Protein AF-A0AAD3CHM7-F1 (afdb_monomer)

Solvent-accessible surface area (backbone atoms only — not comparable to full-atom values): 27182 Å² total; per-residue (Å²): 130,84,75,79,78,80,50,62,90,72,47,57,73,47,77,50,79,47,74,38,75,57,73,49,29,39,35,42,39,38,35,41,59,37,65,74,65,48,64,64,54,73,73,46,98,56,63,85,82,46,51,68,61,51,50,54,52,38,50,50,47,52,50,52,47,43,67,77,42,41,70,67,33,54,60,84,64,72,47,67,62,94,87,25,43,46,44,37,34,41,34,37,50,50,59,36,65,38,61,97,77,49,51,87,39,58,29,36,27,27,52,46,62,75,44,74,57,54,52,40,34,42,33,17,35,38,48,15,34,60,39,49,31,26,33,14,36,47,35,49,48,72,68,44,52,51,51,43,52,61,57,47,64,79,37,50,84,46,43,59,38,37,24,34,23,45,33,39,37,36,67,92,55,69,53,50,59,18,46,30,46,41,55,14,55,69,71,51,78,34,46,26,34,28,52,45,57,52,52,44,37,56,24,30,69,39,33,41,56,56,50,50,51,48,42,72,76,32,60,65,56,53,51,36,23,74,68,39,28,34,36,30,36,54,53,26,27,47,70,63,78,65,58,69,85,70,56,53,64,77,50,89,87,59,59,56,51,70,62,52,54,72,77,32,87,58,41,43,58,41,51,54,93,46,41,33,43,30,47,54,48,69,40,61,72,69,52,74,46,90,70,93,60,69,55,46,80,48,65,83,80,44,73,66,48,54,77,34,39,37,32,32,58,72,90,51,75,73,47,55,58,79,27,31,47,50,66,65,32,69,42,49,33,51,50,48,38,49,78,70,64,43,43,44,27,36,41,58,84,42,36,30,35,35,56,63,74,83,75,90,57,72,56,72,68,53,42,52,51,32,37,53,59,31,56,55,33,47,65,54,50,52,52,48,48,34,72,74,68,41,81,67,73,73,71,56,74,87,81,56,82,73,65,58,59,61,55,46,38,62,71,67,63,70,58,51,63,61,69,79,32,68,45,73,59,54,60,50,57,82,85,46,49,55,91,70,42,54,68,69,41,42,56,23,36,44,74,50,63,41,50,61,70,32,52,64,67,71,50,64,38,77,66,31,60,41,54,72,88,77,48,53,70,68,51,49,54,22,35,45,63,37,44,46,48,75,96,76,64,69,62,43,80,75,130

Organism: NCBI:txid426638

Foldseek 3Di:
DPDDDCALVNWDKDWDWDALPLQLAIEIEIETEPPVVVVVQLPDPCLPPCLVVLLVSLLVSVLNNCVVCVCVFAVPDQDDDPNHGYHYKYKYFQSDDAHDDDQAFAEEEEEEEQDLLLLQLQLLQLQQQVAAYFYEYEDAHSVSSVSSSVSCVVRVVSCNNYGYMYMYHHPVDFAQGQVRRQSRVVPDNYQKYWYDYSQKHKADGNVRVVVSVCCVVPVVVVVLQLVQEWEFAFEKEFQDADPSVRRHNCDPLDDRFLCSQVVDPRMGGPCCPFFVLQGCQLVVVVLSDDDDDQKAFTANPGPNPQTITMHGPVQQDGQDRSQGHDDPRSVLSVVLSVLSVHTYMYGNTMHIYGRDDDDPQDDPVSNVVSVVSNLSCVVVSVVVSCVVNNPCSPVPCPPRPPPCVNVVCSVVVVPPVCVSRVRVPLPFCLVDQLVRDDPLLNVLCVLQVDDRVCSPVVQGDPLLQDQPVRDDPSNQVSCVSRVDDNVRRDRDPHD

Structure (mmCIF, N/CA/C/O backbone):
data_AF-A0AAD3CHM7-F1
#
_entry.id   AF-A0AAD3CHM7-F1
#
loop_
_atom_site.group_PDB
_atom_site.id
_atom_site.type_symbol
_atom_site.label_atom_id
_atom_site.label_alt_id
_atom_site.label_comp_id
_atom_site.label_asym_id
_atom_site.label_entity_id
_atom_site.label_seq_id
_atom_site.pdbx_PDB_ins_code
_atom_site.Cartn_x
_atom_site.Cartn_y
_atom_site.Cartn_z
_atom_site.occupancy
_atom_site.B_iso_or_equiv
_atom_site.auth_seq_id
_atom_site.auth_comp_id
_atom_site.auth_asym_id
_atom_site.auth_atom_id
_atom_site.pdbx_PDB_model_num
ATOM 1 N N . MET A 1 1 ? -29.535 24.538 -4.654 1.00 30.28 1 MET A N 1
ATOM 2 C CA . MET A 1 1 ? -29.722 24.039 -3.280 1.00 30.28 1 MET A CA 1
ATOM 3 C C . MET A 1 1 ? -28.974 22.725 -3.196 1.00 30.28 1 MET A C 1
ATOM 5 O O . MET A 1 1 ? -29.447 21.751 -3.762 1.00 30.28 1 MET A O 1
ATOM 9 N N . ILE A 1 2 ? -27.763 22.730 -2.638 1.00 36.38 2 ILE A N 1
ATOM 10 C CA . ILE A 1 2 ? -27.048 21.485 -2.335 1.00 36.38 2 ILE A CA 1
ATOM 11 C C . ILE A 1 2 ? -27.842 20.832 -1.203 1.00 36.38 2 ILE A C 1
ATOM 13 O O . ILE A 1 2 ? -28.179 21.497 -0.223 1.00 36.38 2 ILE A O 1
ATOM 17 N N . SER A 1 3 ? -28.281 19.598 -1.435 1.00 38.81 3 SER A N 1
ATOM 18 C CA . SER A 1 3 ? -29.172 18.857 -0.549 1.00 38.81 3 SER A CA 1
ATOM 19 C C . SER A 1 3 ? -28.553 18.710 0.836 1.00 38.81 3 SER A C 1
ATOM 21 O O . SER A 1 3 ? -27.364 18.422 0.938 1.00 38.81 3 SER A O 1
ATOM 23 N N . GLN A 1 4 ? -29.393 18.911 1.852 1.00 41.34 4 GLN A N 1
ATOM 24 C CA . GLN A 1 4 ? -29.170 18.719 3.287 1.00 41.34 4 GLN A CA 1
ATOM 25 C C . GLN A 1 4 ? -27.931 17.875 3.618 1.00 41.34 4 GLN A C 1
ATOM 27 O O . GLN A 1 4 ? -27.872 16.688 3.295 1.00 41.34 4 GLN A O 1
ATOM 32 N N . SER A 1 5 ? -26.956 18.495 4.287 1.00 48.53 5 SER A N 1
ATOM 33 C CA . SER A 1 5 ? -25.887 17.766 4.957 1.00 48.53 5 SER A CA 1
ATOM 34 C C . SER A 1 5 ? -26.517 16.754 5.913 1.00 48.53 5 SER A C 1
ATOM 36 O O . SER A 1 5 ? -27.363 17.099 6.740 1.00 48.53 5 SER A O 1
ATOM 38 N N . VAL A 1 6 ? -26.132 15.485 5.781 1.00 52.19 6 VAL A N 1
ATOM 39 C CA . VAL A 1 6 ? -26.474 14.467 6.775 1.00 52.19 6 VAL A CA 1
ATOM 40 C C . VAL A 1 6 ? -25.825 14.914 8.083 1.00 52.19 6 VAL A C 1
ATOM 42 O O . VAL A 1 6 ? -24.602 15.019 8.161 1.00 52.19 6 VAL A O 1
ATOM 45 N N . SER A 1 7 ? -26.628 15.244 9.096 1.00 58.56 7 SER A N 1
ATOM 46 C CA . SER A 1 7 ? -26.087 15.605 10.407 1.00 58.56 7 SER A CA 1
ATOM 47 C C . SER A 1 7 ? -25.358 14.399 11.002 1.00 58.56 7 SER A C 1
ATOM 49 O O . SER A 1 7 ? -25.833 13.269 10.875 1.00 58.56 7 SER A O 1
ATOM 51 N N . ALA A 1 8 ? -24.250 14.611 11.716 1.00 60.97 8 ALA A N 1
ATOM 52 C CA . ALA A 1 8 ? -23.529 13.529 12.401 1.00 60.97 8 ALA A CA 1
ATOM 53 C C . ALA A 1 8 ? -24.444 12.681 13.315 1.00 60.97 8 ALA A C 1
ATOM 55 O O . ALA A 1 8 ? -24.236 11.481 13.474 1.00 60.97 8 ALA A O 1
ATOM 56 N N . SER A 1 9 ? -25.508 13.287 13.856 1.00 58.22 9 SER A N 1
ATOM 57 C CA . SER A 1 9 ? -26.529 12.627 14.680 1.00 58.22 9 SER A CA 1
ATOM 58 C C . SER A 1 9 ? -27.483 11.694 13.921 1.00 58.22 9 SER A C 1
ATOM 60 O O . SER A 1 9 ? -28.117 10.851 14.551 1.00 58.22 9 SER A O 1
ATOM 62 N N . SER A 1 10 ? -27.609 11.836 12.599 1.00 60.12 10 SER A N 1
ATOM 63 C CA . SER A 1 10 ? -28.493 11.019 11.749 1.00 60.12 10 SER A CA 1
ATOM 64 C C . SER A 1 10 ? -27.745 9.955 10.937 1.00 60.12 10 SER A C 1
ATOM 66 O O . SER A 1 10 ? -28.372 9.072 10.348 1.00 60.12 10 SER A O 1
ATOM 68 N N . ALA A 1 11 ? -26.409 9.994 10.934 1.00 69.88 11 ALA A N 1
ATOM 69 C CA . ALA A 1 11 ? -25.583 9.024 10.232 1.00 69.88 11 ALA A CA 1
ATOM 70 C C . ALA A 1 11 ? -25.722 7.614 10.836 1.00 69.88 11 ALA A C 1
ATOM 72 O O . ALA A 1 11 ? -25.695 7.417 12.053 1.00 69.88 11 ALA A O 1
ATOM 73 N N . LYS A 1 12 ? -25.840 6.598 9.970 1.00 77.88 12 LYS A N 1
ATOM 74 C CA . LYS A 1 12 ? -25.962 5.196 10.396 1.00 77.88 12 LYS A CA 1
ATOM 75 C C . LYS A 1 12 ? -24.665 4.733 11.062 1.00 77.88 12 LYS A C 1
ATOM 77 O O . LYS A 1 12 ? -23.653 4.547 10.382 1.00 77.88 12 LYS A O 1
ATOM 82 N N . LYS A 1 13 ? -24.733 4.510 12.376 1.00 86.31 13 LYS A N 1
ATOM 83 C CA . LYS A 1 13 ? -23.673 3.922 13.201 1.00 86.31 13 LYS A CA 1
ATOM 84 C C . LYS A 1 13 ? -23.817 2.400 13.247 1.00 86.31 13 LYS A C 1
ATOM 86 O O . LYS A 1 13 ? -24.896 1.881 13.529 1.00 86.31 13 LYS A O 1
ATOM 91 N N . ARG A 1 14 ? -22.715 1.685 13.029 1.00 89.94 14 ARG A N 1
ATOM 92 C CA . ARG A 1 14 ? -22.571 0.255 13.317 1.00 89.94 14 ARG A CA 1
ATOM 93 C C . ARG A 1 14 ? -21.537 0.078 14.419 1.00 89.94 14 ARG A C 1
ATOM 95 O O . ARG A 1 14 ? -20.455 0.651 14.339 1.00 89.94 14 ARG A O 1
ATOM 102 N N . GLU A 1 15 ? -21.863 -0.737 15.414 1.00 90.94 15 GLU A N 1
ATOM 103 C CA . GLU A 1 15 ? -20.930 -1.130 16.467 1.00 90.94 15 GLU A CA 1
ATOM 104 C C . GLU A 1 15 ? -20.674 -2.632 16.408 1.00 90.94 15 GLU A C 1
ATOM 106 O O . GLU A 1 15 ? -21.603 -3.430 16.269 1.00 90.94 15 GLU A O 1
ATOM 111 N N . THR A 1 16 ? -19.407 -3.016 16.503 1.00 91.94 16 THR A N 1
ATOM 112 C CA . THR A 1 16 ? -18.975 -4.410 16.601 1.00 91.94 16 THR A CA 1
ATOM 113 C C . THR A 1 16 ? -17.872 -4.544 17.640 1.00 91.94 16 THR A C 1
ATOM 115 O O . THR A 1 16 ? -17.177 -3.582 17.965 1.00 91.94 16 THR A O 1
ATOM 118 N N . VAL A 1 17 ? -17.705 -5.754 18.167 1.00 89.06 17 VAL A N 1
ATOM 119 C CA . VAL A 1 17 ? -16.622 -6.087 19.091 1.00 89.06 17 VAL A CA 1
ATOM 120 C C . VAL A 1 17 ? -15.750 -7.145 18.438 1.00 89.06 17 VAL A C 1
ATOM 122 O O . VAL A 1 17 ? -16.248 -8.179 17.993 1.00 89.06 17 VAL A O 1
ATOM 125 N N . GLU A 1 18 ? -14.453 -6.878 18.381 1.00 88.88 18 GLU A N 1
ATOM 126 C CA . GLU A 1 18 ? -13.441 -7.787 17.853 1.00 88.88 18 GLU A CA 1
ATOM 127 C C . GLU A 1 18 ? -12.490 -8.196 18.977 1.00 88.88 18 GLU A C 1
ATOM 129 O O . GLU A 1 18 ? -12.136 -7.385 19.833 1.00 88.88 18 GLU A O 1
ATOM 134 N N . VAL A 1 19 ? -12.070 -9.459 18.990 1.00 84.50 19 VAL A N 1
ATOM 135 C CA . VAL A 1 19 ? -11.174 -9.990 20.023 1.00 84.50 19 VAL A CA 1
ATOM 136 C C . VAL A 1 19 ? -9.831 -10.326 19.389 1.00 84.50 19 VAL A C 1
ATOM 138 O O . VAL A 1 19 ? -9.718 -11.305 18.656 1.00 84.50 19 VAL A O 1
ATOM 141 N N . ASP A 1 20 ? -8.804 -9.547 19.726 1.00 82.31 20 ASP A N 1
ATOM 142 C CA . ASP A 1 20 ? -7.409 -9.869 19.432 1.00 82.31 20 ASP A CA 1
ATOM 143 C C . ASP A 1 20 ? -6.929 -10.892 20.471 1.00 82.31 20 ASP A C 1
ATOM 145 O O . ASP A 1 20 ? -6.502 -10.555 21.583 1.00 82.31 20 ASP A O 1
ATOM 149 N N . GLN A 1 21 ? -7.040 -12.169 20.100 1.00 76.69 21 GLN A N 1
ATOM 150 C CA . GLN A 1 21 ? -6.629 -13.294 20.942 1.00 76.69 21 GLN A CA 1
ATOM 151 C C . GLN A 1 21 ? -5.129 -13.267 21.254 1.00 76.69 21 GLN A C 1
ATOM 153 O O . GLN A 1 21 ? -4.725 -13.646 22.350 1.00 76.69 21 GLN A O 1
ATOM 158 N N . CYS A 1 22 ? -4.308 -12.782 20.321 1.00 78.31 22 CYS A N 1
ATOM 159 C CA . CYS A 1 22 ? -2.857 -12.733 20.466 1.00 78.31 22 CYS A CA 1
ATOM 160 C C . CYS A 1 22 ? -2.422 -11.779 21.586 1.00 78.31 22 CYS A C 1
ATOM 162 O O . CYS A 1 22 ? -1.499 -12.074 22.350 1.00 78.31 22 CYS A O 1
ATOM 164 N N . ARG A 1 23 ? -3.070 -10.613 21.678 1.00 74.69 23 ARG A N 1
ATOM 165 C CA . ARG A 1 23 ? -2.707 -9.562 22.644 1.00 74.69 23 ARG A CA 1
ATOM 166 C C . ARG A 1 23 ? -3.654 -9.469 23.829 1.00 74.69 23 ARG A C 1
ATOM 168 O O . ARG A 1 23 ? -3.555 -8.507 24.587 1.00 74.69 23 ARG A O 1
ATOM 175 N N . ASN A 1 24 ? -4.569 -10.428 23.972 1.00 79.19 24 ASN A N 1
ATOM 176 C CA . ASN A 1 24 ? -5.630 -10.404 24.978 1.00 79.19 24 ASN A CA 1
ATOM 177 C C . ASN A 1 24 ? -6.333 -9.032 25.029 1.00 79.19 24 ASN A C 1
ATOM 179 O O . ASN A 1 24 ? -6.517 -8.435 26.091 1.00 79.19 24 ASN A O 1
ATOM 183 N N . THR A 1 25 ? -6.625 -8.492 23.844 1.00 82.44 25 THR A N 1
ATOM 184 C CA . THR A 1 25 ? -7.160 -7.141 23.666 1.00 82.44 25 THR A CA 1
ATOM 185 C C . THR A 1 25 ? -8.539 -7.229 23.026 1.00 82.44 25 THR A C 1
ATOM 187 O O . THR A 1 25 ? -8.723 -7.913 22.021 1.00 82.44 25 THR A O 1
ATOM 190 N N . THR A 1 26 ? -9.508 -6.519 23.586 1.00 87.44 26 THR A N 1
ATOM 191 C CA . THR A 1 26 ? -10.844 -6.369 23.008 1.00 87.44 26 THR A CA 1
ATOM 192 C C . THR A 1 26 ? -10.918 -5.025 22.297 1.00 87.44 26 THR A C 1
ATOM 194 O O . THR A 1 26 ? -10.625 -3.987 22.886 1.00 87.44 26 THR A O 1
ATOM 197 N N . ARG A 1 27 ? -11.310 -5.021 21.025 1.00 89.12 27 ARG A N 1
ATOM 198 C CA . ARG A 1 27 ? -11.501 -3.810 20.231 1.00 89.12 27 ARG A CA 1
ATOM 199 C C . ARG A 1 27 ? -12.989 -3.533 20.061 1.00 89.12 27 ARG A C 1
ATOM 201 O O . ARG A 1 27 ? -13.692 -4.318 19.428 1.00 89.12 27 ARG A O 1
ATOM 208 N N . LYS A 1 28 ? -13.462 -2.396 20.568 1.00 91.69 28 LYS A N 1
ATOM 209 C CA . LYS A 1 28 ? -14.782 -1.854 20.233 1.00 91.69 28 LYS A CA 1
ATOM 210 C C . LYS A 1 28 ? -14.656 -1.032 18.951 1.00 91.69 28 LYS A C 1
ATOM 212 O O . LYS A 1 28 ? -13.966 -0.015 18.918 1.00 91.69 28 LYS A O 1
ATOM 217 N N . VAL A 1 29 ? -15.294 -1.493 17.883 1.00 92.19 29 VAL A N 1
ATOM 218 C CA . VAL A 1 29 ? -15.245 -0.866 16.561 1.00 92.19 29 VAL A CA 1
ATOM 219 C C . VAL A 1 29 ? -16.544 -0.120 16.318 1.00 92.19 29 VAL A C 1
ATOM 221 O O . VAL A 1 29 ? -17.617 -0.718 16.270 1.00 92.19 29 VAL A O 1
ATOM 224 N N . MET A 1 30 ? -16.441 1.191 16.139 1.00 94.12 30 MET A N 1
ATOM 225 C CA . MET A 1 30 ? -17.525 2.042 15.668 1.00 94.12 30 MET A CA 1
ATOM 226 C C . MET A 1 30 ? -17.284 2.374 14.201 1.00 94.12 30 MET A C 1
ATOM 228 O O . MET A 1 30 ? -16.186 2.773 13.824 1.00 94.12 30 MET A O 1
ATOM 232 N N . SER A 1 31 ? -18.305 2.238 13.363 1.00 92.31 31 SER A N 1
ATOM 233 C CA . SER A 1 31 ? -18.226 2.618 11.955 1.00 92.31 31 SER A CA 1
ATOM 234 C C . SER A 1 31 ? -19.435 3.444 11.540 1.00 92.31 31 SER A C 1
ATOM 236 O O . SER A 1 31 ? -20.565 3.101 11.892 1.00 92.31 31 SER A O 1
ATOM 238 N N . TYR A 1 32 ? -19.197 4.527 10.802 1.00 90.56 32 TYR A N 1
ATOM 239 C CA . TYR A 1 32 ? -20.243 5.399 10.266 1.00 90.56 32 TYR A CA 1
ATOM 240 C C . TYR A 1 32 ? -20.299 5.301 8.748 1.00 90.56 32 TYR A C 1
ATOM 242 O O . TYR A 1 32 ? -19.274 5.376 8.076 1.00 90.56 32 TYR A O 1
ATOM 250 N N . SER A 1 33 ? -21.501 5.152 8.193 1.00 79.06 33 SER A N 1
ATOM 251 C CA . SER A 1 33 ? -21.682 5.152 6.739 1.00 79.06 33 SER A CA 1
ATOM 252 C C . SER A 1 33 ? -21.823 6.571 6.192 1.00 79.06 33 SER A C 1
ATOM 254 O O . SER A 1 33 ? -22.676 7.326 6.652 1.00 79.06 33 SER A O 1
ATOM 256 N N . THR A 1 34 ? -21.059 6.887 5.146 1.00 72.00 34 THR A N 1
ATOM 257 C CA . THR A 1 34 ? -21.196 8.105 4.324 1.00 72.00 34 THR A CA 1
ATOM 258 C C . THR A 1 34 ? -21.921 7.837 2.993 1.00 72.00 34 THR A C 1
ATOM 260 O O . THR A 1 34 ? -21.909 8.655 2.078 1.00 72.00 34 THR A O 1
ATOM 263 N N . SER A 1 35 ? -22.561 6.672 2.841 1.00 58.00 35 SER A N 1
ATOM 264 C CA . SER A 1 35 ? -23.113 6.217 1.549 1.00 58.00 35 SER A CA 1
ATOM 265 C C . SER A 1 35 ? -24.117 7.190 0.906 1.00 58.00 35 SER A C 1
ATOM 267 O O . SER A 1 35 ? -24.165 7.304 -0.321 1.00 58.00 35 SER A O 1
ATOM 269 N N . GLU A 1 36 ? -24.876 7.940 1.706 1.00 52.72 36 GLU A N 1
ATOM 270 C CA . GLU A 1 36 ? -25.856 8.919 1.214 1.00 52.72 36 GLU A CA 1
ATOM 271 C C . GLU A 1 36 ? -25.204 10.215 0.690 1.00 52.72 36 GLU A C 1
ATOM 273 O O . GLU A 1 36 ? -25.706 10.803 -0.270 1.00 52.72 36 GLU A O 1
ATOM 278 N N . SER A 1 37 ? -24.055 10.638 1.235 1.00 55.34 37 SER A N 1
ATOM 279 C CA . SER A 1 37 ? -23.362 11.855 0.782 1.00 55.34 37 SER A CA 1
ATOM 280 C C . SER A 1 37 ? -22.613 11.643 -0.538 1.00 55.34 37 SER A C 1
ATOM 282 O O . SER A 1 37 ? -22.624 12.523 -1.398 1.00 55.34 37 SER A O 1
ATOM 284 N N . CYS A 1 38 ? -22.044 10.456 -0.759 1.00 55.75 38 CYS A N 1
ATOM 285 C CA . CYS A 1 38 ? -21.321 10.152 -1.997 1.00 55.75 38 CYS A CA 1
ATOM 286 C C . CYS A 1 38 ? -22.223 9.868 -3.208 1.00 55.75 38 CYS A C 1
ATOM 288 O O . CYS A 1 38 ? -21.900 10.275 -4.326 1.00 55.75 38 CYS A O 1
ATOM 290 N N . SER A 1 39 ? -23.368 9.208 -2.998 1.00 49.31 39 SER A N 1
ATOM 291 C CA . SER A 1 39 ? -24.292 8.830 -4.081 1.00 49.31 39 SER A CA 1
ATOM 292 C C . SER A 1 39 ? -24.885 10.050 -4.798 1.00 49.31 39 SER A C 1
ATOM 294 O O . SER A 1 39 ? -25.027 10.053 -6.020 1.00 49.31 39 SER A O 1
ATOM 296 N N . ASN A 1 40 ? -25.179 11.117 -4.049 1.00 45.28 40 ASN A N 1
ATOM 297 C CA . ASN A 1 40 ? -25.743 12.351 -4.598 1.00 45.28 40 ASN A CA 1
ATOM 298 C C . ASN A 1 40 ? -24.690 13.205 -5.333 1.00 45.28 40 ASN A C 1
ATOM 300 O O . ASN A 1 40 ? -25.014 13.842 -6.335 1.00 45.28 40 ASN A O 1
ATOM 304 N N . TYR A 1 41 ? -23.422 13.176 -4.906 1.00 50.91 41 TYR A N 1
ATOM 305 C CA . TYR A 1 41 ? -22.357 14.020 -5.468 1.00 50.91 41 TYR A CA 1
ATOM 306 C C . TYR A 1 41 ? -21.792 13.515 -6.805 1.00 50.91 41 TYR A C 1
ATOM 308 O O . TYR A 1 41 ? -21.552 14.320 -7.708 1.00 50.91 41 TYR A O 1
ATOM 316 N N . ALA A 1 42 ? -21.652 12.194 -6.975 1.00 46.78 42 ALA A N 1
ATOM 317 C CA . ALA A 1 42 ? -21.121 11.578 -8.200 1.00 46.78 42 ALA A CA 1
ATOM 318 C C . ALA A 1 42 ? -22.015 11.775 -9.446 1.00 46.78 42 ALA A C 1
ATOM 320 O O . ALA A 1 42 ? -21.587 11.510 -10.568 1.00 46.78 42 ALA A O 1
ATOM 321 N N . SER A 1 43 ? -23.255 12.238 -9.257 1.00 44.66 43 SER A N 1
ATOM 322 C CA . SER A 1 43 ? -24.245 12.446 -10.321 1.00 44.66 43 SER A CA 1
ATOM 323 C C . SER A 1 43 ? -24.312 13.885 -10.858 1.00 44.66 43 SER A C 1
ATOM 325 O O . SER A 1 43 ? -24.997 14.132 -11.852 1.00 44.66 43 SER A O 1
ATOM 327 N N . SER A 1 44 ? -23.614 14.848 -10.238 1.00 50.59 44 SER A N 1
ATOM 328 C CA . SER A 1 44 ? -23.732 16.266 -10.603 1.00 50.59 44 SER A CA 1
ATOM 329 C C . SER A 1 44 ? -22.649 16.720 -11.594 1.00 50.59 44 SER A C 1
ATOM 331 O O . SER A 1 44 ? -21.455 16.511 -11.392 1.00 50.59 44 SER A O 1
ATOM 333 N N . SER A 1 45 ? -23.049 17.429 -12.654 1.00 47.53 45 SER A N 1
ATOM 334 C CA . SER A 1 45 ? -22.149 18.018 -13.665 1.00 47.53 45 SER A CA 1
ATOM 335 C C . SER A 1 45 ? -21.292 19.192 -13.154 1.00 47.53 45 SER A C 1
ATOM 337 O O . SER A 1 45 ? -20.575 19.818 -13.931 1.00 47.53 45 SER A O 1
ATOM 339 N N . ARG A 1 46 ? -21.351 19.509 -11.851 1.00 51.47 46 ARG A N 1
ATOM 340 C CA . ARG A 1 46 ? -20.636 20.626 -11.201 1.00 51.47 46 ARG A CA 1
ATOM 341 C C . ARG A 1 46 ? -19.365 20.208 -10.457 1.00 51.47 46 ARG A C 1
ATOM 343 O O . ARG A 1 46 ? -18.785 21.040 -9.768 1.00 51.47 46 ARG A O 1
ATOM 350 N N . TYR A 1 47 ? -18.925 18.961 -10.631 1.00 51.47 47 TYR A N 1
ATOM 351 C CA . TYR A 1 47 ? -17.794 18.328 -9.939 1.00 51.47 47 TYR A CA 1
ATOM 352 C C . TYR A 1 47 ? -16.557 19.230 -9.749 1.00 51.47 47 TYR A C 1
ATOM 354 O O . TYR A 1 47 ? -15.990 19.263 -8.663 1.00 51.47 47 TYR A O 1
ATOM 362 N N . MET A 1 48 ? -16.169 20.012 -10.765 1.00 50.91 48 MET A N 1
ATOM 363 C CA . MET A 1 48 ? -14.983 20.880 -10.686 1.00 50.91 48 MET A CA 1
ATOM 364 C C . MET A 1 48 ? -15.190 22.207 -9.939 1.00 50.91 48 MET A C 1
ATOM 366 O O . MET A 1 48 ? -14.221 22.747 -9.416 1.00 50.91 48 MET A O 1
ATOM 370 N N . TYR A 1 49 ? -16.408 22.755 -9.880 1.00 51.41 49 TYR A N 1
ATOM 371 C CA . TYR A 1 49 ? -16.633 24.122 -9.378 1.00 51.41 49 TYR A CA 1
ATOM 372 C C . TYR A 1 49 ? -16.900 24.202 -7.868 1.00 51.41 49 TYR A C 1
ATOM 374 O O . TYR A 1 49 ? -16.917 25.301 -7.323 1.00 51.41 49 TYR A O 1
ATOM 382 N N . ASP A 1 50 ? -17.093 23.067 -7.189 1.00 66.12 50 ASP A N 1
ATOM 383 C CA . ASP A 1 50 ? -17.526 23.029 -5.781 1.00 66.12 50 ASP A CA 1
ATOM 384 C C . ASP A 1 50 ? -16.725 22.048 -4.901 1.00 66.12 50 ASP A C 1
ATOM 386 O O . ASP A 1 50 ? -17.105 21.751 -3.769 1.00 66.12 50 ASP A O 1
ATOM 390 N N . PHE A 1 51 ? -15.596 21.538 -5.409 1.00 68.50 51 PHE A N 1
ATOM 391 C CA . PHE A 1 51 ? -14.765 20.560 -4.698 1.00 68.50 51 PHE A CA 1
ATOM 392 C C . PHE A 1 51 ? -14.241 21.103 -3.360 1.00 68.50 51 PHE A C 1
ATOM 394 O O . PHE A 1 51 ? -14.208 20.377 -2.374 1.00 68.50 51 PHE A O 1
ATOM 401 N N . HIS A 1 52 ? -13.899 22.394 -3.296 1.00 75.88 52 HIS A N 1
ATOM 402 C CA . HIS A 1 52 ? -13.428 23.024 -2.062 1.00 75.88 52 HIS A CA 1
ATOM 403 C C . HIS A 1 52 ? -14.506 23.063 -0.967 1.00 75.88 52 HIS A C 1
ATOM 405 O O . HIS A 1 52 ? -14.228 22.697 0.170 1.00 75.88 52 HIS A O 1
ATOM 411 N N . ASN A 1 53 ? -15.744 23.456 -1.287 1.00 75.62 53 ASN A N 1
ATOM 412 C CA . ASN A 1 53 ? -16.812 23.495 -0.281 1.00 75.62 53 ASN A CA 1
ATOM 413 C C . ASN A 1 53 ? -17.203 22.084 0.159 1.00 75.62 53 ASN A C 1
ATOM 415 O O . ASN A 1 53 ? -17.373 21.848 1.354 1.00 75.62 53 ASN A O 1
ATOM 419 N N . LEU A 1 54 ? -17.294 21.137 -0.785 1.00 75.31 54 LEU A N 1
ATOM 420 C CA . LEU A 1 54 ? -17.492 19.724 -0.461 1.00 75.31 54 LEU A CA 1
ATOM 421 C C . LEU A 1 54 ? -16.426 19.244 0.525 1.00 75.31 54 LEU A C 1
ATOM 423 O O . LEU A 1 54 ? -16.753 18.616 1.529 1.00 75.31 54 LEU A O 1
ATOM 427 N N . PHE A 1 55 ? -15.168 19.578 0.244 1.00 81.31 55 PHE A N 1
ATOM 428 C CA . PHE A 1 55 ? -14.042 19.196 1.073 1.00 81.31 55 PHE A CA 1
ATOM 429 C C . PHE A 1 55 ? -14.167 19.737 2.495 1.00 81.31 55 PHE A C 1
ATOM 431 O O . PHE A 1 55 ? -14.063 18.967 3.449 1.00 81.31 55 PHE A O 1
ATOM 438 N N . GLN A 1 56 ? -14.488 21.023 2.647 1.00 82.94 56 GLN A N 1
ATOM 439 C CA . GLN A 1 56 ? -14.729 21.622 3.962 1.00 82.94 56 GLN A CA 1
ATOM 440 C C . GLN A 1 56 ? -15.895 20.941 4.697 1.00 82.94 56 GLN A C 1
ATOM 442 O O . GLN A 1 56 ? -15.771 20.597 5.871 1.00 82.94 56 GLN A O 1
ATOM 447 N N . HIS A 1 57 ? -17.009 20.671 4.011 1.00 82.44 57 HIS A N 1
ATOM 448 C CA . HIS A 1 57 ? -18.166 20.001 4.612 1.00 82.44 57 HIS A CA 1
ATOM 449 C C . HIS A 1 57 ? -17.878 18.554 5.040 1.00 82.44 57 HIS A C 1
ATOM 451 O O . HIS A 1 57 ? -18.364 18.121 6.084 1.00 82.44 57 HIS A O 1
ATOM 457 N N . GLN A 1 58 ? -17.100 17.802 4.258 1.00 84.56 58 GLN A N 1
ATOM 458 C CA . GLN A 1 58 ? -16.732 16.418 4.571 1.00 84.56 58 GLN A CA 1
ATOM 459 C C . GLN A 1 58 ? -15.770 16.335 5.761 1.00 84.56 58 GLN A C 1
ATOM 461 O O . GLN A 1 58 ? -15.941 15.462 6.614 1.00 84.56 58 GLN A O 1
ATOM 466 N N . PHE A 1 59 ? -14.821 17.272 5.870 1.00 89.44 59 PHE A N 1
ATOM 467 C CA . PHE A 1 59 ? -13.991 17.403 7.069 1.00 89.44 59 PHE A CA 1
ATOM 468 C C . PHE A 1 59 ? -14.821 17.779 8.293 1.00 89.44 59 PHE A C 1
ATOM 470 O O . PHE A 1 59 ? -14.713 17.095 9.307 1.00 89.44 59 PHE A O 1
ATOM 477 N N . GLN A 1 60 ? -15.714 18.770 8.183 1.00 87.88 60 GLN A N 1
ATOM 478 C CA . GLN A 1 60 ? -16.592 19.146 9.295 1.00 87.88 60 GLN A CA 1
ATOM 479 C C . GLN A 1 60 ? -17.442 17.961 9.772 1.00 87.88 60 GLN A C 1
ATOM 481 O O . GLN A 1 60 ? -17.559 17.718 10.967 1.00 87.88 60 GLN A O 1
ATOM 486 N N . PHE A 1 61 ? -17.986 17.167 8.846 1.00 87.44 61 PHE A N 1
ATOM 487 C CA . PHE A 1 61 ? -18.728 15.954 9.189 1.00 87.44 61 PHE A CA 1
ATOM 488 C C . PHE A 1 61 ? -17.868 14.937 9.960 1.00 87.44 61 PHE A C 1
ATOM 490 O O . PHE A 1 61 ? -18.327 14.357 10.947 1.00 87.44 61 PHE A O 1
ATOM 497 N N . ALA A 1 62 ? -16.619 14.723 9.532 1.00 91.44 62 ALA A N 1
ATOM 498 C CA . ALA A 1 62 ? -15.689 13.847 10.238 1.00 91.44 62 ALA A CA 1
ATOM 499 C C . ALA A 1 62 ? -15.324 14.394 11.631 1.00 91.44 62 ALA A C 1
ATOM 501 O O . ALA A 1 62 ? -15.287 13.620 12.589 1.00 91.44 62 ALA A O 1
ATOM 502 N N . GLU A 1 63 ? -15.113 15.707 11.763 1.00 92.38 63 GLU A N 1
ATOM 503 C CA . GLU A 1 63 ? -14.857 16.379 13.043 1.00 92.38 63 GLU A CA 1
ATOM 504 C C . GLU A 1 63 ? -16.040 16.278 14.011 1.00 92.38 63 GLU A C 1
ATOM 506 O O . GLU A 1 63 ? -15.842 16.030 15.205 1.00 92.38 63 GLU A O 1
ATOM 511 N N . ASP A 1 64 ? -17.266 16.439 13.511 1.00 91.12 64 ASP A N 1
ATOM 512 C CA . ASP A 1 64 ? -18.488 16.341 14.308 1.00 91.12 64 ASP A CA 1
ATOM 513 C C . ASP A 1 64 ? -18.651 14.922 14.867 1.00 91.12 64 ASP A C 1
ATOM 515 O O . ASP A 1 64 ? -18.891 14.748 16.064 1.00 91.12 64 ASP A O 1
ATOM 519 N N . ILE A 1 65 ? -18.457 13.889 14.031 1.00 91.69 65 ILE A N 1
ATOM 520 C CA . ILE A 1 65 ? -18.481 12.489 14.484 1.00 91.69 65 ILE A CA 1
ATOM 521 C C . 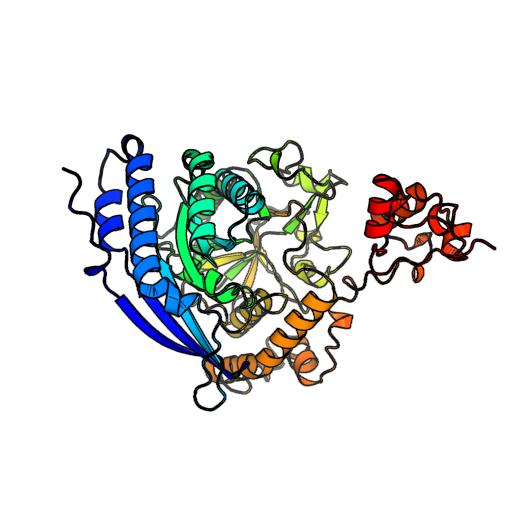ILE A 1 65 ? -17.357 12.227 15.483 1.00 91.69 65 ILE A C 1
ATOM 523 O O . ILE A 1 65 ? -17.600 11.592 16.512 1.00 91.69 65 ILE A O 1
ATOM 527 N N . LEU A 1 66 ? -16.139 12.699 15.204 1.00 92.38 66 LEU A N 1
ATOM 528 C CA . LEU A 1 66 ? -15.010 12.517 16.110 1.00 92.38 66 LEU A CA 1
ATOM 529 C C . LEU A 1 66 ? -15.304 13.139 17.478 1.00 92.38 66 LEU A C 1
ATOM 531 O O . LEU A 1 66 ? -15.095 12.483 18.493 1.00 92.38 66 LEU A O 1
ATOM 535 N N . SER A 1 67 ? -15.871 14.346 17.513 1.00 92.25 67 SER A N 1
ATOM 536 C CA . SER A 1 67 ? -16.194 15.069 18.751 1.00 92.25 67 SER A CA 1
ATOM 537 C C . SER A 1 67 ? -17.218 14.331 19.629 1.00 92.25 67 SER A C 1
ATOM 539 O O . SER A 1 67 ? -17.192 14.472 20.851 1.00 92.25 67 SER A O 1
ATOM 541 N N . LEU A 1 68 ? -18.088 13.493 19.045 1.00 91.25 68 LEU A N 1
ATOM 542 C CA . LEU A 1 68 ? -19.016 12.644 19.807 1.00 91.25 68 LEU A CA 1
ATOM 543 C C . LEU A 1 68 ? -18.311 11.504 20.561 1.00 91.25 68 LEU A C 1
ATOM 545 O O . LEU A 1 68 ? -18.811 11.067 21.596 1.00 91.25 68 LEU A O 1
ATOM 549 N N . HIS A 1 69 ? -17.176 11.014 20.045 1.00 91.50 69 HIS A N 1
ATOM 550 C CA . HIS A 1 69 ? -16.486 9.808 20.537 1.00 91.50 69 HIS A CA 1
ATOM 551 C C . HIS A 1 69 ? -15.051 10.069 21.008 1.00 91.50 69 HIS A C 1
ATOM 553 O O . HIS A 1 69 ? -14.371 9.142 21.435 1.00 91.50 69 HIS A O 1
ATOM 559 N N . GLU A 1 70 ? -14.587 11.317 20.971 1.00 90.00 70 GLU A N 1
ATOM 560 C CA . GLU A 1 70 ? -13.197 11.717 21.221 1.00 90.00 70 GLU A CA 1
ATOM 561 C C . GLU A 1 70 ? -12.661 11.161 22.545 1.00 90.00 70 GLU A C 1
ATOM 563 O O . GLU A 1 70 ? -11.623 10.502 22.582 1.00 90.00 70 GLU A O 1
ATOM 568 N N . LYS A 1 71 ? -13.423 11.341 23.631 1.00 87.94 71 LYS A N 1
ATOM 569 C CA . LYS A 1 71 ? -13.062 10.818 24.957 1.00 87.94 71 LYS A CA 1
ATOM 570 C C . LYS A 1 71 ? -13.032 9.291 24.997 1.00 87.94 71 LYS A C 1
ATOM 572 O O . LYS A 1 71 ? -12.261 8.723 25.758 1.00 87.94 71 LYS A O 1
ATOM 577 N N . GLU A 1 72 ? -13.867 8.614 24.217 1.00 88.38 72 GLU A N 1
ATOM 578 C CA . GLU A 1 72 ? -13.881 7.150 24.171 1.00 88.38 72 GLU A CA 1
ATOM 579 C C . GLU A 1 72 ? -12.665 6.606 23.406 1.00 88.38 72 GLU A C 1
ATOM 581 O O . GLU A 1 72 ? -12.095 5.596 23.806 1.00 88.38 72 GLU A O 1
ATOM 586 N N . ILE A 1 73 ? -12.244 7.294 22.339 1.00 89.06 73 ILE A N 1
ATOM 587 C CA . ILE A 1 73 ? -11.162 6.856 21.446 1.00 89.06 73 ILE A CA 1
ATOM 588 C C . ILE A 1 73 ? -9.779 7.226 22.001 1.00 89.06 73 ILE A C 1
ATOM 590 O O . ILE A 1 73 ? -8.880 6.392 21.949 1.00 89.06 73 ILE A O 1
ATOM 594 N N . PHE A 1 74 ? -9.603 8.448 22.522 1.00 86.38 74 PHE A N 1
ATOM 595 C CA . PHE A 1 74 ? -8.294 9.028 22.876 1.00 86.38 74 PHE A CA 1
ATOM 596 C C . PHE A 1 74 ? -8.072 9.221 24.383 1.00 86.38 74 PHE A C 1
ATOM 598 O O . PHE A 1 74 ? -7.184 9.965 24.792 1.00 86.38 74 PHE A O 1
ATOM 605 N N . SER A 1 75 ? -8.881 8.609 25.254 1.00 70.44 75 SER A N 1
ATOM 606 C CA . SER A 1 75 ? -8.735 8.825 26.705 1.00 70.44 75 SER A CA 1
ATOM 607 C C . SER A 1 75 ? -7.407 8.336 27.288 1.00 70.44 75 SER A C 1
ATOM 609 O O . SER A 1 75 ? -7.159 8.602 28.467 1.00 70.44 75 SER A O 1
ATOM 611 N N . GLY A 1 76 ? -6.592 7.577 26.543 1.00 57.16 76 GLY A N 1
ATOM 612 C CA . GLY A 1 76 ? -5.367 6.941 27.039 1.00 57.16 76 GLY A CA 1
ATOM 613 C C . GLY A 1 76 ? -5.586 5.966 28.206 1.00 57.16 76 GLY A C 1
ATOM 614 O O . GLY A 1 76 ? -4.636 5.353 28.691 1.00 57.16 76 GLY A O 1
ATOM 615 N N . LYS A 1 77 ? -6.827 5.808 28.685 1.00 51.38 77 LYS A N 1
ATOM 616 C CA . LYS A 1 77 ? -7.188 4.908 29.771 1.00 51.38 77 LYS A CA 1
ATOM 617 C C . LYS A 1 77 ? -7.396 3.532 29.175 1.00 51.38 77 LYS A C 1
ATOM 619 O O . LYS A 1 77 ? -8.453 3.232 28.627 1.00 51.38 77 LYS A O 1
ATOM 624 N N . GLU A 1 78 ? -6.382 2.688 29.322 1.00 52.94 78 GLU A N 1
ATOM 625 C CA . GLU A 1 78 ? -6.585 1.247 29.267 1.00 52.94 78 GLU A CA 1
ATOM 626 C C . GLU A 1 78 ? -7.626 0.903 30.338 1.00 52.94 78 GLU A C 1
ATOM 628 O O . GLU A 1 78 ? -7.339 0.916 31.534 1.00 52.94 78 GLU A O 1
ATOM 633 N N . SER A 1 79 ? -8.871 0.675 29.923 1.00 52.16 79 SER A N 1
ATOM 634 C CA . SER A 1 79 ? -9.834 0.030 30.803 1.00 52.16 79 SER A CA 1
ATOM 635 C C . SER A 1 79 ? -9.515 -1.457 30.787 1.00 52.16 79 SER A C 1
ATOM 637 O O . SER A 1 79 ? -9.385 -2.079 29.728 1.00 52.16 79 SER A O 1
ATOM 639 N N . SER A 1 80 ? -9.302 -2.000 31.979 1.00 54.09 80 SER A N 1
ATOM 640 C CA . SER A 1 80 ? -9.199 -3.427 32.212 1.00 54.09 80 SER A CA 1
ATOM 641 C C . SER A 1 80 ? -10.579 -3.930 32.617 1.00 54.09 80 SER A C 1
ATOM 643 O O . SER A 1 80 ? -11.068 -3.651 33.708 1.00 54.09 80 SER A O 1
ATOM 645 N N . GLU A 1 81 ? -11.226 -4.675 31.726 1.00 53.72 81 GLU A N 1
ATOM 646 C CA . GLU A 1 81 ? -12.343 -5.539 32.108 1.00 53.72 81 GLU A CA 1
ATOM 647 C C . GLU A 1 81 ? -11.806 -6.965 32.171 1.00 53.72 81 GLU A C 1
ATOM 649 O O . GLU A 1 81 ? -11.356 -7.506 31.160 1.00 53.72 81 GLU A O 1
ATOM 654 N N . ASN A 1 82 ? -11.825 -7.575 33.360 1.00 53.56 82 ASN A N 1
ATOM 655 C CA . ASN A 1 82 ? -11.354 -8.948 33.576 1.00 53.56 82 ASN A CA 1
ATOM 656 C C . ASN A 1 82 ? -9.932 -9.198 33.013 1.00 53.56 82 ASN A C 1
ATOM 658 O O . ASN A 1 82 ? -9.729 -10.137 32.242 1.00 53.56 82 ASN A O 1
ATOM 662 N N . ASP A 1 83 ? -8.969 -8.323 33.339 1.00 56.38 83 ASP A N 1
ATOM 663 C CA . ASP A 1 83 ? -7.567 -8.354 32.871 1.00 56.38 83 ASP A CA 1
ATOM 664 C C . ASP A 1 83 ? -7.353 -8.220 31.345 1.00 56.38 83 ASP A C 1
ATOM 666 O O . ASP A 1 83 ? -6.242 -8.425 30.844 1.00 56.38 83 ASP A O 1
ATOM 670 N N . LYS A 1 84 ? -8.387 -7.848 30.576 1.00 65.00 84 LYS A N 1
ATOM 671 C CA . LYS A 1 84 ? -8.279 -7.593 29.130 1.00 65.00 84 LYS A CA 1
ATOM 672 C C . LYS A 1 84 ? -8.186 -6.106 28.836 1.00 65.00 84 LYS A C 1
ATOM 674 O O . LYS A 1 84 ? -9.013 -5.327 29.304 1.00 65.00 84 LYS A O 1
ATOM 679 N N . LYS A 1 85 ? -7.220 -5.726 27.995 1.00 79.00 85 LYS A N 1
ATOM 680 C CA . LYS A 1 85 ? -7.101 -4.355 27.482 1.00 79.00 85 LYS A CA 1
ATOM 681 C C . LYS A 1 85 ? -8.257 -4.076 26.521 1.00 79.00 85 LYS A C 1
ATOM 683 O O . LYS A 1 85 ? -8.417 -4.809 25.546 1.00 79.00 85 LYS A O 1
ATOM 688 N N . VAL A 1 86 ? -9.023 -3.013 26.751 1.00 82.31 86 VAL A N 1
ATOM 689 C CA . VAL A 1 86 ? -10.056 -2.551 25.811 1.00 82.31 86 VAL A CA 1
ATOM 690 C C . VAL A 1 86 ? -9.541 -1.356 25.007 1.00 82.31 86 VAL A C 1
ATOM 692 O O . VAL A 1 86 ? -8.989 -0.413 25.572 1.00 82.31 86 VAL A O 1
ATOM 695 N N . ILE A 1 87 ? -9.702 -1.398 23.682 1.00 87.12 87 ILE A N 1
ATOM 696 C CA . ILE A 1 87 ? -9.386 -0.294 22.764 1.00 87.12 87 ILE A CA 1
ATOM 697 C C . ILE A 1 87 ? -10.649 0.079 21.994 1.00 87.12 87 ILE A C 1
ATOM 699 O O . ILE A 1 87 ? -11.293 -0.791 21.409 1.00 87.12 87 ILE A O 1
ATOM 703 N N . THR A 1 88 ? -10.959 1.368 21.918 1.00 91.06 88 THR A N 1
ATOM 704 C CA . THR A 1 88 ? -12.034 1.874 21.065 1.00 91.06 88 THR A CA 1
ATOM 705 C C . THR A 1 88 ? -11.462 2.464 19.785 1.00 91.06 88 THR A C 1
ATOM 707 O O . THR A 1 88 ? -10.471 3.192 19.803 1.00 91.06 88 THR A O 1
ATOM 710 N N . THR A 1 89 ? -12.090 2.143 18.658 1.00 93.88 89 THR A N 1
ATOM 711 C CA . THR A 1 89 ? -11.694 2.639 17.338 1.00 93.88 89 THR A CA 1
ATOM 712 C C . THR A 1 89 ? -12.904 3.113 16.563 1.00 93.88 89 THR A C 1
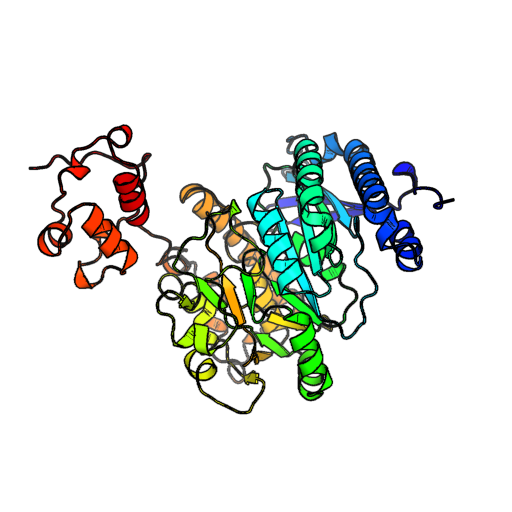ATOM 714 O O . THR A 1 89 ? -13.980 2.522 16.675 1.00 93.88 89 THR A O 1
ATOM 717 N N . LEU A 1 90 ? -12.714 4.143 15.749 1.00 95.44 90 LEU A N 1
ATOM 718 C CA . LEU A 1 90 ? -13.747 4.713 14.897 1.00 95.44 90 LEU A CA 1
ATOM 719 C C . LEU A 1 90 ? -13.284 4.666 13.442 1.00 95.44 90 LEU A C 1
ATOM 721 O O . LEU A 1 90 ? -12.173 5.076 13.131 1.00 95.44 90 LEU A O 1
ATOM 725 N N . SER A 1 91 ? -14.140 4.201 12.540 1.00 95.19 91 SER A N 1
ATOM 726 C CA . SER A 1 91 ? -13.896 4.242 11.101 1.00 95.19 91 SER A CA 1
ATOM 727 C C . SER A 1 91 ? -15.001 5.009 10.386 1.00 95.19 91 SER A C 1
ATOM 729 O O . SER A 1 91 ? -16.188 4.717 10.545 1.00 95.19 91 SER A O 1
ATOM 731 N N . ILE A 1 92 ? -14.598 5.973 9.568 1.00 93.94 92 ILE A N 1
ATOM 732 C CA . ILE A 1 92 ? -15.471 6.709 8.660 1.00 93.94 92 ILE A CA 1
ATOM 733 C C . ILE A 1 92 ? -14.960 6.418 7.242 1.00 93.94 92 ILE A C 1
ATOM 735 O O . ILE A 1 92 ? -14.076 7.116 6.743 1.00 93.94 92 ILE A O 1
ATOM 739 N N . PRO A 1 93 ? -15.402 5.325 6.598 1.00 90.81 93 PRO A N 1
ATOM 740 C CA . PRO A 1 93 ? -15.061 5.063 5.207 1.00 90.81 93 PRO A CA 1
ATOM 741 C C . PRO A 1 93 ? -15.704 6.093 4.277 1.00 90.81 93 PRO A C 1
ATOM 743 O O . PRO A 1 93 ? -16.805 6.556 4.549 1.00 90.81 93 PRO A O 1
ATOM 746 N N . ASN A 1 94 ? -15.055 6.375 3.141 1.00 87.25 94 ASN A N 1
ATOM 747 C CA . ASN A 1 94 ? -15.613 7.177 2.046 1.00 87.25 94 ASN A CA 1
ATOM 748 C C . ASN A 1 94 ? -15.963 8.594 2.517 1.00 87.25 94 ASN A C 1
ATOM 750 O O . ASN A 1 94 ? -17.025 9.117 2.183 1.00 87.25 94 ASN A O 1
ATOM 754 N N . VAL A 1 95 ? -15.089 9.199 3.332 1.00 83.94 95 VAL A N 1
ATOM 755 C CA . VAL A 1 95 ? -15.214 10.619 3.705 1.00 83.94 95 VAL A CA 1
ATOM 756 C C . VAL A 1 95 ? -15.185 11.456 2.439 1.00 83.94 95 VAL A C 1
ATOM 758 O O . VAL A 1 95 ? -16.034 12.316 2.259 1.00 83.94 95 VAL A O 1
ATOM 761 N N . PHE A 1 96 ? -14.268 11.105 1.541 1.00 82.00 96 PHE A N 1
ATOM 762 C CA . PHE A 1 96 ? -14.150 11.627 0.192 1.00 82.00 96 PHE A CA 1
ATOM 763 C C . PHE A 1 96 ? -14.362 10.485 -0.785 1.00 82.00 96 PHE A C 1
ATOM 765 O O . PHE A 1 96 ? -13.784 9.408 -0.613 1.00 82.00 96 PHE A O 1
ATOM 772 N N . CYS A 1 97 ? -15.166 10.724 -1.812 1.00 72.56 97 CYS A N 1
ATOM 773 C CA . CYS A 1 97 ? -15.411 9.747 -2.856 1.00 72.56 97 CYS A CA 1
ATOM 774 C C . CYS A 1 97 ? -14.716 10.159 -4.141 1.00 72.56 97 CYS A C 1
ATOM 776 O O . CYS A 1 97 ? -14.828 11.297 -4.589 1.00 72.56 97 CYS A O 1
ATOM 778 N N . GLN A 1 98 ? -14.037 9.190 -4.742 1.00 76.38 98 GLN A N 1
ATOM 779 C CA . GLN A 1 98 ? -13.555 9.302 -6.107 1.00 76.38 98 GLN A CA 1
ATOM 780 C C . GLN A 1 98 ? -14.738 9.311 -7.088 1.00 76.38 98 GLN A C 1
ATOM 782 O O . GLN A 1 98 ? -15.838 8.848 -6.764 1.00 76.38 98 GLN A O 1
ATOM 787 N N . GLY A 1 99 ? -14.510 9.843 -8.290 1.00 71.88 99 GLY A N 1
ATOM 788 C CA . GLY A 1 99 ? -15.484 9.807 -9.382 1.00 71.88 99 GLY A CA 1
ATOM 789 C C . GLY A 1 99 ? -15.893 8.382 -9.788 1.00 71.88 99 GLY A C 1
ATOM 790 O O . GLY A 1 99 ? -15.535 7.390 -9.156 1.00 71.88 99 GLY A O 1
ATOM 791 N N . LYS A 1 100 ? -16.664 8.259 -10.872 1.00 82.25 100 LYS A N 1
ATOM 792 C CA . LYS A 1 100 ? -17.146 6.956 -11.357 1.00 82.25 100 LYS A CA 1
ATOM 793 C C . LYS A 1 100 ? -15.983 5.976 -11.585 1.00 82.25 100 LYS A C 1
ATOM 795 O O . LYS A 1 100 ? -15.115 6.244 -12.408 1.00 82.25 100 LYS A O 1
ATOM 800 N N . VAL A 1 101 ? -16.042 4.825 -10.915 1.00 89.12 101 VAL A N 1
ATOM 801 C CA . VAL A 1 101 ? -15.131 3.683 -11.093 1.00 89.12 101 VAL A CA 1
ATOM 802 C C . VAL A 1 101 ? -15.876 2.557 -11.795 1.00 89.12 101 VAL A C 1
ATOM 804 O O . VAL A 1 101 ? -17.000 2.216 -11.416 1.00 89.12 101 VAL A O 1
ATOM 807 N N . LEU A 1 102 ? -15.274 2.000 -12.838 1.00 90.69 102 LEU A N 1
ATOM 808 C CA . LEU A 1 102 ? -15.798 0.857 -13.579 1.00 90.69 102 LEU A CA 1
ATOM 809 C C . LEU A 1 102 ? -15.382 -0.446 -12.891 1.00 90.69 102 LEU A C 1
ATOM 811 O O . LEU A 1 102 ? -14.317 -0.517 -12.285 1.00 90.69 102 LEU A O 1
ATOM 815 N N . SER A 1 103 ? -16.173 -1.518 -13.020 1.00 91.25 103 SER A N 1
ATOM 816 C CA . SER A 1 103 ? -15.802 -2.783 -12.359 1.00 91.25 103 SER A CA 1
ATOM 817 C C . SER A 1 103 ? -14.487 -3.358 -12.902 1.00 91.25 103 SER A C 1
ATOM 819 O O . SER A 1 103 ? -13.726 -3.951 -12.154 1.00 91.25 103 SER A O 1
ATOM 821 N N . LYS A 1 104 ? -14.145 -3.097 -14.170 1.00 90.25 104 LYS A N 1
ATOM 822 C CA . LYS A 1 104 ? -12.860 -3.509 -14.759 1.00 90.25 104 LYS A CA 1
ATOM 823 C C . LYS A 1 104 ? -11.686 -2.557 -14.501 1.00 90.25 104 LYS A C 1
ATOM 825 O O . LYS A 1 104 ? -10.581 -2.845 -14.966 1.00 90.25 104 LYS A O 1
ATOM 830 N N . ASP A 1 105 ? -11.893 -1.461 -13.769 1.00 94.31 105 ASP A N 1
ATOM 831 C CA . ASP A 1 105 ? -10.771 -0.631 -13.327 1.00 94.31 105 ASP A CA 1
ATOM 832 C C . ASP A 1 105 ? -9.845 -1.419 -12.389 1.00 94.31 105 ASP A C 1
ATOM 834 O O . ASP A 1 105 ? -10.219 -2.456 -11.838 1.00 94.31 105 ASP A O 1
ATOM 838 N N . ILE A 1 106 ? -8.625 -0.917 -12.199 1.00 97.31 106 ILE A N 1
ATOM 839 C CA . ILE A 1 106 ? -7.750 -1.379 -11.122 1.00 97.31 106 ILE A CA 1
ATOM 840 C C . ILE A 1 106 ? -7.729 -0.253 -10.096 1.00 97.31 106 ILE A C 1
ATOM 842 O O . ILE A 1 106 ? -7.253 0.840 -10.391 1.00 97.31 106 ILE A O 1
ATOM 846 N N . THR A 1 107 ? -8.246 -0.482 -8.892 1.00 98.12 107 THR A N 1
ATOM 847 C CA . THR A 1 107 ? -8.118 0.519 -7.823 1.00 98.12 107 THR A CA 1
ATOM 848 C C . THR A 1 107 ? -6.830 0.284 -7.051 1.00 98.12 107 THR A C 1
ATOM 850 O O . THR A 1 107 ? -6.636 -0.784 -6.472 1.00 98.12 107 THR A O 1
ATOM 853 N N . LEU A 1 108 ? -5.937 1.272 -7.022 1.00 98.62 108 LEU A N 1
ATOM 854 C CA . LEU A 1 108 ? -4.770 1.196 -6.150 1.00 98.62 108 LEU A CA 1
ATOM 855 C C . LEU A 1 108 ? -5.236 1.346 -4.703 1.00 98.62 108 LEU A C 1
ATOM 857 O O . LEU A 1 108 ? -6.077 2.182 -4.392 1.00 98.62 108 LEU A O 1
ATOM 861 N N . THR A 1 109 ? -4.697 0.522 -3.818 1.00 98.62 109 THR A N 1
ATOM 862 C CA . THR A 1 109 ? -4.956 0.554 -2.381 1.00 98.62 109 THR A CA 1
ATOM 863 C C . THR A 1 109 ? -3.667 0.890 -1.656 1.00 98.62 109 THR A C 1
ATOM 865 O O . THR A 1 109 ? -2.616 0.303 -1.930 1.00 98.62 109 THR A O 1
ATOM 868 N N . THR A 1 110 ? -3.744 1.843 -0.734 1.00 98.44 110 THR A N 1
ATOM 869 C CA . THR A 1 110 ? -2.625 2.198 0.137 1.00 98.44 110 THR A CA 1
ATOM 870 C C . THR A 1 110 ? -3.126 2.715 1.485 1.00 98.44 110 THR A C 1
ATOM 872 O O . THR A 1 110 ? -4.329 2.829 1.734 1.00 98.44 110 THR A O 1
ATOM 875 N N . GLN A 1 111 ? -2.196 2.983 2.392 1.00 97.88 111 GLN A N 1
ATOM 876 C CA . GLN A 1 111 ? -2.485 3.458 3.736 1.00 97.88 111 GLN A CA 1
ATOM 877 C C . GLN A 1 111 ? -1.379 4.390 4.226 1.00 97.88 111 GLN A C 1
ATOM 879 O O . GLN A 1 111 ? -0.212 4.184 3.888 1.00 97.88 111 GLN A O 1
ATOM 884 N N . ILE A 1 112 ? -1.745 5.392 5.027 1.00 96.69 112 ILE A N 1
ATOM 885 C CA . ILE A 1 112 ? -0.807 6.365 5.601 1.00 96.69 112 ILE A CA 1
ATOM 886 C C . ILE A 1 112 ? -1.211 6.786 7.020 1.00 96.69 112 ILE A C 1
ATOM 888 O O . ILE A 1 112 ? -2.378 6.710 7.403 1.00 96.69 112 ILE A O 1
ATOM 892 N N . GLY A 1 113 ? -0.236 7.254 7.800 1.00 95.00 113 GLY A N 1
ATOM 893 C CA . GLY A 1 113 ? -0.494 8.128 8.945 1.00 95.00 113 GLY A CA 1
ATOM 894 C C . GLY A 1 113 ? -0.498 9.595 8.509 1.00 95.00 113 GLY A C 1
ATOM 895 O O . GLY A 1 113 ? -0.100 9.904 7.383 1.00 95.00 113 GLY A O 1
ATOM 896 N N . VAL A 1 114 ? -0.916 10.494 9.400 1.00 94.19 114 VAL A N 1
ATOM 897 C CA . VAL A 1 114 ? -0.840 11.939 9.150 1.00 94.19 114 VAL A CA 1
ATOM 898 C C . VAL A 1 114 ? 0.613 12.404 9.260 1.00 94.19 114 VAL A C 1
ATOM 900 O O . VAL A 1 114 ? 1.169 12.512 10.348 1.00 94.19 114 VAL A O 1
ATOM 903 N N . ASP A 1 115 ? 1.235 12.664 8.114 1.00 90.62 115 ASP A N 1
ATOM 904 C CA . ASP A 1 115 ? 2.580 13.225 8.004 1.00 90.62 115 ASP A CA 1
ATOM 905 C C . ASP A 1 115 ? 2.711 14.016 6.696 1.00 90.62 115 ASP A C 1
ATOM 907 O O . ASP A 1 115 ? 2.216 13.597 5.645 1.00 90.62 115 ASP A O 1
ATOM 911 N N . LYS A 1 116 ? 3.412 15.152 6.747 1.00 90.94 116 LYS A N 1
ATOM 912 C CA . LYS A 1 116 ? 3.582 16.053 5.601 1.00 90.94 116 LYS A CA 1
ATOM 913 C C . LYS A 1 116 ? 4.320 15.391 4.432 1.00 90.94 116 LYS A C 1
ATOM 915 O O . LYS A 1 116 ? 3.920 15.552 3.277 1.00 90.94 116 LYS A O 1
ATOM 920 N N . SER A 1 117 ? 5.377 14.619 4.704 1.00 91.25 117 SER A N 1
ATOM 921 C CA . SER A 1 117 ? 6.106 13.896 3.650 1.00 91.25 117 SER A CA 1
ATOM 922 C C . SER A 1 117 ? 5.238 12.794 3.043 1.00 91.25 117 SER A C 1
ATOM 924 O O . SER A 1 117 ? 5.220 12.624 1.822 1.00 91.25 117 SER A O 1
ATOM 926 N N . LYS A 1 118 ? 4.468 12.073 3.867 1.00 93.81 118 LYS A N 1
ATOM 927 C CA . LYS A 1 118 ? 3.535 11.039 3.396 1.00 93.81 118 LYS A CA 1
ATOM 928 C C . LYS A 1 118 ? 2.405 11.622 2.542 1.00 93.81 118 LYS A C 1
ATOM 930 O O . LYS A 1 118 ? 2.078 11.016 1.525 1.00 93.81 118 LYS A O 1
ATOM 935 N N . MET A 1 119 ? 1.879 12.806 2.866 1.00 94.94 119 MET A N 1
ATOM 936 C CA . MET A 1 119 ? 0.881 13.489 2.027 1.00 94.94 119 MET A CA 1
ATOM 937 C C . MET A 1 119 ? 1.425 13.884 0.652 1.00 94.94 119 MET A C 1
ATOM 939 O O . MET A 1 119 ? 0.773 13.638 -0.361 1.00 94.94 119 MET A O 1
ATOM 943 N N . ARG A 1 120 ? 2.648 14.418 0.591 1.00 95.75 120 ARG A N 1
ATOM 944 C CA . ARG A 1 120 ? 3.305 14.748 -0.683 1.00 95.75 120 ARG A CA 1
ATOM 945 C C . ARG A 1 120 ? 3.580 13.509 -1.538 1.00 95.75 120 ARG A C 1
ATOM 947 O O . ARG A 1 120 ? 3.329 13.517 -2.740 1.00 95.75 120 ARG A O 1
ATOM 954 N N . ARG A 1 121 ? 4.030 12.415 -0.915 1.00 97.19 121 ARG A N 1
ATOM 955 C CA . ARG A 1 121 ? 4.199 11.114 -1.589 1.00 97.19 121 ARG A CA 1
ATOM 956 C C . ARG A 1 121 ? 2.874 10.567 -2.101 1.00 97.19 121 ARG A C 1
ATOM 958 O O . ARG A 1 121 ? 2.832 10.041 -3.205 1.00 97.19 121 ARG A O 1
ATOM 965 N N . LEU A 1 122 ? 1.792 10.732 -1.341 1.00 97.94 122 LEU A N 1
ATOM 966 C CA . LEU A 1 122 ? 0.463 10.336 -1.789 1.00 97.94 122 LEU A CA 1
ATOM 967 C C . LEU A 1 122 ? 0.027 11.122 -3.031 1.00 97.94 122 LEU A C 1
ATOM 969 O O . LEU A 1 122 ? -0.489 10.515 -3.964 1.00 97.94 122 LEU A O 1
ATOM 973 N N . ALA A 1 123 ? 0.254 12.438 -3.065 1.00 97.38 123 ALA A N 1
ATOM 974 C CA . ALA A 1 123 ? -0.040 13.258 -4.240 1.00 97.38 123 ALA A CA 1
ATOM 975 C C . ALA A 1 123 ? 0.772 12.797 -5.465 1.00 97.38 123 ALA A C 1
ATOM 977 O O . ALA A 1 123 ? 0.200 12.544 -6.525 1.00 97.38 123 ALA A O 1
ATOM 978 N N . ALA A 1 124 ? 2.081 12.571 -5.299 1.00 97.88 124 ALA A N 1
ATOM 979 C CA . ALA A 1 124 ? 2.941 12.020 -6.348 1.00 97.88 124 ALA A CA 1
ATOM 980 C C . ALA A 1 124 ? 2.450 10.649 -6.851 1.00 97.88 124 ALA A C 1
ATOM 982 O O . ALA A 1 124 ? 2.319 10.441 -8.060 1.00 97.88 124 ALA A O 1
ATOM 983 N N . LEU A 1 125 ? 2.111 9.734 -5.935 1.00 98.62 125 LEU A N 1
ATOM 984 C CA . LEU A 1 125 ? 1.558 8.419 -6.259 1.00 98.62 125 LEU A CA 1
ATOM 985 C C . LEU A 1 125 ? 0.228 8.534 -7.012 1.00 98.62 125 LEU A C 1
ATOM 987 O O . LEU A 1 125 ? 0.038 7.842 -8.010 1.00 98.62 125 LEU A O 1
ATOM 991 N N . ALA A 1 126 ? -0.679 9.409 -6.571 1.00 97.81 126 ALA A N 1
ATOM 992 C CA . ALA A 1 126 ? -1.978 9.618 -7.205 1.00 97.81 126 ALA A CA 1
ATOM 993 C C . ALA A 1 126 ? -1.832 10.114 -8.650 1.00 97.81 126 ALA A C 1
ATOM 995 O O . ALA A 1 126 ? -2.487 9.580 -9.548 1.00 97.81 126 ALA A O 1
ATOM 996 N N . MET A 1 127 ? -0.924 11.064 -8.891 1.00 97.88 127 MET A N 1
ATOM 997 C CA . MET A 1 127 ? -0.628 11.564 -10.235 1.00 97.88 127 MET A CA 1
ATOM 998 C C . MET A 1 127 ? 0.036 10.507 -11.120 1.00 97.88 127 MET A C 1
ATOM 1000 O O . MET A 1 127 ? -0.342 10.366 -12.279 1.00 97.88 127 MET A O 1
ATOM 1004 N N . ARG A 1 128 ? 1.003 9.739 -10.595 1.00 98.19 128 ARG A N 1
ATOM 1005 C CA . ARG A 1 128 ? 1.679 8.693 -11.381 1.00 98.19 128 ARG A CA 1
ATOM 1006 C C . ARG A 1 128 ? 0.771 7.515 -11.693 1.00 98.19 128 ARG A C 1
ATOM 1008 O O . ARG A 1 128 ? 0.808 6.990 -12.803 1.00 98.19 128 ARG A O 1
ATOM 1015 N N . TRP A 1 129 ? -0.080 7.137 -10.745 1.00 98.06 129 TRP A N 1
ATOM 1016 C CA . TRP A 1 129 ? -1.111 6.135 -10.965 1.00 98.06 129 TRP A CA 1
ATOM 1017 C C . TRP A 1 129 ? -2.151 6.625 -11.977 1.00 98.06 129 TRP A C 1
ATOM 1019 O O . TRP A 1 129 ? -2.473 5.901 -12.914 1.00 98.06 129 TRP A O 1
ATOM 1029 N N . ASN A 1 130 ? -2.645 7.856 -11.810 1.00 96.19 130 ASN A N 1
ATOM 1030 C CA . ASN A 1 130 ? -3.681 8.500 -12.624 1.00 96.19 130 ASN A CA 1
ATOM 1031 C C . ASN A 1 130 ? -4.978 7.673 -12.791 1.00 96.19 130 ASN A C 1
ATOM 1033 O O . ASN A 1 130 ? -5.701 7.778 -13.788 1.00 96.19 130 ASN A O 1
ATOM 1037 N N . GLY A 1 131 ? -5.311 6.859 -11.794 1.00 95.56 131 GLY A N 1
ATOM 1038 C CA . GLY A 1 131 ? -6.506 6.019 -11.750 1.00 95.56 131 GLY A CA 1
ATOM 1039 C C . GLY A 1 131 ? -7.211 6.089 -10.398 1.00 95.56 131 GLY A C 1
ATOM 1040 O O . GLY A 1 131 ? -6.794 6.863 -9.535 1.00 95.56 131 GLY A O 1
ATOM 1041 N N . PRO A 1 132 ? -8.265 5.282 -10.196 1.00 96.94 132 PRO A N 1
ATOM 1042 C CA . PRO A 1 132 ? -8.929 5.160 -8.904 1.00 96.94 132 PRO A CA 1
ATOM 1043 C C . PRO A 1 132 ? -7.934 4.752 -7.811 1.00 96.94 132 PRO A C 1
ATOM 1045 O O . PRO A 1 132 ? -7.178 3.788 -7.984 1.00 96.94 132 PRO A O 1
ATOM 1048 N N . LEU A 1 133 ? -7.952 5.464 -6.688 1.00 97.56 133 LEU A N 1
ATOM 1049 C CA . LEU A 1 133 ? -7.064 5.261 -5.547 1.00 97.56 133 LEU A CA 1
ATOM 1050 C C . LEU A 1 133 ? -7.890 5.230 -4.257 1.00 97.56 133 LEU A C 1
ATOM 1052 O O . LEU A 1 133 ? -8.677 6.130 -4.000 1.00 97.56 133 LEU A O 1
ATOM 1056 N N . SER A 1 134 ? -7.705 4.212 -3.425 1.00 97.81 134 SER A N 1
ATOM 1057 C CA . SER A 1 134 ? -8.362 4.066 -2.126 1.00 97.81 134 SER A CA 1
ATOM 1058 C C . SER A 1 134 ? -7.323 4.120 -1.008 1.00 97.81 134 SER A C 1
ATOM 1060 O O . SER A 1 134 ? -6.370 3.335 -0.986 1.00 97.81 134 SER A O 1
ATOM 1062 N N . VAL A 1 135 ? -7.498 5.074 -0.090 1.00 98.31 135 VAL A N 1
ATOM 1063 C CA . VAL A 1 135 ? -6.509 5.415 0.940 1.00 98.31 135 VAL A CA 1
ATOM 1064 C C . VAL A 1 135 ? -7.145 5.362 2.316 1.00 98.31 135 VAL A C 1
ATOM 1066 O O . VAL A 1 135 ? -8.055 6.132 2.628 1.00 98.31 135 VAL A O 1
ATOM 1069 N N . ALA A 1 136 ? -6.630 4.484 3.171 1.00 98.38 136 ALA A N 1
ATOM 1070 C CA . ALA A 1 136 ? -6.959 4.497 4.591 1.00 98.38 136 ALA A CA 1
ATOM 1071 C C . ALA A 1 136 ? -5.955 5.368 5.363 1.00 98.38 136 ALA A C 1
ATOM 1073 O O . ALA A 1 136 ? -4.747 5.136 5.289 1.00 98.38 136 ALA A O 1
ATOM 1074 N N . ILE A 1 137 ? -6.451 6.349 6.121 1.00 98.00 137 ILE A N 1
ATOM 1075 C CA . ILE A 1 137 ? -5.622 7.258 6.922 1.00 98.00 137 ILE A CA 1
ATOM 1076 C C . ILE A 1 137 ? -5.827 6.971 8.405 1.00 98.00 137 ILE A C 1
ATOM 1078 O O . ILE A 1 137 ? -6.952 7.040 8.905 1.00 98.00 137 ILE A O 1
ATOM 1082 N N . ARG A 1 138 ? -4.732 6.674 9.114 1.00 97.44 138 ARG A N 1
ATOM 1083 C CA . ARG A 1 138 ? -4.728 6.613 10.579 1.00 97.44 138 ARG A CA 1
ATOM 1084 C C . ARG A 1 138 ? -4.618 8.021 11.152 1.00 97.44 138 ARG A C 1
ATOM 1086 O O . ARG A 1 138 ? -3.653 8.719 10.859 1.00 97.44 138 ARG A O 1
ATOM 1093 N N . ILE A 1 139 ? -5.553 8.369 12.026 1.00 96.94 139 ILE A N 1
ATOM 1094 C CA . ILE A 1 139 ? -5.594 9.634 12.758 1.00 96.94 139 ILE A CA 1
ATOM 1095 C C . ILE A 1 139 ? -5.619 9.321 14.255 1.00 96.94 139 ILE A C 1
ATOM 1097 O O . ILE A 1 139 ? -6.384 8.466 14.705 1.00 96.94 139 ILE A O 1
ATOM 1101 N N . THR A 1 140 ? -4.765 9.983 15.027 1.00 95.06 140 THR A N 1
ATOM 1102 C CA . THR A 1 140 ? -4.556 9.678 16.450 1.00 95.06 140 THR A CA 1
ATOM 1103 C C . THR A 1 140 ? -4.955 10.798 17.398 1.00 95.06 140 THR A C 1
ATOM 1105 O O . THR A 1 140 ? -4.969 10.584 18.609 1.00 95.06 140 THR A O 1
ATOM 1108 N N . SER A 1 141 ? -5.335 11.961 16.866 1.00 93.69 141 SER A N 1
ATOM 1109 C CA . SER A 1 141 ? -5.924 13.047 17.642 1.00 93.69 141 SER A CA 1
ATOM 1110 C C . SER A 1 141 ? -6.781 13.968 16.769 1.00 93.69 141 SER A C 1
ATOM 1112 O O . SER A 1 141 ? -6.769 13.875 15.537 1.00 93.69 141 SER A O 1
ATOM 1114 N N . LYS A 1 142 ? -7.526 14.880 17.401 1.00 92.69 142 LYS A N 1
ATOM 1115 C CA . LYS A 1 142 ? -8.272 15.924 16.688 1.00 92.69 142 LYS A CA 1
ATOM 1116 C C . LYS A 1 142 ? -7.334 16.909 15.980 1.00 92.69 142 LYS A C 1
ATOM 1118 O O . LYS A 1 142 ? -7.609 17.316 14.857 1.00 92.69 142 LYS A O 1
ATOM 1123 N N . GLU A 1 143 ? -6.194 17.224 16.586 1.00 93.88 143 GLU A N 1
ATOM 1124 C CA . GLU A 1 143 ? -5.163 18.084 15.995 1.00 93.88 143 GLU A CA 1
ATOM 1125 C C . GLU A 1 143 ? -4.540 17.442 14.747 1.00 93.88 143 GLU A C 1
ATOM 1127 O O . GLU A 1 143 ? -4.224 18.140 13.788 1.00 93.88 143 GLU A O 1
ATOM 1132 N N . GLU A 1 144 ? -4.373 16.114 14.720 1.00 95.31 144 GLU A N 1
ATOM 1133 C CA . GLU A 1 144 ? -3.935 15.418 13.505 1.00 95.31 144 GLU A CA 1
ATOM 1134 C C . GLU A 1 144 ? -4.973 15.488 12.379 1.00 95.31 144 GLU A C 1
ATOM 1136 O O . GLU A 1 144 ? -4.584 15.639 11.223 1.00 95.31 144 GLU A O 1
ATOM 1141 N N . LEU A 1 145 ? -6.276 15.430 12.682 1.00 95.25 145 LEU A N 1
ATOM 1142 C CA . LEU A 1 145 ? -7.324 15.620 11.670 1.00 95.25 145 LEU A CA 1
ATOM 1143 C C . LEU A 1 145 ? -7.259 17.026 11.047 1.00 95.25 145 LEU A C 1
ATOM 1145 O O . LEU A 1 145 ? -7.379 17.158 9.830 1.00 95.25 145 LEU A O 1
ATOM 1149 N N . GLN A 1 146 ? -7.004 18.054 11.860 1.00 93.88 146 GLN A N 1
ATOM 1150 C CA . GLN A 1 146 ? -6.842 19.437 11.391 1.00 93.88 146 GLN A CA 1
ATOM 1151 C C . GLN A 1 146 ? -5.586 19.604 10.527 1.00 93.88 146 GLN A C 1
ATOM 1153 O O . GLN A 1 146 ? -5.664 20.128 9.419 1.00 93.88 146 GLN A O 1
ATOM 1158 N N . LYS A 1 147 ? -4.441 19.066 10.967 1.00 95.19 147 LYS A N 1
ATOM 1159 C CA . LYS A 1 147 ? -3.203 19.059 10.163 1.00 95.19 147 LYS A CA 1
ATOM 1160 C C . LYS A 1 147 ? -3.384 18.332 8.833 1.00 95.19 147 LYS A C 1
ATOM 1162 O O . LYS A 1 147 ? -2.875 18.774 7.808 1.00 95.19 147 LYS A O 1
ATOM 1167 N N . LEU A 1 148 ? -4.112 17.214 8.838 1.00 95.56 148 LEU A N 1
ATOM 1168 C CA . LEU A 1 148 ? -4.443 16.488 7.617 1.00 95.56 148 LEU A CA 1
ATOM 1169 C C . LEU A 1 148 ? -5.249 17.367 6.656 1.00 95.56 148 LEU A C 1
ATOM 1171 O O . LEU A 1 148 ? -4.945 17.389 5.466 1.00 95.56 148 LEU A O 1
ATOM 1175 N N . GLN A 1 149 ? -6.247 18.094 7.163 1.00 93.81 149 GLN A N 1
ATOM 1176 C CA . GLN A 1 149 ? -7.044 19.024 6.366 1.00 93.81 149 GLN A CA 1
ATOM 1177 C C . GLN A 1 149 ? -6.172 20.118 5.735 1.00 93.81 149 GLN A C 1
ATOM 1179 O O . GLN A 1 149 ? -6.272 20.347 4.530 1.00 93.81 149 GLN A O 1
ATOM 1184 N N . GLU A 1 150 ? -5.299 20.750 6.524 1.00 92.75 150 GLU A N 1
ATOM 1185 C CA . GLU A 1 150 ? -4.364 21.787 6.065 1.00 92.75 150 GLU A CA 1
ATOM 1186 C C . GLU A 1 150 ? -3.451 21.274 4.941 1.00 92.75 150 GLU A C 1
ATOM 1188 O O . GLU A 1 150 ? -3.353 21.899 3.884 1.00 92.75 150 GLU A O 1
ATOM 1193 N N . GLU A 1 151 ? -2.844 20.097 5.119 1.00 92.12 151 GLU A N 1
ATOM 1194 C CA . GLU A 1 151 ? -1.947 19.509 4.119 1.00 92.12 151 GLU A CA 1
ATOM 1195 C C . GLU A 1 151 ? -2.699 19.041 2.860 1.00 92.12 151 GLU A C 1
ATOM 1197 O O . GLU A 1 151 ? -2.234 19.253 1.740 1.00 92.12 151 GLU A O 1
ATOM 1202 N N . MET A 1 152 ? -3.886 18.441 3.005 1.00 92.31 152 MET A N 1
ATOM 1203 C CA . MET A 1 152 ? -4.687 17.973 1.865 1.00 92.31 152 MET A CA 1
ATOM 1204 C C . MET A 1 152 ? -5.161 19.120 0.960 1.00 92.31 152 MET A C 1
ATOM 1206 O O . MET A 1 152 ? -5.276 18.916 -0.252 1.00 92.31 152 MET A O 1
ATOM 1210 N N . ILE A 1 153 ? -5.390 20.325 1.504 1.00 90.31 153 ILE A N 1
ATOM 1211 C CA . ILE A 1 153 ? -5.789 21.506 0.716 1.00 90.31 153 ILE A CA 1
ATOM 1212 C C . ILE A 1 153 ? -4.744 21.843 -0.359 1.00 90.31 153 ILE A C 1
ATOM 1214 O O . ILE A 1 153 ? -5.109 22.227 -1.472 1.00 90.31 153 ILE A O 1
ATOM 1218 N N . HIS A 1 154 ? -3.455 21.653 -0.068 1.00 91.25 154 HIS A N 1
ATOM 1219 C CA . HIS A 1 154 ? -2.371 21.955 -1.006 1.00 91.25 154 HIS A CA 1
ATOM 1220 C C . HIS A 1 154 ? -2.335 21.031 -2.230 1.00 91.25 154 HIS A C 1
ATOM 1222 O O . HIS A 1 154 ? -1.824 21.435 -3.272 1.00 91.25 154 HIS A O 1
ATOM 1228 N N . PHE A 1 155 ? -2.906 19.828 -2.126 1.00 92.00 155 PHE A N 1
ATOM 1229 C CA . PHE A 1 155 ? -2.846 18.789 -3.160 1.00 92.00 155 PHE A CA 1
ATOM 1230 C C . PHE A 1 155 ? -4.225 18.413 -3.720 1.00 92.00 155 PHE A C 1
ATOM 1232 O O . PHE A 1 155 ? -4.365 17.396 -4.394 1.00 92.00 155 PHE A O 1
ATOM 1239 N N . MET A 1 156 ? -5.273 19.209 -3.469 1.00 86.56 156 MET A N 1
ATOM 1240 C CA . MET A 1 156 ? -6.640 18.857 -3.892 1.00 86.56 156 MET A CA 1
ATOM 1241 C C . MET A 1 156 ? -6.767 18.572 -5.394 1.00 86.56 156 MET A C 1
ATOM 1243 O O . MET A 1 156 ? -7.573 17.729 -5.782 1.00 86.56 156 MET A O 1
ATOM 1247 N N . GLY A 1 157 ? -5.994 19.270 -6.234 1.00 86.44 157 GLY A N 1
ATOM 1248 C CA . GLY A 1 157 ? -5.969 19.038 -7.682 1.00 86.44 157 GLY A CA 1
ATOM 1249 C C . GLY A 1 157 ? -5.464 17.640 -8.046 1.00 86.44 157 GLY A C 1
ATOM 1250 O O . GLY A 1 157 ? -6.058 16.972 -8.889 1.00 86.44 157 GLY A O 1
ATOM 1251 N N . ASP A 1 158 ? -4.436 17.172 -7.346 1.00 91.62 158 ASP A N 1
ATOM 1252 C CA . ASP A 1 158 ? -3.782 15.882 -7.587 1.00 91.62 158 ASP A CA 1
ATOM 1253 C C . ASP A 1 158 ? -4.572 14.711 -6.981 1.00 91.62 158 ASP A C 1
ATOM 1255 O O . ASP A 1 158 ? -4.490 13.572 -7.441 1.00 91.62 158 ASP A O 1
ATOM 1259 N N . LEU A 1 159 ? -5.384 14.991 -5.956 1.00 91.38 159 LEU A N 1
ATOM 1260 C CA . LEU A 1 159 ? -6.118 13.993 -5.174 1.00 91.38 159 LEU A CA 1
ATOM 1261 C C . LEU A 1 159 ? -7.562 13.751 -5.664 1.00 91.38 159 LEU A C 1
ATOM 1263 O O . LEU A 1 159 ? -8.335 13.055 -5.009 1.00 91.38 159 LEU A O 1
ATOM 1267 N N . GLN A 1 160 ? -7.946 14.269 -6.835 1.00 86.19 160 GLN A N 1
ATOM 1268 C CA . GLN A 1 160 ? -9.323 14.179 -7.357 1.00 86.19 160 GLN A CA 1
ATOM 1269 C C . GLN A 1 160 ? -9.827 12.752 -7.615 1.00 86.19 160 GLN A C 1
ATOM 1271 O O . GLN A 1 160 ? -11.037 12.525 -7.668 1.00 86.19 160 GLN A O 1
ATOM 1276 N N . LYS A 1 161 ? -8.919 11.795 -7.827 1.00 91.25 161 LYS A N 1
ATOM 1277 C CA . LYS A 1 161 ? -9.242 10.378 -8.071 1.00 91.25 161 LYS A CA 1
ATOM 1278 C C . LYS A 1 161 ? -9.100 9.517 -6.813 1.00 91.25 161 LYS A C 1
ATOM 1280 O O . LYS A 1 161 ? -9.070 8.295 -6.915 1.00 91.25 161 LYS A O 1
ATOM 1285 N N . VAL A 1 162 ? -8.995 10.147 -5.643 1.00 93.88 162 VAL A N 1
ATOM 1286 C CA . VAL A 1 162 ? -8.682 9.476 -4.384 1.00 93.88 162 VAL A CA 1
ATOM 1287 C C . VAL A 1 162 ? -9.917 9.404 -3.494 1.00 93.88 162 VAL A C 1
ATOM 1289 O O . VAL A 1 162 ? -10.527 10.417 -3.157 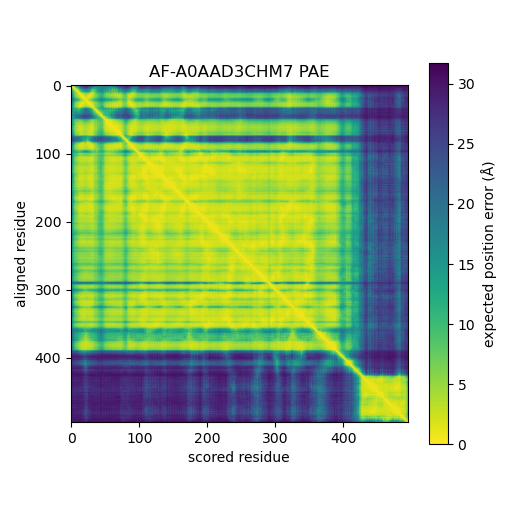1.00 93.88 162 VAL A O 1
ATOM 1292 N N . ALA A 1 163 ? -10.279 8.191 -3.091 1.00 93.88 163 ALA A N 1
ATOM 1293 C CA . ALA A 1 163 ? -11.219 7.939 -2.016 1.00 93.88 163 ALA A CA 1
ATOM 1294 C C . ALA A 1 163 ? -10.466 7.855 -0.683 1.00 93.88 163 ALA A C 1
ATOM 1296 O O . ALA A 1 163 ? -9.511 7.086 -0.545 1.00 93.88 163 ALA A O 1
ATOM 1297 N N . PHE A 1 164 ? -10.911 8.631 0.304 1.00 94.88 164 PHE A N 1
ATOM 1298 C CA . PHE A 1 164 ? -10.290 8.683 1.627 1.00 94.88 164 PHE A CA 1
ATOM 1299 C C . PHE A 1 164 ? -11.183 8.033 2.682 1.00 94.88 164 PHE A C 1
ATOM 1301 O O . PHE A 1 164 ? -12.386 8.303 2.774 1.00 94.88 164 PHE A O 1
ATOM 1308 N N . HIS A 1 165 ? -10.574 7.190 3.512 1.00 95.94 165 HIS A N 1
ATOM 1309 C CA . HIS A 1 165 ? -11.227 6.467 4.597 1.00 95.94 165 HIS A CA 1
ATOM 1310 C C . HIS A 1 165 ? -10.493 6.788 5.897 1.00 95.94 165 HIS A C 1
ATOM 1312 O O . HIS A 1 165 ? -9.314 6.464 6.046 1.00 95.94 165 HIS A O 1
ATOM 1318 N N . PHE A 1 166 ? -11.170 7.437 6.838 1.00 97.06 166 PHE A N 1
ATOM 1319 C CA . PHE A 1 166 ? -10.549 7.843 8.094 1.00 97.06 166 PHE A CA 1
ATOM 1320 C C . PHE A 1 166 ? -10.705 6.747 9.140 1.00 97.06 166 PHE A C 1
ATOM 1322 O O . PHE A 1 166 ? -11.779 6.163 9.309 1.00 97.06 166 PHE A O 1
ATOM 1329 N N . TYR A 1 167 ? -9.613 6.461 9.836 1.00 97.50 167 TYR A N 1
ATOM 1330 C CA . TYR A 1 167 ? -9.553 5.494 10.915 1.00 97.50 167 TYR A CA 1
ATOM 1331 C C . TYR A 1 167 ? -8.904 6.147 12.133 1.00 97.50 167 TYR A C 1
ATOM 1333 O O . TYR A 1 167 ? -7.739 6.540 12.099 1.00 97.50 167 TYR A O 1
ATOM 1341 N N . PHE A 1 168 ? -9.666 6.239 13.214 1.00 96.44 168 PHE A N 1
ATOM 1342 C CA . PHE A 1 168 ? -9.262 6.872 14.456 1.00 96.44 168 PHE A CA 1
ATOM 1343 C C . PHE A 1 168 ? -8.964 5.811 15.514 1.00 96.44 168 PHE A C 1
ATOM 1345 O O . PHE A 1 168 ? -9.804 4.952 15.806 1.00 96.44 168 PHE A O 1
ATOM 1352 N N . GLU A 1 169 ? -7.777 5.887 16.111 1.00 93.38 169 GLU A N 1
ATOM 1353 C CA . GLU A 1 169 ? -7.428 5.150 17.328 1.00 93.38 169 GLU A CA 1
ATOM 1354 C C . GLU A 1 169 ? -6.390 5.919 18.143 1.00 93.38 169 GLU A C 1
ATOM 1356 O O . GLU A 1 169 ? -5.605 6.677 17.579 1.00 93.38 169 GLU A O 1
ATOM 1361 N N . ASP A 1 170 ? -6.324 5.652 19.446 1.00 88.81 170 ASP A N 1
ATOM 1362 C CA . ASP A 1 170 ? -5.304 6.224 20.328 1.00 88.81 170 ASP A CA 1
ATOM 1363 C C . ASP A 1 170 ? -3.867 6.018 19.802 1.00 88.81 170 ASP A C 1
ATOM 1365 O O . ASP A 1 170 ? -3.480 4.916 19.384 1.00 88.81 170 ASP A O 1
ATOM 1369 N N . GLY A 1 171 ? -3.066 7.087 19.834 1.00 81.56 171 GLY A N 1
ATOM 1370 C CA . GLY A 1 171 ? -1.691 7.110 19.331 1.00 81.56 171 GLY A CA 1
ATOM 1371 C C . GLY A 1 171 ? -0.723 6.181 20.070 1.00 81.56 171 GLY A C 1
ATOM 1372 O O . GLY A 1 171 ? 0.251 5.728 19.471 1.00 81.56 171 GLY A O 1
ATOM 1373 N N . SER A 1 172 ? -1.015 5.811 21.324 1.00 77.00 172 SER A N 1
ATOM 1374 C CA . SER A 1 172 ? -0.220 4.837 22.096 1.00 77.00 172 SER A CA 1
ATOM 1375 C C . SER A 1 172 ? -0.259 3.423 21.508 1.00 77.00 172 SER A C 1
ATOM 1377 O O . SER A 1 172 ? 0.594 2.579 21.804 1.00 77.00 172 SER A O 1
ATOM 1379 N N . ASN A 1 173 ? -1.248 3.139 20.660 1.00 80.12 173 ASN A N 1
ATOM 1380 C CA . ASN A 1 173 ? -1.372 1.850 20.011 1.00 80.12 173 ASN A CA 1
ATOM 1381 C C . ASN A 1 173 ? -0.416 1.719 18.818 1.00 80.12 173 ASN A C 1
ATOM 1383 O O . ASN A 1 173 ? -0.060 2.673 18.125 1.00 80.12 173 ASN A O 1
ATOM 1387 N N . ILE A 1 174 ? -0.015 0.479 18.550 1.00 84.56 174 ILE A N 1
ATOM 1388 C CA . ILE A 1 174 ? 0.884 0.160 17.440 1.00 84.56 174 ILE A CA 1
ATOM 1389 C C . ILE A 1 174 ? 0.145 0.319 16.117 1.00 84.56 174 ILE A C 1
ATOM 1391 O O . ILE A 1 174 ? -0.980 -0.166 15.985 1.00 84.56 174 ILE A O 1
ATOM 1395 N N . TYR A 1 175 ? 0.827 0.912 15.136 1.00 89.69 175 TYR A N 1
ATOM 1396 C CA . TYR A 1 175 ? 0.292 1.188 13.809 1.00 89.69 175 TYR A CA 1
ATOM 1397 C C . TYR A 1 175 ? -0.448 -0.021 13.188 1.00 89.69 175 TYR A C 1
ATOM 1399 O O . TYR A 1 175 ? 0.126 -1.111 13.093 1.00 89.69 175 TYR A O 1
ATOM 1407 N N . PRO A 1 176 ? -1.716 0.132 12.765 1.00 93.62 176 PRO A N 1
ATOM 1408 C CA . PRO A 1 176 ? -2.581 -0.987 12.413 1.00 93.62 176 PRO A CA 1
ATOM 1409 C C . PRO A 1 176 ? -2.548 -1.335 10.919 1.00 93.62 176 PRO A C 1
ATOM 1411 O O . PRO A 1 176 ? -3.574 -1.270 10.243 1.00 93.62 176 PRO A O 1
ATOM 1414 N N . ASN A 1 177 ? -1.375 -1.724 10.402 1.00 94.56 177 ASN A N 1
ATOM 1415 C CA . ASN A 1 177 ? -1.122 -1.933 8.967 1.00 94.56 177 ASN A CA 1
ATOM 1416 C C . ASN A 1 177 ? -2.235 -2.721 8.249 1.00 94.56 177 ASN A C 1
ATOM 1418 O O . ASN A 1 177 ? -2.781 -2.255 7.253 1.00 94.56 177 ASN A O 1
ATOM 1422 N N . ASN A 1 178 ? -2.588 -3.905 8.757 1.00 95.88 178 ASN A N 1
ATOM 1423 C CA . ASN A 1 178 ? -3.529 -4.803 8.085 1.00 95.88 178 ASN A CA 1
ATOM 1424 C C . ASN A 1 178 ? -4.992 -4.357 8.198 1.00 95.88 178 ASN A C 1
ATOM 1426 O O . ASN A 1 178 ? -5.749 -4.544 7.249 1.00 95.88 178 ASN A O 1
ATOM 1430 N N . ILE A 1 179 ? -5.375 -3.696 9.296 1.00 96.12 179 ILE A N 1
ATOM 1431 C CA . ILE A 1 179 ? -6.710 -3.093 9.432 1.00 96.12 179 ILE A CA 1
ATOM 1432 C C . ILE A 1 179 ? -6.883 -1.987 8.387 1.00 96.12 179 ILE A C 1
ATOM 1434 O O . ILE A 1 179 ? -7.896 -1.955 7.698 1.00 96.12 179 ILE A O 1
ATOM 1438 N N . LEU A 1 180 ? -5.882 -1.118 8.214 1.00 98.00 180 LEU A N 1
ATOM 1439 C CA . LEU A 1 180 ? -5.942 -0.039 7.221 1.00 98.00 180 LEU A CA 1
ATOM 1440 C C . LEU A 1 180 ? -5.967 -0.579 5.786 1.00 98.00 180 LEU A C 1
ATOM 1442 O O . LEU A 1 180 ? -6.760 -0.104 4.977 1.00 98.00 180 LEU A O 1
ATOM 1446 N N . ARG A 1 181 ? -5.166 -1.611 5.479 1.00 97.88 181 ARG A N 1
ATOM 1447 C CA . ARG A 1 181 ? -5.214 -2.295 4.172 1.00 97.88 181 ARG A CA 1
ATOM 1448 C C . ARG A 1 181 ? -6.592 -2.885 3.894 1.00 97.88 181 ARG A C 1
ATOM 1450 O O . ARG A 1 181 ? -7.114 -2.704 2.801 1.00 97.88 181 ARG A O 1
ATOM 1457 N N . ASN A 1 182 ? -7.193 -3.533 4.890 1.00 97.88 182 ASN A N 1
ATOM 1458 C CA . ASN A 1 182 ? -8.550 -4.059 4.797 1.00 97.88 182 ASN A CA 1
ATOM 1459 C C . ASN A 1 182 ? -9.591 -2.949 4.586 1.00 97.88 182 ASN A C 1
ATOM 1461 O O . ASN A 1 182 ? -10.452 -3.103 3.729 1.00 97.88 182 ASN A O 1
ATOM 1465 N N . ILE A 1 183 ? -9.498 -1.825 5.308 1.00 97.25 183 ILE A N 1
ATOM 1466 C CA . ILE A 1 183 ? -10.402 -0.680 5.120 1.00 97.25 183 ILE A CA 1
ATOM 1467 C C . ILE A 1 183 ? -10.309 -0.152 3.687 1.00 97.25 183 ILE A C 1
ATOM 1469 O O . ILE A 1 183 ? -11.342 -0.015 3.042 1.00 97.25 183 ILE A O 1
ATOM 1473 N N . ALA A 1 184 ? -9.103 0.105 3.172 1.00 97.56 184 ALA A N 1
ATOM 1474 C CA . ALA A 1 184 ? -8.930 0.567 1.794 1.00 97.56 184 ALA A CA 1
ATOM 1475 C C . ALA A 1 184 ?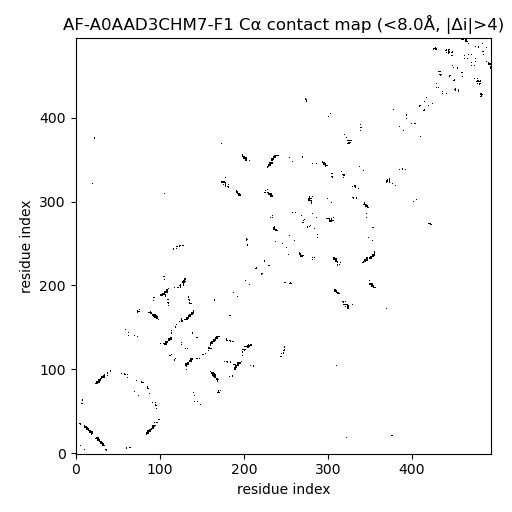 -9.492 -0.459 0.791 1.00 97.56 184 ALA A C 1
ATOM 1477 O O . ALA A 1 184 ? -10.344 -0.147 -0.038 1.00 97.56 184 ALA A O 1
ATOM 1478 N N . LEU A 1 185 ? -9.099 -1.727 0.925 1.00 97.19 185 LEU A N 1
ATOM 1479 C CA . LEU A 1 185 ? -9.551 -2.806 0.050 1.00 97.19 185 LEU A CA 1
ATOM 1480 C C . LEU A 1 185 ? -11.081 -2.969 0.035 1.00 97.19 185 LEU A C 1
ATOM 1482 O O . LEU A 1 185 ? -11.665 -3.146 -1.036 1.00 97.19 185 LEU A O 1
ATOM 1486 N N . ASP A 1 186 ? -11.743 -2.881 1.187 1.00 94.62 186 ASP A N 1
ATOM 1487 C CA . ASP A 1 186 ? -13.195 -3.056 1.305 1.00 94.62 186 ASP A CA 1
ATOM 1488 C C . ASP A 1 186 ? -13.992 -1.975 0.584 1.00 94.62 186 ASP A C 1
ATOM 1490 O O . ASP A 1 186 ? -15.086 -2.249 0.092 1.00 94.62 186 ASP A O 1
ATOM 1494 N N . GLN A 1 187 ? -13.449 -0.760 0.506 1.00 92.31 187 GLN A N 1
ATOM 1495 C CA . GLN A 1 187 ? -14.126 0.375 -0.119 1.00 92.31 187 GLN A CA 1
ATOM 1496 C C . GLN A 1 187 ? -13.853 0.496 -1.623 1.00 92.31 187 GLN A C 1
ATOM 1498 O O . GLN A 1 187 ? -14.431 1.353 -2.291 1.00 92.31 187 GLN A O 1
ATOM 1503 N N . THR A 1 188 ? -13.014 -0.373 -2.188 1.00 92.38 188 THR A N 1
ATOM 1504 C CA . THR A 1 188 ? -12.843 -0.451 -3.643 1.00 92.38 188 THR A CA 1
ATOM 1505 C C . THR A 1 188 ? -14.086 -1.056 -4.307 1.00 92.38 188 THR A C 1
ATOM 1507 O O . THR A 1 188 ? -14.593 -2.093 -3.876 1.00 92.38 188 THR A O 1
ATOM 1510 N N . THR A 1 189 ? -14.584 -0.428 -5.372 1.00 91.44 189 THR A N 1
ATOM 1511 C CA . THR A 1 189 ? -15.757 -0.898 -6.140 1.00 91.44 189 THR A CA 1
ATOM 1512 C C . THR A 1 189 ? -15.390 -1.649 -7.420 1.00 91.44 189 THR A C 1
ATOM 1514 O O . THR A 1 189 ? -16.253 -2.277 -8.028 1.00 91.44 189 THR A O 1
ATOM 1517 N N . SER A 1 190 ? -14.126 -1.581 -7.829 1.00 95.00 190 SER A N 1
ATOM 1518 C CA . SER A 1 190 ? -13.557 -2.357 -8.926 1.00 95.00 190 SER A CA 1
ATOM 1519 C C . SER A 1 190 ? -13.361 -3.827 -8.539 1.00 95.00 190 SER A C 1
ATOM 1521 O O . SER A 1 190 ? -13.244 -4.174 -7.362 1.00 95.00 190 SER A O 1
ATOM 1523 N N . ASP A 1 191 ? -13.305 -4.696 -9.545 1.00 95.88 191 ASP A N 1
ATOM 1524 C CA . ASP A 1 191 ? -13.045 -6.130 -9.403 1.00 95.88 191 ASP A CA 1
ATOM 1525 C C . ASP A 1 191 ? -11.555 -6.405 -9.148 1.00 95.88 191 ASP A C 1
ATOM 1527 O O . ASP A 1 191 ? -11.205 -7.422 -8.540 1.00 95.88 191 ASP A O 1
ATOM 1531 N N . TYR A 1 192 ? -10.676 -5.496 -9.584 1.00 97.69 192 TYR A N 1
ATOM 1532 C CA . TYR A 1 192 ? -9.226 -5.613 -9.469 1.00 97.69 192 TYR A CA 1
ATOM 1533 C C . TYR A 1 192 ? -8.641 -4.508 -8.591 1.00 97.69 192 TYR A C 1
ATOM 1535 O O . TYR A 1 192 ? -9.069 -3.356 -8.637 1.00 97.69 192 TYR A O 1
ATOM 1543 N N . PHE A 1 193 ? -7.599 -4.840 -7.836 1.00 98.31 193 PHE A N 1
ATOM 1544 C CA . PHE A 1 193 ? -6.880 -3.873 -7.013 1.00 98.31 193 PHE A CA 1
ATOM 1545 C C . PHE A 1 193 ? -5.368 -4.006 -7.183 1.00 98.31 193 PHE A C 1
ATOM 1547 O O . PHE A 1 193 ? -4.872 -5.079 -7.532 1.00 98.31 193 PHE A O 1
ATOM 1554 N N . ALA A 1 194 ? -4.649 -2.918 -6.913 1.00 98.50 194 ALA A N 1
ATOM 1555 C CA . ALA A 1 194 ? -3.197 -2.903 -6.770 1.00 98.50 194 ALA A CA 1
ATOM 1556 C C . ALA A 1 194 ? -2.827 -2.615 -5.305 1.00 98.50 194 ALA A C 1
ATOM 1558 O O . ALA A 1 194 ? -3.428 -1.739 -4.685 1.00 98.50 194 ALA A O 1
ATOM 1559 N N . LEU A 1 195 ? -1.867 -3.339 -4.728 1.00 98.19 195 LEU A N 1
ATOM 1560 C CA . LEU A 1 195 ? -1.430 -3.162 -3.334 1.00 98.19 195 LEU A CA 1
ATOM 1561 C C . LEU A 1 195 ? -0.074 -2.464 -3.278 1.00 98.19 195 LEU A C 1
ATOM 1563 O O . LEU A 1 195 ? 0.925 -3.097 -3.617 1.00 98.19 195 LEU A O 1
ATOM 1567 N N . PHE A 1 196 ? -0.035 -1.189 -2.878 1.00 97.75 196 PHE A N 1
ATOM 1568 C CA . PHE A 1 196 ? 1.197 -0.393 -2.819 1.00 97.75 196 PHE A CA 1
ATOM 1569 C C . PHE A 1 196 ? 1.380 0.243 -1.439 1.00 97.75 196 PHE A C 1
ATOM 1571 O O . PHE A 1 196 ? 0.419 0.673 -0.794 1.00 97.75 196 PHE A O 1
ATOM 1578 N N . ASP A 1 197 ? 2.634 0.368 -1.016 1.00 96.06 197 ASP A N 1
ATOM 1579 C CA . ASP A 1 197 ? 3.002 1.290 0.056 1.00 96.06 197 ASP A CA 1
ATOM 1580 C C . ASP A 1 197 ? 3.194 2.695 -0.564 1.00 96.06 197 ASP A C 1
ATOM 1582 O O . ASP A 1 197 ? 3.563 2.811 -1.732 1.00 96.06 197 ASP A O 1
ATOM 1586 N N . VAL A 1 198 ? 2.887 3.774 0.167 1.00 96.88 198 VAL A N 1
ATOM 1587 C CA . VAL A 1 198 ? 2.777 5.135 -0.417 1.00 96.88 198 VAL A CA 1
ATOM 1588 C C . VAL A 1 198 ? 4.091 5.680 -0.997 1.00 96.88 198 VAL A C 1
ATOM 1590 O O . VAL A 1 198 ? 4.100 6.610 -1.795 1.00 96.88 198 VAL A O 1
ATOM 1593 N N . ASP A 1 199 ? 5.213 5.116 -0.568 1.00 95.00 199 ASP A N 1
ATOM 1594 C CA . ASP A 1 199 ? 6.577 5.450 -0.980 1.00 95.00 199 ASP A CA 1
ATOM 1595 C C . ASP A 1 199 ? 7.080 4.628 -2.180 1.00 95.00 199 ASP A C 1
ATOM 1597 O O . ASP A 1 199 ? 8.228 4.792 -2.594 1.00 95.00 199 ASP A O 1
ATOM 1601 N N . PHE A 1 200 ? 6.211 3.797 -2.764 1.00 97.94 200 PHE A N 1
ATOM 1602 C CA . PHE A 1 200 ? 6.454 3.103 -4.023 1.00 97.94 200 PHE A CA 1
ATOM 1603 C C . PHE A 1 200 ? 5.679 3.753 -5.151 1.00 97.94 200 PHE A C 1
ATOM 1605 O O . PHE A 1 200 ? 4.447 3.759 -5.159 1.00 97.94 200 PHE A O 1
ATOM 1612 N N . PHE A 1 201 ? 6.405 4.248 -6.142 1.00 98.50 201 PHE A N 1
ATOM 1613 C CA . PHE A 1 201 ? 5.822 4.883 -7.308 1.00 98.50 201 PHE A CA 1
ATOM 1614 C C . PHE A 1 201 ? 5.841 3.933 -8.501 1.00 98.50 201 PHE A C 1
ATOM 1616 O O . PHE A 1 201 ? 6.840 3.244 -8.721 1.00 98.50 201 PHE A O 1
ATOM 1623 N N . PRO A 1 202 ? 4.739 3.845 -9.263 1.00 98.31 202 PRO A N 1
ATOM 1624 C CA . PRO A 1 202 ? 4.709 3.022 -10.454 1.00 98.31 202 PRO A CA 1
ATOM 1625 C C . PRO A 1 202 ? 5.362 3.730 -11.640 1.00 98.31 202 PRO A C 1
ATOM 1627 O O . PRO A 1 202 ? 5.388 4.965 -11.712 1.00 98.31 202 PRO A O 1
ATOM 1630 N N . SER A 1 203 ? 5.826 2.917 -12.585 1.00 97.38 203 SER A N 1
ATOM 1631 C CA . SER A 1 203 ? 6.315 3.364 -13.884 1.00 97.38 203 SER A CA 1
ATOM 1632 C C . SER A 1 203 ? 5.757 2.517 -15.029 1.00 97.38 203 SER A C 1
ATOM 1634 O O . SER A 1 203 ? 5.579 1.298 -14.865 1.00 97.38 203 SER A O 1
ATOM 1636 N N . PRO A 1 204 ? 5.485 3.140 -16.190 1.00 96.44 204 PRO A N 1
ATOM 1637 C CA . PRO A 1 204 ? 5.630 4.580 -16.476 1.00 96.44 204 PRO A CA 1
ATOM 1638 C C . PRO A 1 204 ? 4.545 5.435 -15.798 1.00 96.44 204 PRO A C 1
ATOM 1640 O O . PRO A 1 204 ? 3.538 4.892 -15.331 1.00 96.44 204 PRO A O 1
ATOM 1643 N N . ILE A 1 205 ? 4.721 6.759 -15.763 1.00 96.62 205 ILE A N 1
ATOM 1644 C CA . ILE A 1 205 ? 3.665 7.718 -15.389 1.00 96.62 205 ILE A CA 1
ATOM 1645 C C . ILE A 1 205 ? 2.358 7.433 -16.155 1.00 96.62 205 ILE A C 1
ATOM 1647 O O . ILE A 1 205 ? 2.380 6.971 -17.293 1.00 96.62 205 ILE A O 1
ATOM 1651 N N . ASN A 1 206 ? 1.205 7.699 -15.536 1.00 97.12 206 ASN A N 1
ATOM 1652 C CA . ASN A 1 206 ? -0.119 7.268 -16.011 1.00 97.12 206 ASN A CA 1
ATOM 1653 C C . ASN A 1 206 ? -0.279 5.740 -16.063 1.00 97.12 206 ASN A C 1
ATOM 1655 O O . ASN A 1 206 ? -0.954 5.189 -16.937 1.00 97.12 206 ASN A O 1
ATOM 1659 N N . THR A 1 207 ? 0.320 5.030 -15.106 1.00 97.75 207 THR A N 1
ATOM 1660 C CA . THR A 1 207 ? 0.397 3.562 -15.111 1.00 97.75 207 THR A CA 1
ATOM 1661 C C . THR A 1 207 ? -0.972 2.892 -15.209 1.00 97.75 207 THR A C 1
ATOM 1663 O O . THR A 1 207 ? -1.104 1.878 -15.895 1.00 97.75 207 THR A O 1
ATOM 1666 N N . HIS A 1 208 ? -2.007 3.447 -14.562 1.00 97.25 208 HIS A N 1
ATOM 1667 C CA . HIS A 1 208 ? -3.359 2.888 -14.623 1.00 97.25 208 HIS A CA 1
ATOM 1668 C C . HIS A 1 208 ? -3.882 2.819 -16.062 1.00 97.25 208 HIS A C 1
ATOM 1670 O O . HIS A 1 208 ? -4.427 1.795 -16.465 1.00 97.25 208 HIS A O 1
ATOM 1676 N N . GLU A 1 209 ? -3.695 3.873 -16.857 1.00 95.31 209 GLU A N 1
ATOM 1677 C CA . GLU A 1 209 ? -4.158 3.925 -18.249 1.00 95.31 209 GLU A CA 1
ATOM 1678 C C . GLU A 1 209 ? -3.439 2.888 -19.123 1.00 95.31 209 GLU A C 1
ATOM 1680 O O . GLU A 1 209 ? -4.063 2.158 -19.904 1.00 95.31 209 GLU A O 1
ATOM 1685 N N . HIS A 1 210 ? -2.126 2.754 -18.934 1.00 95.50 210 HIS A N 1
ATOM 1686 C CA . HIS A 1 210 ? -1.334 1.735 -19.613 1.00 95.50 210 HIS A CA 1
ATOM 1687 C C . HIS A 1 210 ? -1.768 0.313 -19.216 1.00 95.50 210 HIS A C 1
ATOM 1689 O O . HIS A 1 210 ? -1.915 -0.551 -20.084 1.00 95.50 210 HIS A O 1
ATOM 1695 N N . LEU A 1 211 ? -2.046 0.064 -17.932 1.00 95.12 211 LEU A N 1
ATOM 1696 C CA . LEU A 1 211 ? -2.574 -1.220 -17.459 1.00 95.12 211 LEU A CA 1
ATOM 1697 C C . LEU A 1 211 ? -3.966 -1.513 -18.029 1.00 95.12 211 LEU A C 1
ATOM 1699 O O . LEU A 1 211 ? -4.209 -2.632 -18.479 1.00 95.12 211 LEU A O 1
ATOM 1703 N N . GLN A 1 212 ? -4.857 -0.519 -18.075 1.00 93.75 212 GLN A N 1
ATOM 1704 C CA . GLN A 1 212 ? -6.178 -0.650 -18.699 1.00 93.75 212 GLN A CA 1
ATOM 1705 C C . GLN A 1 212 ? -6.064 -1.015 -20.180 1.00 93.75 212 GLN A C 1
ATOM 1707 O O . GLN A 1 212 ? -6.755 -1.914 -20.661 1.00 93.75 212 GLN A O 1
ATOM 1712 N N . THR A 1 213 ? -5.136 -0.383 -20.900 1.00 92.81 213 THR A N 1
ATOM 1713 C CA . THR A 1 213 ? -4.841 -0.721 -22.298 1.00 92.81 213 THR A CA 1
ATOM 1714 C C . THR A 1 213 ? -4.406 -2.182 -22.431 1.00 92.81 213 THR A C 1
ATOM 1716 O O . THR A 1 213 ? -4.942 -2.908 -23.271 1.00 92.81 213 THR A O 1
ATOM 1719 N N . VAL A 1 214 ? -3.509 -2.653 -21.558 1.00 90.56 214 VAL A N 1
ATOM 1720 C CA . VAL A 1 214 ? -3.055 -4.053 -21.553 1.00 90.56 214 VAL A CA 1
ATOM 1721 C C . VAL A 1 214 ? -4.192 -5.023 -21.234 1.00 90.56 214 VAL A C 1
ATOM 1723 O O . VAL A 1 214 ? -4.309 -6.033 -21.929 1.00 90.56 214 VAL A O 1
ATOM 1726 N N . LEU A 1 215 ? -5.043 -4.729 -20.244 1.00 89.81 215 LEU A N 1
ATOM 1727 C CA . LEU A 1 215 ? -6.208 -5.557 -19.904 1.00 89.81 215 LEU A CA 1
ATOM 1728 C C . LEU A 1 215 ? -7.199 -5.658 -21.071 1.00 89.81 215 LEU A C 1
ATOM 1730 O O . LEU A 1 215 ? -7.673 -6.751 -21.382 1.00 89.81 215 LEU A O 1
ATOM 1734 N N . ASN A 1 216 ? -7.470 -4.541 -21.750 1.00 89.25 216 ASN A N 1
ATOM 1735 C CA . ASN A 1 216 ? -8.396 -4.491 -22.881 1.00 89.25 216 ASN A CA 1
ATOM 1736 C C . ASN A 1 216 ? -7.855 -5.230 -24.113 1.00 89.25 216 ASN A C 1
ATOM 1738 O O . ASN A 1 216 ? -8.606 -5.923 -24.798 1.00 89.25 216 ASN A O 1
ATOM 1742 N N . GLN A 1 217 ? -6.554 -5.115 -24.386 1.00 89.88 217 GLN A N 1
ATOM 1743 C CA . GLN A 1 217 ? -5.908 -5.768 -25.529 1.00 89.88 217 GLN A CA 1
ATOM 1744 C C . GLN A 1 217 ? -5.594 -7.249 -25.280 1.00 89.88 217 GLN A C 1
ATOM 1746 O O . GLN A 1 217 ? -5.468 -8.018 -26.231 1.00 89.88 217 GLN A O 1
ATOM 1751 N N . ASN A 1 218 ? -5.483 -7.671 -24.015 1.00 89.06 218 ASN A N 1
ATOM 1752 C CA . ASN A 1 218 ? -5.103 -9.031 -23.641 1.00 89.06 218 ASN A CA 1
ATOM 1753 C C . ASN A 1 218 ? -6.128 -9.650 -22.675 1.00 89.06 218 ASN A C 1
ATOM 1755 O O . ASN A 1 218 ? -5.849 -9.765 -21.478 1.00 89.06 218 ASN A O 1
ATOM 1759 N N . PRO A 1 219 ? -7.270 -10.166 -23.173 1.00 90.12 219 PRO A N 1
ATOM 1760 C CA . PRO A 1 219 ? -8.305 -10.785 -22.335 1.00 90.12 219 PRO A CA 1
ATOM 1761 C C . PRO A 1 219 ? -7.801 -11.927 -21.438 1.00 90.12 219 PRO A C 1
ATOM 1763 O O . PRO A 1 219 ? -8.394 -12.222 -20.402 1.00 90.12 219 PRO A O 1
ATOM 1766 N N . GLN A 1 220 ? -6.684 -12.562 -21.812 1.00 91.94 220 GLN A N 1
ATOM 1767 C CA . GLN A 1 220 ? -6.027 -13.592 -21.005 1.00 91.94 220 GLN A CA 1
ATOM 1768 C C . GLN A 1 220 ? -5.500 -13.061 -19.665 1.00 91.94 220 GLN A C 1
ATOM 1770 O O . GLN A 1 220 ? -5.454 -13.818 -18.702 1.00 91.94 220 GLN A O 1
ATOM 1775 N N . ILE A 1 221 ? -5.122 -11.781 -19.574 1.00 92.44 221 ILE A N 1
ATOM 1776 C CA . ILE A 1 221 ? -4.673 -11.164 -18.318 1.00 92.44 221 ILE A CA 1
ATOM 1777 C C . ILE A 1 221 ? -5.851 -11.045 -17.346 1.00 92.44 221 ILE A C 1
ATOM 1779 O O . ILE A 1 221 ? -5.747 -11.518 -16.217 1.00 92.44 221 ILE A O 1
ATOM 1783 N N . SER A 1 222 ? -6.998 -10.515 -17.790 1.00 92.19 222 SER A N 1
ATOM 1784 C CA . SER A 1 222 ? -8.218 -10.477 -16.967 1.00 92.19 222 SER A CA 1
ATOM 1785 C C . SER A 1 222 ? -8.674 -11.877 -16.556 1.00 92.19 222 SER A C 1
ATOM 1787 O O . SER A 1 222 ? -8.975 -12.110 -15.391 1.00 92.19 222 SER A O 1
ATOM 1789 N N . LYS A 1 223 ? -8.640 -12.845 -17.483 1.00 94.88 223 LYS A N 1
ATOM 1790 C CA . LYS A 1 223 ? -8.965 -14.242 -17.169 1.00 94.88 223 LYS A CA 1
ATOM 1791 C C . LYS A 1 223 ? -8.061 -14.804 -16.066 1.00 94.88 223 LYS A C 1
ATOM 1793 O O . LYS A 1 223 ? -8.555 -15.424 -15.133 1.00 94.88 223 LYS A O 1
ATOM 1798 N N . LYS A 1 224 ? -6.749 -14.562 -16.148 1.00 96.12 224 LYS A N 1
ATOM 1799 C CA . LYS A 1 224 ? -5.788 -14.979 -15.118 1.00 96.12 224 LYS A CA 1
ATOM 1800 C C . LYS A 1 224 ? -6.096 -14.345 -13.759 1.00 96.12 224 LYS A C 1
ATOM 1802 O O . LYS A 1 224 ? -6.093 -15.064 -12.763 1.00 96.12 224 LYS A O 1
ATOM 1807 N N . LEU A 1 225 ? -6.402 -13.045 -13.712 1.00 95.69 225 LEU A N 1
ATOM 1808 C CA . LEU A 1 225 ? -6.817 -12.366 -12.475 1.00 95.69 225 LEU A CA 1
ATOM 1809 C C . LEU A 1 225 ? -8.022 -13.069 -11.833 1.00 95.69 225 LEU A C 1
ATOM 1811 O O . LEU A 1 225 ? -7.992 -13.376 -10.641 1.00 95.69 225 LEU A O 1
ATOM 1815 N N . ASP A 1 226 ? -9.044 -13.387 -12.629 1.00 94.31 226 ASP A N 1
ATOM 1816 C CA . ASP A 1 226 ? -10.256 -14.076 -12.164 1.00 94.31 226 ASP A CA 1
ATOM 1817 C C . ASP A 1 226 ? -10.011 -15.537 -11.735 1.00 94.31 226 ASP A C 1
ATOM 1819 O O . ASP A 1 226 ? -10.777 -16.093 -10.942 1.00 94.31 226 ASP A O 1
ATOM 1823 N N . GLU A 1 227 ? -8.931 -16.151 -12.224 1.00 95.50 227 GLU A N 1
ATOM 1824 C CA . GLU A 1 227 ? -8.476 -17.516 -11.925 1.00 95.50 227 GLU A CA 1
ATOM 1825 C C . GLU A 1 227 ? -7.375 -17.552 -10.843 1.00 95.50 227 GLU A C 1
ATOM 1827 O O . GLU A 1 227 ? -6.512 -18.434 -10.844 1.00 95.50 227 GLU A O 1
ATOM 1832 N N . LYS A 1 228 ? -7.420 -16.607 -9.890 1.00 95.94 228 LYS A N 1
ATOM 1833 C CA . LYS A 1 228 ? -6.496 -16.511 -8.743 1.00 95.94 228 LYS A CA 1
ATOM 1834 C C . LYS A 1 228 ? -5.019 -16.362 -9.140 1.00 95.94 228 LYS A C 1
ATOM 1836 O O . LYS A 1 228 ? -4.132 -16.901 -8.476 1.00 95.94 228 LYS A O 1
ATOM 1841 N N . VAL A 1 229 ? -4.725 -15.617 -10.202 1.00 97.50 229 VAL A N 1
ATOM 1842 C CA . VAL A 1 229 ? -3.359 -15.145 -10.468 1.00 97.50 229 VAL A CA 1
ATOM 1843 C C . VAL A 1 229 ? -3.174 -13.760 -9.857 1.00 97.50 229 VAL A C 1
ATOM 1845 O O . VAL A 1 229 ? -3.899 -12.825 -10.191 1.00 97.50 229 VAL A O 1
ATOM 1848 N N . ALA A 1 230 ? -2.179 -13.627 -8.984 1.00 97.81 230 ALA A N 1
ATOM 1849 C CA . ALA A 1 230 ? -1.659 -12.345 -8.534 1.00 97.81 230 ALA A CA 1
ATOM 1850 C C . ALA A 1 230 ? -0.498 -11.928 -9.447 1.00 97.81 230 ALA A C 1
ATOM 1852 O O . ALA A 1 230 ? 0.510 -12.633 -9.567 1.00 97.81 230 ALA A O 1
ATOM 1853 N N . PHE A 1 231 ? -0.644 -10.781 -10.099 1.00 98.19 231 PHE A N 1
ATOM 1854 C CA . PHE A 1 231 ? 0.391 -10.205 -10.940 1.00 98.19 231 PHE A CA 1
ATOM 1855 C C . PHE A 1 231 ? 1.367 -9.388 -10.103 1.00 98.19 231 PHE A C 1
ATOM 1857 O O . PHE A 1 231 ? 0.991 -8.367 -9.547 1.00 98.19 231 PHE A O 1
ATOM 1864 N N . VAL A 1 232 ? 2.618 -9.822 -10.028 1.00 98.12 232 VAL A N 1
ATOM 1865 C CA . VAL A 1 232 ? 3.709 -9.132 -9.342 1.00 98.12 232 VAL A CA 1
ATOM 1866 C C . VAL A 1 232 ? 4.268 -8.015 -10.220 1.00 98.12 232 VAL A C 1
ATOM 1868 O O . VAL A 1 232 ? 4.570 -8.225 -11.399 1.00 98.12 232 VAL A O 1
ATOM 1871 N N . LEU A 1 233 ? 4.471 -6.851 -9.611 1.00 97.81 233 LEU A N 1
ATOM 1872 C CA . LEU A 1 233 ? 5.267 -5.755 -10.149 1.00 97.81 233 LEU A CA 1
ATOM 1873 C C . LEU A 1 233 ? 6.670 -5.819 -9.527 1.00 97.81 233 LEU A C 1
ATOM 1875 O O . LEU A 1 233 ? 6.781 -5.793 -8.296 1.00 97.81 233 LEU A O 1
ATOM 1879 N N . PRO A 1 234 ? 7.746 -5.927 -10.325 1.00 97.50 234 PRO A N 1
ATOM 1880 C CA . PRO A 1 234 ? 9.101 -5.869 -9.793 1.00 97.50 234 PRO A CA 1
ATOM 1881 C C . PRO A 1 234 ? 9.354 -4.547 -9.078 1.00 97.50 234 PRO A C 1
ATOM 1883 O O . PRO A 1 234 ? 9.001 -3.486 -9.589 1.00 97.50 234 PRO A O 1
ATOM 1886 N N . ALA A 1 235 ? 9.974 -4.638 -7.905 1.00 97.94 235 ALA A N 1
ATOM 1887 C CA . ALA A 1 235 ? 10.307 -3.488 -7.082 1.00 97.94 235 ALA A CA 1
ATOM 1888 C C . ALA A 1 235 ? 11.795 -3.149 -7.195 1.00 97.94 235 ALA A C 1
ATOM 1890 O O . ALA A 1 235 ? 12.652 -4.034 -7.070 1.00 97.94 235 ALA A O 1
ATOM 1891 N N . PHE A 1 236 ? 12.078 -1.870 -7.396 1.00 97.94 236 PHE A N 1
ATOM 1892 C CA . PHE A 1 236 ? 13.410 -1.272 -7.408 1.00 97.94 236 PHE A CA 1
ATOM 1893 C C . PHE A 1 236 ? 13.504 -0.179 -6.337 1.00 97.94 236 PHE A C 1
ATOM 1895 O O . PHE A 1 236 ? 12.500 0.160 -5.714 1.00 97.94 236 PHE A O 1
ATOM 1902 N N . GLU A 1 237 ? 14.689 0.368 -6.105 1.00 96.06 237 GLU A N 1
ATOM 1903 C CA . GLU A 1 237 ? 14.910 1.525 -5.233 1.00 96.06 237 GLU A CA 1
ATOM 1904 C C . GLU A 1 237 ? 15.938 2.468 -5.830 1.00 96.06 237 GLU A C 1
ATOM 1906 O O . GLU A 1 237 ? 16.930 2.021 -6.413 1.00 96.06 237 GLU A O 1
ATOM 1911 N N . LEU A 1 238 ? 15.685 3.763 -5.651 1.00 95.00 238 LEU A N 1
ATOM 1912 C CA . LEU A 1 238 ? 16.664 4.802 -5.934 1.00 95.00 238 LEU A CA 1
ATOM 1913 C C . LEU A 1 238 ? 17.706 4.804 -4.812 1.00 95.00 238 LEU A C 1
ATOM 1915 O O . LEU A 1 238 ? 17.351 4.837 -3.629 1.00 95.00 238 LEU A O 1
ATOM 1919 N N . LEU A 1 239 ? 18.984 4.758 -5.179 1.00 89.50 239 LEU A N 1
ATOM 1920 C CA . LEU A 1 239 ? 20.092 4.873 -4.230 1.00 89.50 239 LEU A CA 1
ATOM 1921 C C . LEU A 1 239 ? 20.290 6.319 -3.775 1.00 89.50 239 LEU A C 1
ATOM 1923 O O . LEU A 1 239 ? 20.656 6.567 -2.622 1.00 89.50 239 LEU A O 1
ATOM 1927 N N . GLU A 1 240 ? 20.027 7.267 -4.672 1.00 89.69 240 GLU A N 1
ATOM 1928 C CA . GLU A 1 240 ? 20.069 8.687 -4.365 1.00 89.69 240 GLU A CA 1
ATOM 1929 C C . GLU A 1 240 ? 18.856 9.113 -3.526 1.00 89.69 240 GLU A C 1
ATOM 1931 O O . GLU A 1 240 ? 17.704 8.748 -3.784 1.00 89.69 240 GLU A O 1
ATOM 1936 N N . LYS A 1 241 ? 19.124 9.897 -2.476 1.00 90.12 241 LYS A N 1
ATOM 1937 C CA . LYS A 1 241 ? 18.089 10.416 -1.582 1.00 90.12 241 LYS A CA 1
ATOM 1938 C C . LYS A 1 241 ? 17.523 11.709 -2.150 1.00 90.12 241 LYS A C 1
ATOM 1940 O O . LYS A 1 241 ? 18.228 12.706 -2.220 1.00 90.12 241 LYS A O 1
ATOM 1945 N N . ILE A 1 242 ? 16.225 11.706 -2.432 1.00 89.94 242 ILE A N 1
ATOM 1946 C CA . ILE A 1 242 ? 15.493 12.907 -2.840 1.00 89.94 242 ILE A CA 1
ATOM 1947 C C . ILE A 1 242 ? 14.969 13.624 -1.587 1.00 89.94 242 ILE A C 1
ATOM 1949 O O . ILE A 1 242 ? 14.278 12.986 -0.775 1.00 89.94 242 ILE A O 1
ATOM 1953 N N . PRO A 1 243 ? 15.272 14.924 -1.402 1.00 89.75 243 PRO A N 1
ATOM 1954 C CA . PRO A 1 243 ? 14.696 15.736 -0.338 1.00 89.75 243 PRO A CA 1
ATOM 1955 C C . PRO A 1 243 ? 13.168 15.654 -0.312 1.00 89.75 243 PRO A C 1
ATOM 1957 O O . PRO A 1 243 ? 12.491 15.603 -1.337 1.00 89.75 243 PRO A O 1
ATOM 1960 N N . GLY A 1 244 ? 12.598 15.608 0.893 1.00 86.12 244 GLY A N 1
ATOM 1961 C CA . GLY A 1 244 ? 11.176 15.317 1.063 1.00 86.12 244 GLY A CA 1
ATOM 1962 C C . GLY A 1 244 ? 10.250 16.331 0.388 1.00 86.12 244 GLY A C 1
ATOM 1963 O O . GLY A 1 244 ? 9.168 15.949 -0.040 1.00 86.12 244 GLY A O 1
ATOM 1964 N N . ASP A 1 245 ? 10.659 17.592 0.296 1.00 88.56 245 ASP A N 1
ATOM 1965 C CA . ASP A 1 245 ? 9.960 18.701 -0.356 1.00 88.56 245 ASP A CA 1
ATOM 1966 C C . ASP A 1 245 ? 10.078 18.698 -1.887 1.00 88.56 245 ASP A C 1
ATOM 1968 O O . ASP A 1 245 ? 9.179 19.211 -2.556 1.00 88.56 245 ASP A O 1
ATOM 1972 N N . GLU A 1 246 ? 11.100 18.045 -2.439 1.00 93.69 246 GLU A N 1
ATOM 1973 C CA . GLU A 1 246 ? 11.306 17.884 -3.884 1.00 93.69 246 GLU A CA 1
ATOM 1974 C C . GLU A 1 246 ? 10.503 16.719 -4.479 1.00 93.69 246 GLU A C 1
ATOM 1976 O O . GLU A 1 246 ? 10.301 16.656 -5.693 1.00 93.69 246 GLU A O 1
ATOM 1981 N N . ILE A 1 247 ? 9.969 15.822 -3.641 1.00 95.19 247 ILE A N 1
ATOM 1982 C CA . ILE A 1 247 ? 9.128 14.708 -4.095 1.00 95.19 247 ILE A CA 1
ATOM 1983 C C . ILE A 1 247 ? 7.892 15.242 -4.828 1.00 95.19 247 ILE A C 1
ATOM 1985 O O . ILE A 1 247 ? 7.074 15.977 -4.270 1.00 95.19 247 ILE A O 1
ATOM 1989 N N . ASN A 1 248 ? 7.749 14.823 -6.081 1.00 95.44 248 ASN A N 1
ATOM 1990 C CA . ASN A 1 248 ? 6.648 15.162 -6.976 1.00 95.44 248 ASN A CA 1
ATOM 1991 C C . ASN A 1 248 ? 6.374 13.974 -7.918 1.00 95.44 248 ASN A C 1
ATOM 1993 O O . ASN A 1 248 ? 6.858 12.878 -7.664 1.00 95.44 248 ASN A O 1
ATOM 1997 N N . SER A 1 249 ? 5.569 14.139 -8.967 1.00 96.19 249 SER A N 1
ATOM 1998 C CA . SER A 1 249 ? 5.193 13.039 -9.868 1.00 96.19 249 SER A CA 1
ATOM 1999 C C . SER A 1 249 ? 6.159 12.793 -11.034 1.00 96.19 249 SER A C 1
ATOM 2001 O O . SER A 1 249 ? 6.074 11.734 -11.652 1.00 96.19 249 SER A O 1
ATOM 2003 N N . THR A 1 250 ? 7.081 13.713 -11.323 1.00 96.12 250 THR A N 1
ATOM 2004 C CA . THR A 1 250 ? 7.947 13.735 -12.518 1.00 96.12 250 THR A CA 1
ATOM 2005 C C . THR A 1 250 ? 9.390 14.141 -12.187 1.00 96.12 250 THR A C 1
ATOM 2007 O O . THR A 1 250 ? 9.985 14.956 -12.889 1.00 96.12 250 THR A O 1
ATOM 2010 N N . HIS A 1 251 ? 9.952 13.633 -11.091 1.00 96.62 251 HIS A N 1
ATOM 2011 C CA . HIS A 1 251 ? 11.339 13.928 -10.724 1.00 96.62 251 HIS A CA 1
ATOM 2012 C C . HIS A 1 251 ? 12.318 13.328 -11.749 1.00 96.62 251 HIS A C 1
ATOM 2014 O O . HIS A 1 251 ? 12.085 12.229 -12.242 1.00 96.62 251 HIS A O 1
ATOM 2020 N N . GLU A 1 252 ? 13.427 14.010 -12.045 1.00 95.00 252 GLU A N 1
ATOM 2021 C CA . GLU A 1 252 ? 14.374 13.604 -13.103 1.00 95.00 252 GLU A CA 1
ATOM 2022 C C . GLU A 1 252 ? 15.046 12.245 -12.857 1.00 95.00 252 GLU A C 1
ATOM 2024 O O . GLU A 1 252 ? 15.321 11.506 -13.795 1.00 95.00 252 GLU A O 1
ATOM 2029 N N . LEU A 1 253 ? 15.242 11.885 -11.587 1.00 95.31 253 LEU A N 1
ATOM 2030 C CA . LEU A 1 253 ? 15.764 10.578 -11.170 1.00 95.31 253 LEU A CA 1
ATOM 2031 C C . LEU A 1 253 ? 14.755 9.423 -11.314 1.00 95.31 253 LEU A C 1
ATOM 2033 O O . LEU A 1 253 ? 15.098 8.278 -11.019 1.00 95.31 253 LEU A O 1
ATOM 2037 N N . TYR A 1 254 ? 13.495 9.688 -11.674 1.00 97.44 254 TYR A N 1
ATOM 2038 C CA . TYR A 1 254 ? 12.485 8.635 -11.742 1.00 97.44 254 TYR A CA 1
ATOM 2039 C C . TYR A 1 254 ? 12.614 7.831 -13.036 1.00 97.44 254 TYR A C 1
ATOM 2041 O O . TYR A 1 254 ? 12.495 8.400 -14.120 1.00 97.44 254 TYR A O 1
ATOM 2049 N N . PRO A 1 255 ? 12.801 6.504 -12.948 1.00 96.94 255 PRO A N 1
ATOM 2050 C CA . PRO A 1 255 ? 12.840 5.650 -14.128 1.00 96.94 255 PRO A CA 1
ATOM 2051 C C . PRO A 1 255 ? 11.446 5.562 -14.754 1.00 96.94 255 PRO A C 1
ATOM 2053 O O . PRO A 1 255 ? 10.475 5.239 -14.068 1.00 96.94 255 PRO A O 1
ATOM 2056 N N . GLU A 1 256 ? 11.327 5.781 -16.060 1.00 95.88 256 GLU A N 1
ATOM 2057 C CA . GLU A 1 256 ? 10.055 5.661 -16.789 1.00 95.88 256 GLU A CA 1
ATOM 2058 C C . GLU A 1 256 ? 10.002 4.390 -17.636 1.00 95.88 256 GLU A C 1
ATOM 2060 O O . GLU A 1 256 ? 8.932 3.827 -17.882 1.00 95.88 256 GLU A O 1
ATOM 2065 N N . THR A 1 257 ? 11.166 3.904 -18.052 1.00 95.00 257 THR A N 1
ATOM 2066 C CA . THR A 1 257 ? 11.324 2.746 -18.917 1.00 95.00 257 THR A CA 1
ATOM 2067 C C . THR A 1 257 ? 12.123 1.650 -18.232 1.00 95.00 257 THR A C 1
ATOM 2069 O O . THR A 1 257 ? 12.716 1.805 -17.166 1.00 95.00 257 THR A O 1
ATOM 2072 N N . LYS A 1 258 ? 12.110 0.477 -18.854 1.00 92.69 258 LYS A N 1
ATOM 2073 C CA . LYS A 1 258 ? 12.900 -0.653 -18.386 1.00 92.69 258 LYS A CA 1
ATOM 2074 C C . LYS A 1 258 ? 14.385 -0.464 -18.681 1.00 92.69 258 LYS A C 1
ATOM 2076 O O . LYS A 1 258 ? 15.214 -0.962 -17.931 1.00 92.69 258 LYS A O 1
ATOM 2081 N N . GLU A 1 259 ? 14.698 0.228 -19.765 1.00 93.50 259 GLU A N 1
ATOM 2082 C CA . GLU A 1 259 ? 16.043 0.644 -20.135 1.00 93.50 259 GLU A CA 1
ATOM 2083 C C . GLU A 1 259 ? 16.635 1.552 -19.048 1.00 93.50 259 GLU A C 1
ATOM 2085 O O . GLU A 1 259 ? 17.735 1.268 -18.585 1.00 93.50 259 GLU A O 1
ATOM 2090 N N . ASP A 1 260 ? 15.854 2.499 -18.506 1.00 95.19 260 ASP A N 1
ATOM 2091 C CA . ASP A 1 260 ? 16.285 3.341 -17.373 1.00 95.19 260 ASP A CA 1
ATOM 2092 C C . ASP A 1 260 ? 16.680 2.516 -16.139 1.00 95.19 260 ASP A C 1
ATOM 2094 O O . ASP A 1 260 ? 17.536 2.926 -15.369 1.00 95.19 260 ASP A O 1
ATOM 2098 N N . ILE A 1 261 ? 16.073 1.342 -15.938 1.00 95.25 261 ILE A N 1
ATOM 2099 C CA . ILE A 1 261 ? 16.426 0.428 -14.841 1.00 95.25 261 ILE A CA 1
ATOM 2100 C C . ILE A 1 261 ? 17.693 -0.379 -15.143 1.00 95.25 261 ILE A C 1
ATOM 2102 O O . ILE A 1 261 ? 18.425 -0.742 -14.228 1.00 95.25 261 ILE A O 1
ATOM 2106 N N . ILE A 1 262 ? 17.910 -0.757 -16.403 1.00 91.69 262 ILE A N 1
ATOM 2107 C CA . ILE A 1 262 ? 19.029 -1.626 -16.796 1.00 91.69 262 ILE A CA 1
ATOM 2108 C C . ILE A 1 262 ? 20.329 -0.826 -16.890 1.00 91.69 262 ILE A C 1
ATOM 2110 O O . ILE A 1 262 ? 21.381 -1.347 -16.519 1.00 91.69 262 ILE A O 1
ATOM 2114 N N . ASP A 1 263 ? 20.243 0.411 -17.371 1.00 91.69 263 ASP A N 1
ATOM 2115 C CA . ASP A 1 263 ? 21.404 1.228 -17.719 1.00 91.69 263 ASP A CA 1
ATOM 2116 C C . ASP A 1 263 ? 21.828 2.188 -16.589 1.00 91.69 263 ASP A C 1
ATOM 2118 O O . ASP A 1 263 ? 22.870 2.832 -16.700 1.00 91.69 263 ASP A O 1
ATOM 2122 N N . ASN A 1 264 ? 21.057 2.279 -15.497 1.00 92.19 264 ASN A N 1
ATOM 2123 C CA . ASN A 1 264 ? 21.314 3.193 -14.383 1.00 92.19 264 ASN A CA 1
ATOM 2124 C C . ASN A 1 264 ? 21.884 2.467 -13.151 1.00 92.19 264 ASN A C 1
ATOM 2126 O O . ASN A 1 264 ? 21.210 1.646 -12.528 1.00 92.19 264 ASN A O 1
ATOM 2130 N N . GLU A 1 265 ? 23.119 2.805 -12.772 1.00 91.94 265 GLU A N 1
ATOM 2131 C CA . GLU A 1 265 ? 23.801 2.246 -11.596 1.00 91.94 265 GLU A CA 1
ATOM 2132 C C . GLU A 1 265 ? 23.286 2.788 -10.251 1.00 91.94 265 GLU A C 1
ATOM 2134 O O . GLU A 1 265 ? 23.486 2.147 -9.216 1.00 91.94 265 GLU A O 1
ATOM 2139 N N . ASP A 1 266 ? 22.561 3.910 -10.265 1.00 92.62 266 ASP A N 1
ATOM 2140 C CA . ASP A 1 266 ? 21.930 4.524 -9.092 1.00 92.62 266 ASP A CA 1
ATOM 2141 C C . ASP A 1 266 ? 20.553 3.922 -8.768 1.00 92.62 266 ASP A C 1
ATOM 2143 O O . ASP A 1 266 ? 19.848 4.386 -7.865 1.00 92.62 266 ASP A O 1
ATOM 2147 N N . ILE A 1 267 ? 20.163 2.857 -9.474 1.00 95.06 267 ILE A N 1
ATOM 2148 C CA . ILE A 1 267 ? 18.942 2.099 -9.219 1.00 95.06 267 ILE A CA 1
ATOM 2149 C C . ILE A 1 267 ? 19.304 0.639 -8.976 1.00 95.06 267 ILE A C 1
ATOM 2151 O O . ILE A 1 267 ? 20.006 0.001 -9.757 1.00 95.06 267 ILE A O 1
ATOM 2155 N N . GLN A 1 268 ? 18.770 0.061 -7.902 1.00 94.75 268 GLN A N 1
ATOM 2156 C CA . GLN A 1 268 ? 18.942 -1.364 -7.628 1.00 94.75 268 GLN A CA 1
ATOM 2157 C C . GLN A 1 268 ? 17.614 -2.068 -7.379 1.00 94.75 268 GLN A C 1
ATOM 2159 O O . GLN A 1 268 ? 16.562 -1.457 -7.202 1.00 94.75 268 GLN A O 1
ATOM 2164 N N . ARG A 1 269 ? 17.659 -3.401 -7.359 1.00 95.31 269 ARG A N 1
ATOM 2165 C CA . ARG A 1 269 ? 16.521 -4.227 -6.937 1.00 95.31 269 ARG A CA 1
ATOM 2166 C C . ARG A 1 269 ? 16.230 -3.903 -5.470 1.00 95.31 269 ARG A C 1
ATOM 2168 O O . ARG A 1 269 ? 17.158 -3.799 -4.673 1.00 95.31 269 ARG A O 1
ATOM 2175 N N . PHE A 1 270 ? 14.960 -3.753 -5.117 1.00 94.06 270 PHE A N 1
ATOM 2176 C CA . PHE A 1 270 ? 14.587 -3.290 -3.782 1.00 94.06 270 PHE A CA 1
ATOM 2177 C C . PHE A 1 270 ? 15.131 -4.215 -2.678 1.00 94.06 270 PHE A C 1
ATOM 2179 O O . PHE A 1 270 ? 14.930 -5.434 -2.732 1.00 94.06 270 PHE A O 1
ATOM 2186 N N . HIS A 1 271 ? 15.841 -3.632 -1.704 1.00 85.12 271 HIS A N 1
ATOM 2187 C CA . HIS A 1 271 ? 16.486 -4.319 -0.581 1.00 85.12 271 HIS A CA 1
ATOM 2188 C C . HIS A 1 271 ? 17.455 -5.444 -0.976 1.00 85.12 271 HIS A C 1
ATOM 2190 O O . HIS A 1 271 ? 17.683 -6.380 -0.207 1.00 85.12 271 HIS A O 1
ATOM 2196 N N . TRP A 1 272 ? 18.068 -5.375 -2.160 1.00 87.50 272 TRP A N 1
ATOM 2197 C CA . TRP A 1 272 ? 18.903 -6.470 -2.666 1.00 87.50 272 TRP A CA 1
ATOM 2198 C C . TRP A 1 272 ? 20.116 -6.790 -1.790 1.00 87.50 272 TRP A C 1
ATOM 2200 O O . TRP A 1 272 ? 20.483 -7.955 -1.645 1.00 87.50 272 TRP A O 1
ATOM 2210 N N . ASN A 1 273 ? 20.720 -5.769 -1.186 1.00 79.19 273 ASN A N 1
ATOM 2211 C CA . ASN A 1 273 ? 21.925 -5.935 -0.373 1.00 79.19 273 ASN A CA 1
ATOM 2212 C C . ASN A 1 273 ? 21.624 -6.251 1.101 1.00 79.19 273 ASN A C 1
ATOM 2214 O O . ASN A 1 273 ? 22.507 -6.729 1.805 1.00 79.19 273 ASN A O 1
ATOM 2218 N N . THR A 1 274 ? 20.399 -5.997 1.573 1.00 74.88 274 THR A N 1
ATOM 2219 C CA . THR A 1 274 ? 20.027 -6.110 2.996 1.00 74.88 274 THR A CA 1
ATOM 2220 C C . THR A 1 274 ? 19.051 -7.251 3.274 1.00 74.88 274 THR A C 1
ATOM 2222 O O . THR A 1 274 ? 19.194 -7.952 4.273 1.00 74.88 274 THR A O 1
ATOM 2225 N N . ALA A 1 275 ? 18.068 -7.464 2.398 1.00 75.12 275 ALA A N 1
ATOM 2226 C CA . ALA A 1 275 ? 17.038 -8.491 2.540 1.00 75.12 275 ALA A CA 1
ATOM 2227 C C . ALA A 1 275 ? 16.567 -9.030 1.170 1.00 75.12 275 ALA A C 1
ATOM 2229 O O . ALA A 1 275 ? 15.371 -8.985 0.854 1.00 75.12 275 ALA A O 1
ATOM 2230 N N . PRO A 1 276 ? 17.473 -9.576 0.333 1.00 79.88 276 PRO A N 1
ATOM 2231 C CA . PRO A 1 276 ? 17.139 -10.011 -1.024 1.00 79.88 276 PRO A CA 1
ATOM 2232 C C . PRO A 1 276 ? 16.034 -11.074 -1.080 1.00 79.88 276 PRO A C 1
ATOM 2234 O O . PRO A 1 276 ? 15.277 -11.113 -2.050 1.00 79.88 276 PRO A O 1
ATOM 2237 N N . GLN A 1 277 ? 15.895 -11.916 -0.051 1.00 78.62 277 GLN A N 1
ATOM 2238 C CA . GLN A 1 277 ? 14.832 -12.921 0.067 1.00 78.62 277 GLN A CA 1
ATOM 2239 C C . GLN A 1 277 ? 13.423 -12.318 -0.052 1.00 78.62 277 GLN A C 1
ATOM 2241 O O . GLN A 1 277 ? 12.517 -12.967 -0.576 1.00 78.62 277 GLN A O 1
ATOM 2246 N N . GLY A 1 278 ? 13.261 -11.043 0.330 1.00 84.38 278 GLY A N 1
ATOM 2247 C CA . GLY A 1 278 ? 11.998 -10.316 0.231 1.00 84.38 278 GLY A CA 1
ATOM 2248 C C . GLY A 1 278 ? 11.474 -10.175 -1.196 1.00 84.38 278 GLY A C 1
ATOM 2249 O O . GLY A 1 278 ? 10.265 -10.108 -1.406 1.00 84.38 278 GLY A O 1
ATOM 2250 N N . HIS A 1 279 ? 12.368 -10.189 -2.194 1.00 90.31 279 HIS A N 1
ATOM 2251 C CA . HIS A 1 279 ? 12.005 -9.917 -3.587 1.00 90.31 279 HIS A CA 1
ATOM 2252 C C . HIS A 1 279 ? 12.632 -10.868 -4.621 1.00 90.31 279 HIS A C 1
ATOM 2254 O O . HIS A 1 279 ? 12.188 -10.883 -5.772 1.00 90.31 279 HIS A O 1
ATOM 2260 N N . ARG A 1 280 ? 13.609 -11.708 -4.252 1.00 89.06 280 ARG A N 1
ATOM 2261 C CA . ARG A 1 280 ? 14.374 -12.562 -5.185 1.00 89.06 280 ARG A CA 1
ATOM 2262 C C . ARG A 1 280 ? 13.512 -13.521 -6.013 1.00 89.06 280 ARG A C 1
ATOM 2264 O O . ARG A 1 280 ? 13.809 -13.706 -7.195 1.00 89.06 280 ARG A O 1
ATOM 2271 N N . SER A 1 281 ? 12.406 -14.038 -5.463 1.00 90.06 281 SER A N 1
ATOM 2272 C CA . SER A 1 281 ? 11.477 -14.926 -6.196 1.00 90.06 281 SER A CA 1
ATOM 2273 C C . SER A 1 281 ? 10.861 -14.278 -7.452 1.00 90.06 281 SER A C 1
ATOM 2275 O O . SER A 1 281 ? 10.401 -14.983 -8.347 1.00 90.06 281 SER A O 1
ATOM 2277 N N . THR A 1 282 ? 10.921 -12.946 -7.587 1.00 94.25 282 THR A N 1
ATOM 2278 C CA . THR A 1 282 ? 10.511 -12.205 -8.799 1.00 94.25 282 THR A CA 1
ATOM 2279 C C . THR A 1 282 ? 11.317 -12.607 -10.044 1.00 94.25 282 THR A C 1
ATOM 2281 O O . THR A 1 282 ? 10.844 -12.447 -11.170 1.00 94.25 282 THR A O 1
ATOM 2284 N N . ASN A 1 283 ? 12.524 -13.161 -9.876 1.00 93.19 283 ASN A N 1
ATOM 2285 C CA . ASN A 1 283 ? 13.422 -13.524 -10.976 1.00 93.19 283 ASN A CA 1
ATOM 2286 C C . ASN A 1 283 ? 13.698 -12.325 -11.908 1.00 93.19 283 ASN A C 1
ATOM 2288 O O . ASN A 1 283 ? 13.293 -12.290 -13.073 1.00 93.19 283 ASN A O 1
ATOM 2292 N N . TYR A 1 284 ? 14.385 -11.321 -11.359 1.00 93.81 284 TYR A N 1
ATOM 2293 C CA . TYR A 1 284 ? 14.725 -10.077 -12.055 1.00 93.81 284 TYR A CA 1
ATOM 2294 C C . TYR A 1 284 ? 15.517 -10.311 -13.348 1.00 93.81 284 TYR A C 1
ATOM 2296 O O . TYR A 1 284 ? 15.280 -9.616 -14.330 1.00 93.81 284 TYR A O 1
ATOM 2304 N N . ASP A 1 285 ? 16.374 -11.333 -13.409 1.00 91.44 285 ASP A N 1
ATOM 2305 C CA . ASP A 1 285 ? 17.132 -11.658 -14.626 1.00 91.44 285 ASP A CA 1
ATOM 2306 C C . ASP A 1 285 ? 16.199 -12.060 -15.780 1.00 91.44 285 ASP A C 1
ATOM 2308 O O . ASP A 1 285 ? 16.414 -11.703 -16.941 1.00 91.44 285 ASP A O 1
ATOM 2312 N N . ARG A 1 286 ? 15.116 -12.791 -15.480 1.00 92.62 286 ARG A N 1
ATOM 2313 C CA . ARG A 1 286 ? 14.075 -13.116 -16.465 1.00 92.62 286 ARG A CA 1
ATOM 2314 C C . ARG A 1 286 ? 13.226 -11.904 -16.822 1.00 92.62 286 ARG A C 1
ATOM 2316 O O . ARG A 1 286 ? 12.786 -11.812 -17.978 1.00 92.62 286 ARG A O 1
ATOM 2323 N N . TRP A 1 287 ? 12.987 -11.008 -15.865 1.00 94.06 287 TRP A N 1
ATOM 2324 C CA . TRP A 1 287 ? 12.318 -9.743 -16.134 1.00 94.06 287 TRP A CA 1
ATOM 2325 C C . TRP A 1 287 ? 13.134 -8.929 -17.132 1.00 94.06 287 TRP A C 1
ATOM 2327 O O . TRP A 1 287 ? 12.610 -8.668 -18.209 1.00 94.06 287 TRP A O 1
ATOM 2337 N N . MET A 1 288 ? 14.415 -8.656 -16.853 1.00 91.31 288 MET A N 1
ATOM 2338 C CA . MET A 1 288 ? 15.335 -7.830 -17.656 1.00 91.31 288 MET A CA 1
ATOM 2339 C C . MET A 1 288 ? 15.471 -8.300 -19.115 1.00 91.31 288 MET A C 1
ATOM 2341 O O . MET A 1 288 ? 15.523 -7.479 -20.025 1.00 91.31 288 MET A O 1
ATOM 2345 N N . LYS A 1 289 ? 15.412 -9.611 -19.382 1.00 90.19 289 LYS A N 1
ATOM 2346 C CA . LYS A 1 289 ? 15.468 -10.158 -20.752 1.00 90.19 289 LYS A CA 1
ATOM 2347 C C . LYS A 1 289 ? 14.306 -9.686 -21.644 1.00 90.19 289 LYS A C 1
ATOM 2349 O O . LYS A 1 289 ? 13.134 -9.741 -21.241 1.00 90.19 289 LYS A O 1
ATOM 2354 N N . LYS A 1 290 ? 14.623 -9.337 -22.900 1.00 82.56 290 LYS A N 1
ATOM 2355 C CA . LYS A 1 290 ? 13.639 -9.112 -23.979 1.00 82.56 290 LYS A CA 1
ATOM 2356 C C . LYS A 1 290 ? 12.816 -10.390 -24.216 1.00 82.56 290 LYS A C 1
ATOM 2358 O O . LYS A 1 290 ? 13.372 -11.486 -24.275 1.00 82.56 290 LYS A O 1
ATOM 2363 N N . ASN A 1 291 ? 11.488 -10.275 -24.244 1.00 74.38 291 ASN A N 1
ATOM 2364 C CA . ASN A 1 291 ? 10.545 -11.379 -24.468 1.00 74.38 291 ASN A CA 1
ATOM 2365 C C . ASN A 1 291 ? 9.171 -10.805 -24.838 1.00 74.38 291 ASN A C 1
ATOM 2367 O O . ASN A 1 291 ? 8.769 -9.808 -24.245 1.00 74.38 291 ASN A O 1
ATOM 2371 N N . ASP A 1 292 ? 8.439 -11.490 -25.713 1.00 70.94 292 ASP A N 1
ATOM 2372 C CA . ASP A 1 292 ? 7.152 -11.025 -26.243 1.00 70.94 292 ASP A CA 1
ATOM 2373 C C . ASP A 1 292 ? 5.943 -11.326 -25.333 1.00 70.94 292 ASP A C 1
ATOM 2375 O O . ASP A 1 292 ? 4.830 -10.877 -25.598 1.00 70.94 292 ASP A O 1
ATOM 2379 N N . LYS A 1 293 ? 6.113 -12.096 -24.248 1.00 86.44 293 LYS A N 1
ATOM 2380 C CA . LYS A 1 293 ? 5.017 -12.387 -23.306 1.00 86.44 293 LYS A CA 1
ATOM 2381 C C . LYS A 1 293 ? 4.806 -11.240 -22.314 1.00 86.44 293 LYS A C 1
ATOM 2383 O O . LYS A 1 293 ? 5.742 -10.839 -21.630 1.00 86.44 293 LYS A O 1
ATOM 2388 N N . ALA A 1 294 ? 3.550 -10.821 -22.138 1.00 89.06 294 ALA A N 1
ATOM 2389 C CA . ALA A 1 294 ? 3.152 -9.783 -21.177 1.00 89.06 294 ALA A CA 1
ATOM 2390 C C . ALA A 1 294 ? 3.470 -10.134 -19.707 1.00 89.06 294 ALA A C 1
ATOM 2392 O O . ALA A 1 294 ? 3.699 -9.242 -18.888 1.00 89.06 294 ALA A O 1
ATOM 2393 N N . SER A 1 295 ? 3.506 -11.428 -19.374 1.00 94.69 295 SER A N 1
ATOM 2394 C CA . SER A 1 295 ? 3.799 -11.927 -18.031 1.00 94.69 295 SER A CA 1
ATOM 2395 C C . SER A 1 295 ? 4.539 -13.266 -18.047 1.00 94.69 295 SER A C 1
ATOM 2397 O O . SER A 1 295 ? 4.597 -13.960 -19.071 1.00 94.69 295 SER A O 1
ATOM 2399 N N . TYR A 1 296 ? 5.100 -13.660 -16.901 1.00 95.12 296 TYR A N 1
ATOM 2400 C CA . TYR A 1 296 ? 5.653 -14.999 -16.709 1.00 95.12 296 TYR A CA 1
ATOM 2401 C C . TYR A 1 296 ? 5.407 -15.556 -15.304 1.00 95.12 296 TYR A C 1
ATOM 2403 O O . TYR A 1 296 ? 5.494 -14.806 -14.337 1.00 95.12 296 TYR A O 1
ATOM 2411 N N . PRO A 1 297 ? 5.169 -16.872 -15.164 1.00 95.75 297 PRO A N 1
ATOM 2412 C CA . PRO A 1 297 ? 4.979 -17.486 -13.859 1.00 95.75 297 PRO A CA 1
ATOM 2413 C C . PRO A 1 297 ? 6.278 -17.565 -13.070 1.00 95.75 297 PRO A C 1
ATOM 2415 O O . PRO A 1 297 ? 7.353 -17.809 -13.638 1.00 95.75 297 PRO A O 1
ATOM 2418 N N . ILE A 1 298 ? 6.131 -17.402 -11.760 1.00 93.50 298 ILE A N 1
ATOM 2419 C CA . ILE A 1 298 ? 7.164 -17.628 -10.756 1.00 93.50 298 ILE A CA 1
ATOM 2420 C C . ILE A 1 298 ? 6.663 -18.638 -9.726 1.00 93.50 298 ILE A C 1
ATOM 2422 O O . ILE A 1 298 ? 5.462 -18.779 -9.495 1.00 93.50 298 ILE A O 1
ATOM 2426 N N . GLN A 1 299 ? 7.605 -19.340 -9.113 1.00 85.75 299 GLN A N 1
ATOM 2427 C CA . GLN A 1 299 ? 7.371 -20.086 -7.886 1.00 85.75 299 GLN A CA 1
ATOM 2428 C C . GLN A 1 299 ? 8.002 -19.289 -6.752 1.00 85.75 299 GLN A C 1
ATOM 2430 O O . GLN A 1 299 ? 9.095 -18.745 -6.915 1.00 85.75 299 GLN A O 1
ATOM 2435 N N . ILE A 1 300 ? 7.300 -19.193 -5.628 1.00 80.44 300 ILE A N 1
ATOM 2436 C CA . ILE A 1 300 ? 7.847 -18.572 -4.428 1.00 80.44 300 ILE A CA 1
ATOM 2437 C C . ILE A 1 300 ? 8.815 -19.584 -3.820 1.00 80.44 300 ILE A C 1
ATOM 2439 O O . ILE A 1 300 ? 8.400 -20.673 -3.445 1.00 80.44 300 ILE A O 1
ATOM 2443 N N . GLN A 1 301 ? 10.098 -19.235 -3.793 1.00 69.31 301 GLN A N 1
ATOM 2444 C CA . GLN A 1 301 ? 11.176 -20.112 -3.315 1.00 69.31 301 GLN A CA 1
ATOM 2445 C C . GLN A 1 301 ? 11.779 -19.621 -1.996 1.00 69.31 301 GLN A C 1
ATOM 2447 O O . GLN A 1 301 ? 12.520 -20.343 -1.342 1.00 69.31 301 GLN A O 1
ATOM 2452 N N . GLU A 1 302 ? 11.488 -18.378 -1.615 1.00 68.31 302 GLU A N 1
ATOM 2453 C CA . GLU A 1 302 ? 12.161 -17.687 -0.520 1.00 68.31 302 GLU A CA 1
ATOM 2454 C C . GLU A 1 302 ? 11.182 -17.357 0.606 1.00 68.31 302 GLU A C 1
ATOM 2456 O O . GLU A 1 302 ? 10.086 -16.831 0.379 1.00 68.31 302 GLU A O 1
ATOM 2461 N N . TYR A 1 303 ? 11.615 -17.606 1.842 1.00 67.50 303 TYR A N 1
ATOM 2462 C CA . TYR A 1 303 ? 10.929 -17.097 3.023 1.00 67.50 303 TYR A CA 1
ATOM 2463 C C . TYR A 1 303 ? 10.978 -15.568 3.019 1.00 67.50 303 TYR A C 1
ATOM 2465 O O . TYR A 1 303 ? 12.028 -14.970 2.793 1.00 67.50 303 TYR A O 1
ATOM 2473 N N . GLY A 1 304 ? 9.855 -14.927 3.336 1.00 73.12 304 GLY A N 1
ATOM 2474 C CA . GLY A 1 304 ? 9.806 -13.470 3.404 1.00 73.12 304 GLY A CA 1
ATOM 2475 C C . GLY A 1 304 ? 9.467 -12.784 2.091 1.00 73.12 304 GLY A C 1
ATOM 2476 O O . GLY A 1 304 ? 9.482 -11.561 2.064 1.00 73.12 304 GLY A O 1
ATOM 2477 N N . TYR A 1 305 ? 9.159 -13.530 1.024 1.00 85.19 305 TYR A N 1
ATOM 2478 C CA . TYR A 1 305 ? 8.776 -12.924 -0.245 1.00 85.19 305 TYR A CA 1
ATOM 2479 C C . TYR A 1 305 ? 7.517 -12.062 -0.084 1.00 85.19 305 TYR A C 1
ATOM 2481 O O . TYR A 1 305 ? 6.430 -12.567 0.209 1.00 85.19 305 TYR A O 1
ATOM 2489 N N . GLU A 1 306 ? 7.677 -10.754 -0.268 1.00 87.94 306 GLU A N 1
ATOM 2490 C CA . GLU A 1 306 ? 6.665 -9.749 0.041 1.00 87.94 306 GLU A CA 1
ATOM 2491 C C . GLU A 1 306 ? 6.480 -8.775 -1.139 1.00 87.94 306 GLU A C 1
ATOM 2493 O O . GLU A 1 306 ? 6.765 -7.581 -1.028 1.00 87.94 306 GLU A O 1
ATOM 2498 N N . PRO A 1 307 ? 6.033 -9.273 -2.309 1.00 94.50 307 PRO A N 1
ATOM 2499 C CA . PRO A 1 307 ? 5.968 -8.472 -3.527 1.00 94.50 307 PRO A CA 1
ATOM 2500 C C . PRO A 1 307 ? 4.929 -7.345 -3.438 1.00 94.50 307 PRO A C 1
ATOM 2502 O O . PRO A 1 307 ? 4.215 -7.174 -2.449 1.00 94.50 307 PRO A O 1
ATOM 2505 N N . TYR A 1 308 ? 4.804 -6.594 -4.526 1.00 97.56 308 TYR A N 1
ATOM 2506 C CA . TYR A 1 308 ? 3.683 -5.693 -4.770 1.00 97.56 308 TYR A CA 1
ATOM 2507 C C . TYR A 1 308 ? 2.880 -6.252 -5.933 1.00 97.56 308 TYR A C 1
ATOM 2509 O O . TYR A 1 308 ? 3.464 -6.697 -6.925 1.00 97.56 308 TYR A O 1
ATOM 2517 N N . ILE A 1 309 ? 1.557 -6.304 -5.784 1.00 98.00 309 ILE A N 1
ATOM 2518 C CA . ILE A 1 309 ? 0.708 -7.089 -6.681 1.00 98.00 309 ILE A CA 1
ATOM 2519 C C . ILE A 1 309 ? -0.475 -6.305 -7.237 1.00 98.00 309 ILE A C 1
ATOM 2521 O O . ILE A 1 309 ? -0.963 -5.363 -6.616 1.00 98.00 309 ILE A O 1
ATOM 2525 N N . ILE A 1 310 ? -0.970 -6.782 -8.377 1.00 98.38 310 ILE A N 1
ATOM 2526 C CA . ILE A 1 310 ? -2.309 -6.550 -8.909 1.00 98.38 310 ILE A CA 1
ATOM 2527 C C . ILE A 1 310 ? -3.064 -7.881 -8.834 1.00 98.38 310 ILE A C 1
ATOM 2529 O O . ILE A 1 310 ? -2.559 -8.902 -9.304 1.00 98.38 310 ILE A O 1
ATOM 2533 N N . ALA A 1 311 ? -4.260 -7.901 -8.253 1.00 97.88 311 ALA A N 1
ATOM 2534 C CA . ALA A 1 311 ? -5.048 -9.127 -8.107 1.00 97.88 311 ALA A CA 1
ATOM 2535 C C . ALA A 1 311 ? -6.557 -8.869 -8.217 1.00 97.88 311 ALA A C 1
ATOM 2537 O O . ALA A 1 311 ? -7.026 -7.742 -8.060 1.00 97.88 311 ALA A O 1
ATOM 2538 N N . SER A 1 312 ? -7.322 -9.931 -8.484 1.00 97.38 312 SER A N 1
ATOM 2539 C CA . SER A 1 312 ? -8.781 -9.900 -8.366 1.00 97.38 312 SER A CA 1
ATOM 2540 C C . SER A 1 312 ? -9.195 -9.973 -6.903 1.00 97.38 312 SER A C 1
ATOM 2542 O O . SER A 1 312 ? -8.665 -10.780 -6.133 1.00 97.38 312 SER A O 1
ATOM 2544 N N . LYS A 1 313 ? -10.190 -9.166 -6.530 1.00 95.88 313 LYS A N 1
ATOM 2545 C CA . LYS A 1 313 ? -10.854 -9.244 -5.223 1.00 95.88 313 LYS A CA 1
ATOM 2546 C C . LYS A 1 313 ? -11.708 -10.499 -5.082 1.00 95.88 313 LYS A C 1
ATOM 2548 O O . LYS A 1 313 ? -12.060 -10.896 -3.970 1.00 95.88 313 LYS A O 1
ATOM 2553 N N . LYS A 1 314 ? -12.070 -11.131 -6.201 1.00 93.81 314 LYS A N 1
ATOM 2554 C CA . LYS A 1 314 ? -12.868 -12.351 -6.207 1.00 93.81 314 LYS A CA 1
ATOM 2555 C C . LYS A 1 314 ? -12.095 -13.472 -5.509 1.00 93.81 314 LYS A C 1
ATOM 2557 O O . LYS A 1 314 ? -11.059 -13.911 -5.995 1.00 93.81 314 LYS A O 1
ATOM 2562 N N . ASN A 1 315 ? -12.645 -13.979 -4.405 1.00 88.31 315 ASN A N 1
ATOM 2563 C CA . ASN A 1 315 ? -12.032 -15.011 -3.554 1.00 88.31 315 ASN A CA 1
ATOM 2564 C C . ASN A 1 315 ? -10.723 -14.590 -2.862 1.00 88.31 315 ASN A C 1
ATOM 2566 O O . ASN A 1 315 ? -9.946 -15.463 -2.467 1.00 88.31 315 ASN A O 1
ATOM 2570 N N . LEU A 1 316 ? -10.475 -13.286 -2.731 1.00 95.44 316 LEU A N 1
ATOM 2571 C CA . LEU A 1 316 ? -9.290 -12.780 -2.056 1.00 95.44 316 LEU A CA 1
ATOM 2572 C C . LEU A 1 316 ? -9.426 -12.977 -0.534 1.00 95.44 316 LEU A C 1
ATOM 2574 O O . LEU A 1 316 ? -10.437 -12.549 0.034 1.00 95.44 316 LEU A O 1
ATOM 2578 N N . PRO A 1 317 ? -8.442 -13.595 0.145 1.00 95.06 317 PRO A N 1
ATOM 2579 C CA . PRO A 1 317 ? -8.400 -13.591 1.600 1.00 95.06 317 PRO A CA 1
ATOM 2580 C C . PRO A 1 317 ? -8.227 -12.161 2.127 1.00 95.06 317 PRO A C 1
ATOM 2582 O O . PRO A 1 317 ? -7.752 -11.267 1.427 1.00 95.06 317 PRO A O 1
ATOM 2585 N N . ARG A 1 318 ? -8.611 -11.929 3.382 1.00 94.31 318 ARG A N 1
ATOM 2586 C CA . ARG A 1 318 ? -8.399 -10.631 4.037 1.00 94.31 318 ARG A CA 1
ATOM 2587 C C . ARG A 1 318 ? -7.009 -10.570 4.655 1.00 94.31 318 ARG A C 1
ATOM 2589 O O . ARG A 1 318 ? -6.445 -11.592 5.031 1.00 94.31 318 ARG A O 1
ATOM 2596 N N . PHE A 1 319 ? -6.481 -9.364 4.846 1.00 96.00 319 PHE A N 1
ATOM 2597 C CA . PHE A 1 319 ? -5.298 -9.191 5.686 1.00 96.00 319 PHE A CA 1
ATOM 2598 C C . PHE A 1 319 ? -5.641 -9.571 7.135 1.00 96.00 319 PHE A C 1
ATOM 2600 O O . PHE A 1 319 ? -6.691 -9.176 7.643 1.00 96.00 319 PHE A O 1
ATOM 2607 N N . TYR A 1 320 ? -4.764 -10.302 7.824 1.00 93.62 320 TYR A N 1
ATOM 2608 C CA . TYR A 1 320 ? -4.999 -10.689 9.218 1.00 93.62 320 TYR A CA 1
ATOM 2609 C C . TYR A 1 320 ? -4.859 -9.465 10.141 1.00 93.62 320 TYR A C 1
ATOM 2611 O O . TYR A 1 320 ? -3.763 -8.907 10.272 1.00 93.62 320 TYR A O 1
ATOM 2619 N N . ASN A 1 321 ? -5.971 -9.006 10.730 1.00 92.12 321 ASN A N 1
ATOM 2620 C CA . ASN A 1 321 ? -6.107 -7.713 11.427 1.00 92.12 321 ASN A CA 1
ATOM 2621 C C . ASN A 1 321 ? -5.141 -7.544 12.610 1.00 92.12 321 ASN A C 1
ATOM 2623 O O . ASN A 1 321 ? -4.769 -6.428 12.984 1.00 92.12 321 ASN A O 1
ATOM 2627 N N . GLU A 1 322 ? -4.750 -8.655 13.216 1.00 88.62 322 GLU A N 1
ATOM 2628 C CA . GLU A 1 322 ? -4.011 -8.711 14.462 1.00 88.62 322 GLU A CA 1
ATOM 2629 C C . GLU A 1 322 ? -2.528 -8.416 14.226 1.00 88.62 322 GLU A C 1
ATOM 2631 O O . GLU A 1 322 ? -1.848 -7.995 15.158 1.00 88.62 322 GLU A O 1
ATOM 2636 N N . PHE A 1 323 ? -1.988 -8.536 13.010 1.00 88.12 323 PHE A N 1
ATOM 2637 C CA . PHE A 1 323 ? -0.627 -8.057 12.755 1.00 88.12 323 PHE A CA 1
ATOM 2638 C C . PHE A 1 323 ? -0.591 -6.528 12.654 1.00 88.12 323 PHE A C 1
ATOM 2640 O O . PHE A 1 323 ? -1.273 -5.903 11.840 1.00 88.12 323 PHE A O 1
ATOM 2647 N N . ARG A 1 324 ? 0.241 -5.922 13.505 1.00 86.94 324 ARG A N 1
ATOM 2648 C CA . ARG A 1 324 ? 0.398 -4.473 13.661 1.00 86.94 324 ARG A CA 1
ATOM 2649 C C . ARG A 1 324 ? 1.878 -4.135 13.766 1.00 86.94 324 ARG A C 1
ATOM 2651 O O . ARG A 1 324 ? 2.614 -4.852 14.439 1.00 86.94 324 ARG A O 1
ATOM 2658 N N . GLY A 1 325 ? 2.288 -3.013 13.191 1.00 80.56 325 GLY A N 1
ATOM 2659 C CA . GLY A 1 325 ? 3.660 -2.534 13.263 1.00 80.56 325 GLY A CA 1
ATOM 2660 C C . GLY A 1 325 ? 4.610 -3.303 12.349 1.00 80.56 325 GLY A C 1
ATOM 2661 O O . GLY A 1 325 ? 4.227 -3.752 11.270 1.00 80.56 325 GLY A O 1
ATOM 2662 N N . LEU A 1 326 ? 5.868 -3.413 12.771 1.00 71.81 326 LEU A N 1
ATOM 2663 C CA . LEU A 1 326 ? 6.951 -3.930 11.943 1.00 71.81 326 LEU A CA 1
ATOM 2664 C C . LEU A 1 326 ? 6.856 -5.451 11.728 1.00 71.81 326 LEU A C 1
ATOM 2666 O O . LEU A 1 326 ? 6.663 -6.213 12.678 1.00 71.81 326 LEU A O 1
ATOM 2670 N N . GLY A 1 327 ? 7.069 -5.868 10.477 1.00 73.62 327 GLY A N 1
ATOM 2671 C CA . GLY A 1 327 ? 7.219 -7.266 10.072 1.00 73.62 327 GLY A CA 1
ATOM 2672 C C . GLY A 1 327 ? 5.934 -8.098 10.137 1.00 73.62 327 GLY A C 1
ATOM 2673 O O . GLY A 1 327 ? 4.981 -7.770 10.841 1.00 73.62 327 GLY A O 1
ATOM 2674 N N . ILE A 1 328 ? 5.916 -9.200 9.380 1.00 79.69 328 ILE A N 1
ATOM 2675 C CA . ILE A 1 328 ? 4.861 -10.237 9.321 1.00 79.69 328 ILE A CA 1
ATOM 2676 C C . ILE A 1 328 ? 3.480 -9.741 8.835 1.00 79.69 328 ILE A C 1
ATOM 2678 O O . ILE A 1 328 ? 2.679 -10.533 8.348 1.00 79.69 328 ILE A O 1
ATOM 2682 N N . ASN A 1 329 ? 3.204 -8.435 8.872 1.00 88.50 329 ASN A N 1
ATOM 2683 C CA . ASN A 1 329 ? 1.923 -7.853 8.491 1.00 88.50 329 ASN A CA 1
ATOM 2684 C C . ASN A 1 329 ? 1.518 -8.209 7.046 1.00 88.50 329 ASN A C 1
ATOM 2686 O O . ASN A 1 329 ? 0.561 -8.963 6.871 1.00 88.50 329 ASN A O 1
ATOM 2690 N N . LYS A 1 330 ? 2.247 -7.760 6.020 1.00 89.94 330 LYS A N 1
ATOM 2691 C CA . LYS A 1 330 ? 1.935 -8.039 4.612 1.00 89.94 330 LYS A CA 1
ATOM 2692 C C . LYS A 1 330 ? 2.398 -9.457 4.215 1.00 89.94 330 LYS A C 1
ATOM 2694 O O . LYS A 1 330 ? 1.678 -10.125 3.479 1.00 89.94 330 LYS A O 1
ATOM 2699 N N . LEU A 1 331 ? 3.445 -10.010 4.837 1.00 86.56 331 LEU A N 1
ATOM 2700 C CA . LEU A 1 331 ? 3.815 -11.436 4.715 1.00 86.56 331 LEU A CA 1
ATOM 2701 C C . LEU A 1 331 ? 2.670 -12.405 5.041 1.00 86.56 331 LEU A C 1
ATOM 2703 O O . LEU A 1 331 ? 2.472 -13.375 4.316 1.00 86.56 331 LEU A O 1
ATOM 2707 N N . SER A 1 332 ? 1.916 -12.164 6.119 1.00 87.25 332 SER A N 1
ATOM 2708 C CA . SER A 1 332 ? 0.800 -13.040 6.507 1.00 87.25 332 SER A CA 1
ATOM 2709 C C . SER A 1 332 ? -0.273 -13.116 5.419 1.00 87.25 332 SER A C 1
ATOM 2711 O O . SER A 1 332 ? -0.819 -14.183 5.164 1.00 87.25 332 SER A O 1
ATOM 2713 N N . PHE A 1 333 ? -0.511 -12.014 4.705 1.00 93.62 333 PHE A N 1
ATOM 2714 C CA . PHE A 1 333 ? -1.421 -11.986 3.566 1.00 93.62 333 PHE A CA 1
ATOM 2715 C C . PHE A 1 333 ? -0.897 -12.821 2.391 1.00 93.62 333 PHE A C 1
ATOM 2717 O O . PHE A 1 333 ? -1.661 -13.567 1.786 1.00 93.62 333 PHE A O 1
ATOM 2724 N N . TYR A 1 334 ? 0.407 -12.778 2.104 1.00 91.00 334 TYR A N 1
ATOM 2725 C CA . TYR A 1 334 ? 1.006 -13.633 1.074 1.00 91.00 334 TYR A CA 1
ATOM 2726 C C . TYR A 1 334 ? 1.010 -15.116 1.440 1.00 91.00 334 TYR A C 1
ATOM 2728 O O . TYR A 1 334 ? 0.865 -15.957 0.552 1.00 91.00 334 TYR A O 1
ATOM 2736 N N . ALA A 1 335 ? 1.133 -15.448 2.726 1.00 84.94 335 ALA A N 1
ATOM 2737 C CA . ALA A 1 335 ? 0.903 -16.809 3.192 1.00 84.94 335 ALA A CA 1
ATOM 2738 C C . ALA A 1 335 ? -0.558 -17.214 2.938 1.00 84.94 335 ALA A C 1
ATOM 2740 O O . ALA A 1 335 ? -0.806 -18.242 2.316 1.00 84.94 335 ALA A O 1
ATOM 2741 N N . ASP A 1 336 ? -1.527 -16.385 3.334 1.00 90.31 336 ASP A N 1
ATOM 2742 C CA . ASP A 1 336 ? -2.957 -16.671 3.151 1.00 90.31 336 ASP A CA 1
ATOM 2743 C C . ASP A 1 336 ? -3.335 -16.839 1.660 1.00 90.31 336 ASP A C 1
ATOM 2745 O O . ASP A 1 336 ? -4.030 -17.784 1.288 1.00 90.31 336 ASP A O 1
ATOM 2749 N N . LEU A 1 337 ? -2.788 -16.004 0.764 1.00 91.62 337 LEU A N 1
ATOM 2750 C CA . LEU A 1 337 ? -2.950 -16.157 -0.690 1.00 91.62 337 LEU A CA 1
ATOM 2751 C C . LEU A 1 337 ? -2.476 -17.525 -1.190 1.00 91.62 337 LEU A C 1
ATOM 2753 O O . LEU A 1 337 ? -3.161 -18.170 -1.990 1.00 91.62 337 LEU A O 1
ATOM 2757 N N . GLN A 1 338 ? -1.318 -17.976 -0.717 1.00 85.31 338 GLN A N 1
ATOM 2758 C CA . GLN A 1 338 ? -0.763 -19.267 -1.097 1.00 85.31 338 GLN A CA 1
ATOM 2759 C C . GLN A 1 338 ? -1.609 -20.437 -0.559 1.00 85.31 338 GLN A C 1
ATOM 2761 O O . GLN A 1 338 ? -1.934 -21.337 -1.337 1.00 85.31 338 GLN A O 1
ATOM 2766 N N . TYR A 1 339 ? -2.085 -20.382 0.694 1.00 84.12 339 TYR A N 1
ATOM 2767 C CA . TYR A 1 339 ? -3.069 -21.346 1.230 1.00 84.12 339 TYR A CA 1
ATOM 2768 C C . TYR A 1 339 ? -4.373 -21.344 0.417 1.00 84.12 339 TYR A C 1
ATOM 2770 O O . TYR A 1 339 ? -4.989 -22.383 0.180 1.00 84.12 339 TYR A O 1
ATOM 2778 N N . SER A 1 340 ? -4.760 -20.178 -0.098 1.00 88.56 340 SER A N 1
ATOM 2779 C CA . SER A 1 340 ? -5.882 -20.001 -1.018 1.00 88.56 340 SER A CA 1
ATOM 2780 C C . SER A 1 340 ? -5.595 -20.424 -2.467 1.00 88.56 340 SER A C 1
ATOM 2782 O O . SER A 1 340 ? -6.460 -20.229 -3.332 1.00 88.56 340 SER A O 1
ATOM 2784 N N . LYS A 1 341 ? -4.436 -21.038 -2.746 1.00 89.81 341 LYS A N 1
ATOM 2785 C CA . LYS A 1 341 ? -3.997 -21.542 -4.062 1.00 89.81 341 LYS A CA 1
ATOM 2786 C C . LYS A 1 341 ? -3.845 -20.460 -5.133 1.00 89.81 341 LYS A C 1
ATOM 2788 O O . LYS A 1 341 ? -4.066 -20.730 -6.317 1.00 89.81 341 LYS A O 1
ATOM 2793 N N . TYR A 1 342 ? -3.485 -19.241 -4.734 1.00 93.56 342 TYR A N 1
ATOM 2794 C CA . TYR A 1 342 ? -3.097 -18.217 -5.699 1.00 93.56 342 TYR A CA 1
ATOM 2795 C C . TYR A 1 342 ? -1.791 -18.595 -6.398 1.00 93.56 342 TYR A C 1
ATOM 2797 O O . TYR A 1 342 ? -0.870 -19.150 -5.799 1.00 93.56 342 TYR A O 1
ATOM 2805 N N . LYS A 1 343 ? -1.714 -18.263 -7.685 1.00 95.50 343 LYS A N 1
ATOM 2806 C CA . LYS A 1 343 ? -0.494 -18.348 -8.492 1.00 95.50 343 LYS A CA 1
ATOM 2807 C C . LYS A 1 343 ? 0.095 -16.955 -8.655 1.00 95.50 343 LYS A C 1
ATOM 2809 O O . LYS A 1 343 ? -0.641 -15.972 -8.652 1.00 95.50 343 LYS A O 1
ATOM 2814 N N . PHE A 1 344 ? 1.403 -16.882 -8.862 1.00 96.75 344 PHE A N 1
ATOM 2815 C CA . PHE A 1 344 ? 2.104 -15.616 -9.033 1.00 96.75 344 PHE A CA 1
ATOM 2816 C C . PHE A 1 344 ? 2.730 -15.544 -10.420 1.00 96.75 344 PHE A C 1
ATOM 2818 O O . PHE A 1 344 ? 3.427 -16.463 -10.862 1.00 96.75 344 PHE A O 1
ATOM 2825 N N . GLU A 1 345 ? 2.481 -14.440 -11.113 1.00 97.56 345 GLU A N 1
ATOM 2826 C CA . GLU A 1 345 ? 3.141 -14.127 -12.375 1.00 97.56 345 GLU A CA 1
ATOM 2827 C C . GLU A 1 345 ? 3.688 -12.707 -12.344 1.00 97.56 345 GLU A C 1
ATOM 2829 O O . GLU A 1 345 ? 3.024 -11.804 -11.863 1.00 97.56 345 GLU A O 1
ATOM 2834 N N . VAL A 1 346 ? 4.872 -12.477 -12.892 1.00 96.88 346 VAL A N 1
ATOM 2835 C CA . VAL A 1 346 ? 5.464 -11.138 -12.963 1.00 96.88 346 VAL A CA 1
ATOM 2836 C C . VAL A 1 346 ? 5.051 -10.461 -14.265 1.00 96.88 346 VAL A C 1
ATOM 2838 O O . VAL A 1 346 ? 5.176 -11.067 -15.334 1.00 96.88 346 VAL A O 1
ATOM 2841 N N . LEU A 1 347 ? 4.586 -9.211 -14.188 1.00 94.50 347 LEU A N 1
ATOM 2842 C CA . LEU A 1 347 ? 4.315 -8.371 -15.360 1.00 94.50 347 LEU A CA 1
ATOM 2843 C C . LEU A 1 347 ? 5.614 -7.791 -15.928 1.00 94.50 347 LEU A C 1
ATOM 2845 O O . LEU A 1 347 ? 6.489 -7.333 -15.197 1.00 94.50 347 LEU A O 1
ATOM 2849 N N . LYS A 1 348 ? 5.755 -7.813 -17.257 1.00 90.00 348 LYS A N 1
ATOM 2850 C CA . LYS A 1 348 ? 7.019 -7.456 -17.923 1.00 90.00 348 LYS A CA 1
ATOM 2851 C C . LYS A 1 348 ? 7.222 -5.970 -18.210 1.00 90.00 348 LYS A C 1
ATOM 2853 O O . LYS A 1 348 ? 8.371 -5.546 -18.270 1.00 90.00 348 LYS A O 1
ATOM 2858 N N . ASN A 1 349 ? 6.142 -5.216 -18.393 1.00 88.31 349 ASN A N 1
ATOM 2859 C CA . ASN A 1 349 ? 6.192 -3.829 -18.881 1.00 88.31 349 ASN A CA 1
ATOM 2860 C C . ASN A 1 349 ? 5.849 -2.796 -17.802 1.00 88.31 349 ASN A C 1
ATOM 2862 O O . ASN A 1 349 ? 5.684 -1.623 -18.106 1.00 88.31 349 ASN A O 1
ATOM 2866 N N . PHE A 1 350 ? 5.711 -3.247 -16.560 1.00 94.44 350 PHE A N 1
ATOM 2867 C CA . PHE A 1 350 ? 5.384 -2.410 -15.420 1.00 94.44 350 PHE A CA 1
ATOM 2868 C C . PHE A 1 350 ? 6.306 -2.788 -14.279 1.00 94.44 350 PHE A C 1
ATOM 2870 O O . PHE A 1 350 ? 6.587 -3.971 -14.066 1.00 94.44 350 PHE A O 1
ATOM 2877 N N . PHE A 1 351 ? 6.754 -1.783 -13.552 1.00 97.62 351 PHE A N 1
ATOM 2878 C CA . PHE A 1 351 ? 7.535 -1.942 -12.341 1.00 97.62 351 PHE A CA 1
ATOM 2879 C C . PHE A 1 351 ? 7.201 -0.795 -11.397 1.00 97.62 351 PHE A C 1
ATOM 2881 O O . PHE A 1 351 ? 6.473 0.140 -11.745 1.00 97.62 351 PHE A O 1
ATOM 2888 N N . ILE A 1 352 ? 7.711 -0.901 -10.183 1.00 98.50 352 ILE A N 1
ATOM 2889 C CA . ILE A 1 352 ? 7.611 0.152 -9.186 1.00 98.50 352 ILE A CA 1
ATOM 2890 C C . ILE A 1 352 ? 8.998 0.441 -8.631 1.00 98.50 352 ILE A C 1
ATOM 2892 O O . ILE A 1 352 ? 9.873 -0.430 -8.638 1.00 98.50 352 ILE A O 1
ATOM 2896 N N . PHE A 1 353 ? 9.183 1.640 -8.105 1.00 98.19 353 PHE A N 1
ATOM 2897 C CA . PHE A 1 353 ? 10.429 2.042 -7.477 1.00 98.19 353 PHE A CA 1
ATOM 2898 C C . PHE A 1 353 ? 10.160 2.738 -6.144 1.00 98.19 353 PHE A C 1
ATOM 2900 O O . PHE A 1 353 ? 9.208 3.507 -5.998 1.00 98.19 353 PHE A O 1
ATOM 2907 N N . HIS A 1 354 ? 10.988 2.421 -5.156 1.00 97.44 354 HIS A N 1
ATOM 2908 C CA . HIS A 1 354 ? 10.982 3.041 -3.842 1.00 97.44 354 HIS A CA 1
ATOM 2909 C C . HIS A 1 354 ? 11.759 4.349 -3.880 1.00 97.44 354 HIS A C 1
ATOM 2911 O O . HIS A 1 354 ? 12.894 4.390 -4.361 1.00 97.44 354 HIS A O 1
ATOM 2917 N N . VAL A 1 355 ? 11.160 5.400 -3.327 1.00 94.12 355 VAL A N 1
ATOM 2918 C CA . VAL A 1 355 ? 11.866 6.647 -3.026 1.00 94.12 355 VAL A CA 1
ATOM 2919 C C . VAL A 1 355 ? 12.180 6.662 -1.539 1.00 94.12 355 VAL A C 1
ATOM 2921 O O . VAL A 1 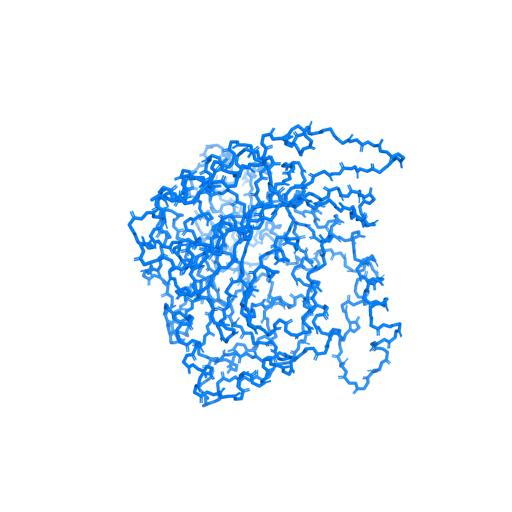355 ? 11.256 6.659 -0.717 1.00 94.12 355 VAL A O 1
ATOM 2924 N N . PHE A 1 356 ? 13.470 6.732 -1.198 1.00 88.19 356 PHE A N 1
ATOM 2925 C CA . PHE A 1 356 ? 13.960 6.659 0.179 1.00 88.19 356 PHE A CA 1
ATOM 2926 C C . PHE A 1 356 ? 13.133 7.513 1.150 1.00 88.19 356 PHE A C 1
ATOM 2928 O O . PHE A 1 356 ? 12.788 8.663 0.866 1.00 88.19 356 PHE A O 1
ATOM 2935 N N . HIS A 1 357 ? 12.843 6.964 2.329 1.00 81.31 357 HIS A N 1
ATOM 2936 C CA . HIS A 1 357 ? 12.265 7.692 3.453 1.00 81.31 357 HIS A CA 1
ATOM 2937 C C . HIS A 1 357 ? 12.889 7.216 4.768 1.00 81.31 357 HIS A C 1
ATOM 2939 O O . HIS A 1 357 ? 13.340 6.077 4.888 1.00 81.31 357 HIS A O 1
ATOM 2945 N N . SER A 1 358 ? 12.869 8.074 5.787 1.00 72.50 358 SER A N 1
ATOM 2946 C CA . SE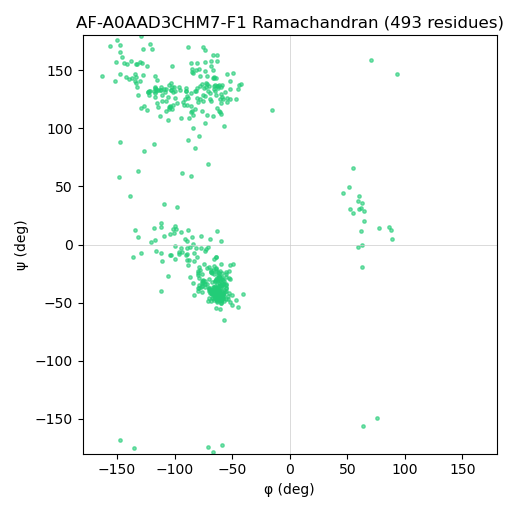R A 1 358 ? 13.259 7.681 7.140 1.00 72.50 358 SER A CA 1
ATOM 2947 C C . SER A 1 358 ? 12.276 6.654 7.710 1.00 72.50 358 SER A C 1
ATOM 2949 O O . SER A 1 358 ? 11.069 6.694 7.452 1.00 72.50 358 SER A O 1
ATOM 2951 N N . SER A 1 359 ? 12.786 5.693 8.481 1.00 66.38 359 SER A N 1
ATOM 2952 C CA . SER A 1 359 ? 11.937 4.656 9.071 1.00 66.38 359 SER A CA 1
ATOM 2953 C C . SER A 1 359 ? 10.945 5.244 10.071 1.00 66.38 359 SER A C 1
ATOM 2955 O O . SER A 1 359 ? 11.321 5.979 10.982 1.00 66.38 359 SER A O 1
ATOM 2957 N N . SER A 1 360 ? 9.679 4.845 9.949 1.00 60.06 360 SER A N 1
ATOM 2958 C CA . SER A 1 360 ? 8.604 5.245 10.864 1.00 60.06 360 SER A CA 1
ATOM 2959 C C . SER A 1 360 ? 8.558 4.418 12.158 1.00 60.06 360 SER A C 1
ATOM 2961 O O . SER A 1 360 ? 7.722 4.678 13.017 1.00 60.06 360 SER A O 1
ATOM 2963 N N . TYR A 1 361 ? 9.426 3.409 12.313 1.00 54.47 361 TYR A N 1
ATOM 2964 C CA . TYR A 1 361 ? 9.386 2.456 13.434 1.00 54.47 361 TYR A CA 1
ATOM 2965 C C . TYR A 1 361 ? 10.382 2.758 14.560 1.00 54.47 361 TYR A C 1
ATOM 2967 O O . TYR A 1 361 ? 10.625 1.910 15.422 1.00 54.47 361 TYR A O 1
ATOM 2975 N N . GLY A 1 362 ? 10.917 3.979 14.579 1.00 54.59 362 GLY A N 1
ATOM 2976 C CA . GLY A 1 362 ? 11.817 4.440 15.625 1.00 54.59 362 GLY A CA 1
ATOM 2977 C C . GLY A 1 362 ? 13.133 3.657 15.673 1.00 54.59 362 GLY A C 1
ATOM 2978 O O . GLY A 1 362 ? 13.583 3.085 14.672 1.00 54.59 362 GLY A O 1
ATOM 2979 N N . ASN A 1 363 ? 13.772 3.665 16.841 1.00 44.62 363 ASN A N 1
ATOM 2980 C CA . ASN A 1 363 ? 15.084 3.058 17.055 1.00 44.62 363 ASN A CA 1
ATOM 2981 C C . ASN A 1 363 ? 15.024 1.516 17.135 1.00 44.62 363 ASN A C 1
ATOM 2983 O O . ASN A 1 363 ? 13.957 0.908 17.228 1.00 44.62 363 ASN A O 1
ATOM 2987 N N . GLN A 1 364 ? 16.188 0.864 17.130 1.00 49.50 364 GLN A N 1
ATOM 2988 C CA . GLN A 1 364 ? 16.311 -0.602 17.123 1.00 49.50 364 GLN A CA 1
ATOM 2989 C C . GLN A 1 364 ? 15.562 -1.300 18.275 1.00 49.50 364 GLN A C 1
ATOM 2991 O O . GLN A 1 364 ? 14.959 -2.357 18.074 1.00 49.50 364 GLN A O 1
ATOM 2996 N N . GLN A 1 365 ? 15.542 -0.708 19.474 1.00 38.16 365 GLN A N 1
ATOM 2997 C CA . GLN A 1 365 ? 14.821 -1.272 20.622 1.00 38.16 365 GLN A CA 1
ATOM 2998 C C . GLN A 1 365 ? 13.308 -1.268 20.373 1.00 38.16 365 GLN A C 1
ATOM 3000 O O . GLN A 1 365 ? 12.631 -2.270 20.614 1.00 38.16 365 GLN A O 1
ATOM 3005 N N . GLN A 1 366 ? 12.782 -0.171 19.821 1.00 49.41 366 GLN A N 1
ATOM 3006 C CA . GLN A 1 366 ? 11.374 -0.063 19.437 1.00 49.41 366 GLN A CA 1
ATOM 3007 C C . GLN A 1 366 ? 11.025 -1.078 18.342 1.00 49.41 366 GLN A C 1
ATOM 3009 O O . GLN A 1 366 ? 10.040 -1.806 18.473 1.00 49.41 366 GLN A O 1
ATOM 3014 N N . ARG A 1 367 ? 11.868 -1.222 17.314 1.00 57.22 367 ARG A N 1
ATOM 3015 C CA . ARG A 1 367 ? 11.690 -2.228 16.251 1.00 57.22 367 ARG A CA 1
ATOM 3016 C C . ARG A 1 367 ? 11.679 -3.661 16.782 1.00 57.22 367 ARG A C 1
ATOM 3018 O O . ARG A 1 367 ? 10.801 -4.443 16.412 1.00 57.22 367 ARG A O 1
ATOM 3025 N N . SER A 1 368 ? 12.601 -3.989 17.685 1.00 52.78 368 SER A N 1
ATOM 3026 C CA . SER A 1 368 ? 12.692 -5.308 18.328 1.00 52.78 368 SER A CA 1
ATOM 3027 C C . SER A 1 368 ? 11.448 -5.616 19.164 1.00 52.78 368 SER A C 1
ATOM 3029 O O . SER A 1 368 ? 10.904 -6.720 19.115 1.00 52.78 368 SER A O 1
ATOM 3031 N N . PHE A 1 369 ? 10.933 -4.617 19.882 1.00 52.59 369 PHE A N 1
ATOM 3032 C CA . PHE A 1 369 ? 9.695 -4.741 20.646 1.00 52.59 369 PHE A CA 1
ATOM 3033 C C . PHE A 1 369 ? 8.464 -4.962 19.755 1.00 52.59 369 PHE A C 1
ATOM 3035 O O . PHE A 1 369 ? 7.636 -5.832 20.044 1.00 52.59 369 PHE A O 1
ATOM 3042 N N . LEU A 1 370 ? 8.343 -4.204 18.6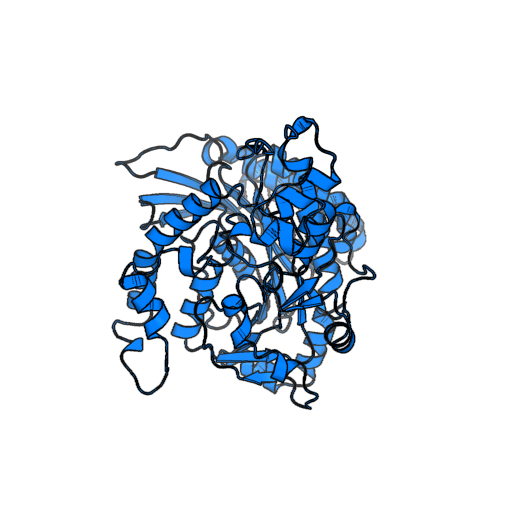60 1.00 57.19 370 LEU A N 1
ATOM 3043 C CA . LEU A 1 370 ? 7.257 -4.356 17.684 1.00 57.19 370 LEU A CA 1
ATOM 3044 C C . LEU A 1 370 ? 7.274 -5.748 17.049 1.00 57.19 370 LEU A C 1
ATOM 3046 O O . LEU A 1 370 ? 6.262 -6.447 17.045 1.00 57.19 370 LEU A O 1
ATOM 3050 N N . THR A 1 371 ? 8.455 -6.174 16.617 1.00 59.22 371 THR A N 1
ATOM 3051 C CA . THR A 1 371 ? 8.755 -7.525 16.147 1.00 59.22 371 THR A CA 1
ATOM 3052 C C . THR A 1 371 ? 8.285 -8.594 17.133 1.00 59.22 371 THR A C 1
ATOM 3054 O O . THR A 1 371 ? 7.553 -9.514 16.767 1.00 59.22 371 THR A O 1
ATOM 3057 N N . TRP A 1 372 ? 8.673 -8.475 18.406 1.00 57.06 372 TRP A N 1
ATOM 3058 C CA . TRP A 1 372 ? 8.320 -9.449 19.436 1.00 57.06 372 TRP A CA 1
ATOM 3059 C C . TRP A 1 372 ? 6.804 -9.522 19.653 1.00 57.06 372 TRP A C 1
ATOM 3061 O O . TRP A 1 372 ? 6.244 -10.613 19.784 1.00 57.06 372 TRP A O 1
ATOM 3071 N N . LYS A 1 373 ? 6.110 -8.378 19.617 1.00 62.28 373 LYS A N 1
ATOM 3072 C CA . LYS A 1 373 ? 4.642 -8.345 19.674 1.00 62.28 373 LYS A CA 1
ATOM 3073 C C . LYS A 1 373 ? 3.991 -9.015 18.465 1.00 62.28 373 LYS A C 1
ATOM 3075 O O . LYS A 1 373 ? 2.973 -9.676 18.649 1.00 62.28 373 LYS A O 1
ATOM 3080 N N . SER A 1 374 ? 4.553 -8.878 17.265 1.00 69.00 374 SER A N 1
ATOM 3081 C CA . SER A 1 374 ? 4.082 -9.604 16.077 1.00 69.00 374 SER A CA 1
ATOM 3082 C C . SER A 1 374 ? 4.306 -11.112 16.211 1.00 69.00 374 SER A C 1
ATOM 3084 O O . SER A 1 374 ? 3.405 -11.882 15.884 1.00 69.00 374 SER A O 1
ATOM 3086 N N . LYS A 1 375 ? 5.438 -11.557 16.781 1.00 65.81 375 LYS A N 1
ATOM 3087 C CA . LYS A 1 375 ? 5.711 -12.992 17.007 1.00 65.81 375 LYS A CA 1
ATOM 3088 C C . LYS A 1 375 ? 4.639 -13.682 17.844 1.00 65.81 375 LYS A C 1
ATOM 3090 O O . LYS A 1 375 ? 4.253 -14.802 17.529 1.00 65.81 375 LYS A O 1
ATOM 3095 N N . LYS A 1 376 ? 4.115 -13.010 18.873 1.00 69.50 376 LYS A N 1
ATOM 3096 C CA . LYS A 1 376 ? 3.027 -13.564 19.697 1.00 69.50 376 LYS A CA 1
ATOM 3097 C C . LYS A 1 376 ? 1.770 -13.896 18.892 1.00 69.50 376 LYS A C 1
ATOM 3099 O O . LYS A 1 376 ? 1.010 -14.760 19.306 1.00 69.50 376 LYS A O 1
ATOM 3104 N N . CYS A 1 377 ? 1.567 -13.237 17.751 1.00 77.62 377 CYS A N 1
ATOM 3105 C CA . CYS A 1 377 ? 0.371 -13.414 16.931 1.00 77.62 377 CYS A CA 1
ATOM 3106 C C . CYS A 1 377 ? 0.507 -14.521 15.893 1.00 77.62 377 CYS A C 1
ATOM 3108 O O . CYS A 1 377 ? -0.490 -14.892 15.278 1.00 77.62 377 CYS A O 1
ATOM 3110 N N . ILE A 1 378 ? 1.710 -15.077 15.722 1.00 77.12 378 ILE A N 1
ATOM 3111 C CA . ILE A 1 378 ? 1.961 -16.171 14.784 1.00 77.12 378 ILE A CA 1
ATOM 3112 C C . ILE A 1 378 ? 1.100 -17.383 15.134 1.00 77.12 378 ILE A C 1
ATOM 3114 O O . ILE A 1 378 ? 0.424 -17.905 14.259 1.00 77.12 378 ILE A O 1
ATOM 3118 N N . SER A 1 379 ? 1.068 -17.816 16.397 1.00 76.50 379 SER A N 1
ATOM 3119 C CA . SER A 1 379 ? 0.298 -19.002 16.797 1.00 76.50 379 SER A CA 1
ATOM 3120 C C . SER A 1 379 ? -1.199 -18.844 16.516 1.00 76.50 379 SER A C 1
ATOM 3122 O O . SER A 1 379 ? -1.820 -19.756 15.973 1.00 76.50 379 SER A O 1
ATOM 3124 N N . SER A 1 380 ? -1.769 -17.672 16.811 1.00 84.38 380 SER A N 1
ATOM 3125 C CA . SER A 1 380 ? -3.164 -17.355 16.486 1.00 84.38 380 SER A CA 1
ATOM 3126 C C . SER A 1 380 ? -3.409 -17.322 14.977 1.00 84.38 380 SER A C 1
ATOM 3128 O O . SER A 1 380 ? -4.424 -17.839 14.519 1.00 84.38 380 SER A O 1
ATOM 3130 N N . PHE A 1 381 ? -2.474 -16.772 14.197 1.00 86.06 381 PHE A N 1
ATOM 3131 C CA . PHE A 1 381 ? -2.564 -16.771 12.738 1.00 86.06 381 PHE A CA 1
ATOM 3132 C C . PHE A 1 381 ? -2.499 -18.190 12.153 1.00 86.06 381 PHE A C 1
ATOM 3134 O O . PHE A 1 381 ? -3.300 -18.536 11.290 1.00 86.06 381 PHE A O 1
ATOM 3141 N N . MET A 1 382 ? -1.611 -19.043 12.667 1.00 82.00 382 MET A N 1
ATOM 3142 C CA . MET A 1 382 ? -1.531 -20.452 12.270 1.00 82.00 382 MET A CA 1
ATOM 3143 C C . MET A 1 382 ? -2.836 -21.191 12.575 1.00 82.00 382 MET A C 1
ATOM 3145 O O . MET A 1 382 ? -3.363 -21.884 11.709 1.00 82.00 382 MET A O 1
ATOM 3149 N N . ALA A 1 383 ? -3.406 -20.982 13.764 1.00 83.81 383 ALA A N 1
ATOM 3150 C CA . ALA A 1 383 ? -4.704 -21.546 14.122 1.00 83.81 383 ALA A CA 1
ATOM 3151 C C . ALA A 1 383 ? -5.833 -21.024 13.214 1.00 83.81 383 ALA A C 1
ATOM 3153 O O . ALA A 1 383 ? -6.733 -21.781 12.848 1.00 83.81 383 ALA A O 1
ATOM 3154 N N . TYR A 1 384 ? -5.785 -19.748 12.815 1.00 88.44 384 TYR A N 1
ATOM 3155 C CA . TYR A 1 384 ? -6.699 -19.179 11.823 1.00 88.44 384 TYR A CA 1
ATOM 3156 C C . TYR A 1 384 ? -6.579 -19.892 10.467 1.00 88.44 384 TYR A C 1
ATOM 3158 O O . TYR A 1 384 ? -7.604 -20.285 9.906 1.00 88.44 384 TYR A O 1
ATOM 3166 N N . LEU A 1 385 ? -5.362 -20.120 9.967 1.00 85.94 385 LEU A N 1
ATOM 3167 C CA . LEU A 1 385 ? -5.135 -20.823 8.701 1.00 85.94 385 LEU A CA 1
ATOM 3168 C C . LEU A 1 385 ? -5.627 -22.275 8.763 1.00 85.94 385 LEU A C 1
ATOM 3170 O O . LEU A 1 385 ? -6.373 -22.708 7.886 1.00 85.94 385 LEU A O 1
ATOM 3174 N N . GLU A 1 386 ? -5.279 -23.010 9.822 1.00 84.81 386 GLU A N 1
ATOM 3175 C CA . GLU A 1 386 ? -5.719 -24.396 10.031 1.00 84.81 386 GLU A CA 1
ATOM 3176 C C . GLU A 1 386 ? -7.247 -24.498 10.115 1.00 84.81 386 GLU A C 1
ATOM 3178 O O . GLU A 1 386 ? -7.851 -25.378 9.500 1.00 84.81 386 GLU A O 1
ATOM 3183 N N . LYS A 1 387 ? -7.896 -23.562 10.817 1.00 88.81 387 LYS A N 1
ATOM 3184 C CA . LYS A 1 387 ? -9.359 -23.491 10.897 1.00 88.81 387 LYS A CA 1
ATOM 3185 C C . LYS A 1 387 ? -10.002 -23.172 9.544 1.00 88.81 387 LYS A C 1
ATOM 3187 O O . LYS A 1 387 ? -11.081 -23.684 9.258 1.00 88.81 387 LYS A O 1
ATOM 3192 N N . THR A 1 388 ? -9.372 -22.318 8.741 1.00 89.50 388 THR A N 1
ATOM 3193 C CA . THR A 1 388 ? -9.930 -21.829 7.470 1.00 89.50 388 THR A CA 1
ATOM 3194 C C . THR A 1 388 ? -9.768 -22.847 6.340 1.00 89.50 388 THR A C 1
ATOM 3196 O O . THR A 1 388 ? -10.696 -23.040 5.555 1.00 89.50 388 THR A O 1
ATOM 3199 N N . TYR A 1 389 ? -8.622 -23.531 6.270 1.00 86.56 389 TYR A N 1
ATOM 3200 C CA . TYR A 1 389 ? -8.257 -24.411 5.150 1.00 86.56 389 TYR A CA 1
ATOM 3201 C C . TYR A 1 389 ? -8.204 -25.907 5.499 1.00 86.56 389 TYR A C 1
ATOM 3203 O O . TYR A 1 389 ? -8.069 -26.738 4.594 1.00 86.56 389 TYR A O 1
ATOM 3211 N N . GLY A 1 390 ? -8.345 -26.253 6.782 1.00 81.62 390 GLY A N 1
ATOM 3212 C CA . GLY A 1 390 ? -8.270 -27.614 7.312 1.00 81.62 390 GLY A CA 1
ATOM 3213 C C . GLY A 1 390 ? -6.866 -28.004 7.791 1.00 81.62 390 GLY A C 1
ATOM 3214 O O . GLY A 1 390 ? -5.853 -27.594 7.220 1.00 81.62 390 GLY A O 1
ATOM 3215 N N . ALA A 1 391 ? -6.805 -28.837 8.835 1.00 63.94 391 ALA A N 1
ATOM 3216 C CA . ALA A 1 391 ? -5.557 -29.427 9.319 1.00 63.94 391 ALA A CA 1
ATOM 3217 C C . ALA A 1 391 ? -4.927 -30.322 8.233 1.00 63.94 391 ALA A C 1
ATOM 3219 O O . ALA A 1 391 ? -5.628 -31.102 7.589 1.00 63.94 391 ALA A O 1
ATOM 3220 N N . GLY A 1 392 ? -3.615 -30.197 8.011 1.00 54.59 392 GLY A N 1
ATOM 3221 C CA . GLY A 1 392 ? -2.888 -31.001 7.020 1.00 54.59 392 GLY A CA 1
ATOM 3222 C C . GLY A 1 392 ? -3.061 -30.556 5.561 1.00 54.59 392 GLY A C 1
ATOM 3223 O O . GLY A 1 392 ? -2.675 -31.293 4.657 1.00 54.59 392 GLY A O 1
ATOM 3224 N N . HIS A 1 393 ? -3.587 -29.348 5.294 1.00 59.12 393 HIS A N 1
ATOM 3225 C CA . HIS A 1 393 ? -3.662 -28.785 3.930 1.00 59.12 393 HIS A CA 1
ATOM 3226 C C . HIS A 1 393 ? -2.302 -28.786 3.199 1.00 59.12 393 HIS A C 1
ATOM 3228 O O . HIS A 1 393 ? -2.264 -28.797 1.971 1.00 59.12 393 HIS A O 1
ATOM 3234 N N . LEU A 1 394 ? -1.201 -28.816 3.959 1.00 47.44 394 LEU A N 1
ATOM 3235 C CA . LEU A 1 394 ? 0.179 -28.833 3.477 1.00 47.44 394 LEU A CA 1
ATOM 3236 C C . LEU A 1 394 ? 0.868 -30.207 3.534 1.00 47.44 394 LEU A C 1
ATOM 3238 O O . LEU A 1 394 ? 1.927 -30.358 2.941 1.00 47.44 394 LEU A O 1
ATOM 3242 N N . ASP A 1 395 ? 0.279 -31.230 4.167 1.00 43.84 395 ASP A N 1
ATOM 3243 C CA . ASP A 1 395 ? 0.917 -32.557 4.307 1.00 43.84 395 ASP A CA 1
ATOM 3244 C C . ASP A 1 395 ? 0.985 -33.341 2.977 1.00 43.84 395 ASP A C 1
ATOM 3246 O O . ASP A 1 395 ? 1.544 -34.440 2.901 1.00 43.84 395 ASP A O 1
ATOM 3250 N N . LYS A 1 396 ? 0.441 -32.783 1.888 1.00 44.47 396 LYS A N 1
ATOM 3251 C CA . LYS A 1 396 ? 0.577 -33.333 0.537 1.00 44.47 396 LYS A CA 1
ATOM 3252 C C . LYS A 1 396 ? 1.909 -32.895 -0.073 1.00 44.47 396 LYS A C 1
ATOM 3254 O O . LYS A 1 396 ? 1.961 -31.959 -0.868 1.00 44.47 396 LYS A O 1
ATOM 3259 N N . LYS A 1 397 ? 2.966 -33.636 0.270 1.00 40.94 397 LYS A N 1
ATOM 3260 C CA . LYS A 1 397 ? 4.343 -33.498 -0.249 1.00 40.94 397 LYS A CA 1
ATOM 3261 C C . LYS A 1 397 ? 4.481 -33.421 -1.781 1.00 40.94 397 LYS A C 1
ATOM 3263 O O . LYS A 1 397 ? 5.521 -32.979 -2.252 1.00 40.94 397 LYS A O 1
ATOM 3268 N N . ASP A 1 398 ? 3.464 -33.807 -2.551 1.00 37.94 398 ASP A N 1
ATOM 3269 C CA . ASP A 1 398 ? 3.574 -33.973 -4.006 1.00 37.94 398 ASP A CA 1
ATOM 3270 C C . ASP A 1 398 ? 3.167 -32.752 -4.860 1.00 37.94 398 ASP A C 1
ATOM 3272 O O . ASP A 1 398 ? 3.380 -32.786 -6.070 1.00 37.94 398 ASP A O 1
ATOM 3276 N N . GLU A 1 399 ? 2.626 -31.657 -4.298 1.00 42.06 399 GLU A N 1
ATOM 3277 C CA . GLU A 1 399 ? 2.164 -30.513 -5.128 1.00 42.06 399 GLU A CA 1
ATOM 3278 C C . GLU A 1 399 ? 2.673 -29.111 -4.732 1.00 42.06 399 GLU A C 1
ATOM 3280 O O . GLU A 1 399 ? 2.486 -28.168 -5.504 1.00 42.06 399 GLU A O 1
ATOM 3285 N N . MET A 1 400 ? 3.371 -28.937 -3.605 1.00 40.44 400 MET A N 1
ATOM 3286 C CA . MET A 1 400 ? 3.991 -27.655 -3.223 1.00 40.44 400 MET A CA 1
ATOM 3287 C C . MET A 1 400 ? 5.282 -27.896 -2.436 1.00 40.44 400 MET A C 1
ATOM 3289 O O . MET A 1 400 ? 5.282 -27.989 -1.212 1.00 40.44 400 MET A O 1
ATOM 3293 N N . VAL A 1 401 ? 6.391 -28.021 -3.161 1.00 36.59 401 VAL A N 1
ATOM 3294 C CA . VAL A 1 401 ? 7.734 -28.116 -2.577 1.00 36.59 401 VAL A CA 1
ATOM 3295 C C . VAL A 1 401 ? 8.045 -26.794 -1.850 1.00 36.59 401 VAL A C 1
ATOM 3297 O O . VAL A 1 401 ? 7.878 -25.732 -2.444 1.00 36.59 401 VAL A O 1
ATOM 3300 N N . ASP A 1 402 ? 8.475 -26.883 -0.585 1.00 43.75 402 ASP A N 1
ATOM 3301 C CA . ASP A 1 402 ? 8.968 -25.814 0.318 1.00 43.75 402 ASP A CA 1
ATOM 3302 C C . ASP A 1 402 ? 7.989 -24.982 1.176 1.00 43.75 402 ASP A C 1
ATOM 3304 O O . ASP A 1 402 ? 8.395 -24.009 1.818 1.00 43.75 402 ASP A O 1
ATOM 3308 N N . TYR A 1 403 ? 6.732 -25.401 1.347 1.00 46.03 403 TYR A N 1
ATOM 3309 C CA . TYR A 1 403 ? 5.848 -24.751 2.337 1.00 46.03 403 TYR A CA 1
ATOM 3310 C C . TYR A 1 403 ? 6.267 -24.994 3.804 1.00 46.03 403 TYR A C 1
ATOM 3312 O O . TYR A 1 403 ? 5.970 -24.191 4.696 1.00 46.03 403 TYR A O 1
ATOM 3320 N N . ASP A 1 404 ? 7.001 -26.083 4.050 1.00 45.88 404 ASP A N 1
ATOM 3321 C CA . ASP A 1 404 ? 7.448 -26.490 5.382 1.00 45.88 404 ASP A CA 1
ATOM 3322 C C . ASP A 1 404 ? 8.479 -25.528 5.985 1.00 45.88 404 ASP A C 1
ATOM 3324 O O . ASP A 1 404 ? 8.528 -25.394 7.202 1.00 45.88 404 ASP A O 1
ATOM 3328 N N . VAL A 1 405 ? 9.241 -24.764 5.194 1.00 46.84 405 VAL A N 1
ATOM 3329 C CA . VAL A 1 405 ? 10.272 -23.867 5.748 1.00 46.84 405 VAL A CA 1
ATOM 3330 C C . VAL A 1 405 ? 9.657 -22.716 6.553 1.00 46.84 405 VAL A C 1
ATOM 3332 O O . VAL A 1 405 ? 10.178 -22.364 7.609 1.00 46.84 405 VAL A O 1
ATOM 3335 N N . TRP A 1 406 ? 8.535 -22.136 6.108 1.00 47.50 406 TRP A N 1
ATOM 3336 C CA . TRP A 1 406 ? 7.893 -21.000 6.792 1.00 47.50 406 TRP A CA 1
ATOM 3337 C C . TRP A 1 406 ? 7.263 -21.424 8.126 1.00 47.50 406 TRP A C 1
ATOM 3339 O O . TRP A 1 406 ? 7.487 -20.792 9.160 1.00 47.50 406 TRP A O 1
ATOM 3349 N N . VAL A 1 407 ? 6.530 -22.541 8.111 1.00 48.12 407 VAL A N 1
ATOM 3350 C CA . VAL A 1 407 ? 5.826 -23.081 9.279 1.00 48.12 407 VAL A CA 1
ATOM 3351 C C . VAL A 1 407 ? 6.782 -23.779 10.245 1.00 48.12 407 VAL A C 1
ATOM 3353 O O . VAL A 1 407 ? 6.648 -23.572 11.449 1.00 48.12 407 VAL A O 1
ATOM 3356 N N . MET A 1 408 ? 7.762 -24.551 9.760 1.00 46.41 408 MET A N 1
ATOM 3357 C CA . MET A 1 408 ? 8.773 -25.182 10.619 1.00 46.41 408 MET A CA 1
ATOM 3358 C C . MET A 1 408 ? 9.690 -24.140 11.255 1.00 46.41 408 MET A C 1
ATOM 3360 O O . MET A 1 408 ? 9.820 -24.159 12.473 1.00 46.41 408 MET A O 1
ATOM 3364 N N . LYS A 1 409 ? 10.220 -23.149 10.516 1.00 48.12 409 LYS A N 1
ATOM 3365 C CA . LYS A 1 409 ? 11.061 -22.099 11.132 1.00 48.12 409 LYS A CA 1
ATOM 3366 C C . LYS A 1 409 ? 10.293 -21.252 12.154 1.00 48.12 409 LYS A C 1
ATOM 3368 O O . LYS A 1 409 ? 10.862 -20.862 13.174 1.00 48.12 409 LYS A O 1
ATOM 3373 N N . MET A 1 410 ? 8.995 -21.006 11.933 1.00 49.22 410 MET A N 1
ATOM 3374 C CA . MET A 1 410 ? 8.127 -20.380 12.940 1.00 49.22 410 MET A CA 1
ATOM 3375 C C . MET A 1 410 ? 7.847 -21.281 14.152 1.00 49.22 410 MET A C 1
ATOM 3377 O O . MET A 1 410 ? 7.862 -20.782 15.278 1.00 49.22 410 MET A O 1
ATOM 3381 N N . LYS A 1 411 ? 7.598 -22.583 13.945 1.00 42.28 411 LYS A N 1
ATOM 3382 C CA . LYS A 1 411 ? 7.282 -23.557 15.010 1.00 42.28 411 LYS A CA 1
ATOM 3383 C C . LYS A 1 411 ? 8.501 -23.972 15.841 1.00 42.28 411 LYS A C 1
ATOM 3385 O O . LYS A 1 411 ? 8.349 -24.193 17.037 1.00 42.28 411 LYS A O 1
ATOM 3390 N N . GLU A 1 412 ? 9.694 -24.046 15.257 1.00 44.28 412 GLU A N 1
ATOM 3391 C CA . GLU A 1 412 ? 10.925 -24.491 15.931 1.00 44.28 412 GLU A CA 1
ATOM 3392 C C . GLU A 1 412 ? 11.538 -23.429 16.855 1.00 44.28 412 GLU A C 1
ATOM 3394 O O . GLU A 1 412 ? 12.561 -23.677 17.486 1.00 44.28 412 GLU A O 1
ATOM 3399 N N . GLY A 1 413 ? 10.969 -22.218 16.932 1.00 39.88 413 GLY A N 1
ATOM 3400 C CA . GLY A 1 413 ? 11.563 -21.119 17.705 1.00 39.88 413 GLY A CA 1
ATOM 3401 C C . GLY A 1 413 ? 12.939 -20.666 17.188 1.00 39.88 413 GLY A C 1
ATOM 3402 O O . GLY A 1 413 ? 13.497 -19.708 17.716 1.00 39.88 413 GLY A O 1
ATOM 3403 N N . LEU A 1 414 ? 13.446 -21.305 16.126 1.00 38.59 414 LEU A N 1
ATOM 3404 C CA . LEU A 1 414 ? 14.685 -20.993 15.416 1.00 38.59 414 LEU A CA 1
ATOM 3405 C C . LEU A 1 414 ? 14.581 -19.722 14.568 1.00 38.59 414 LEU A C 1
ATOM 3407 O O . LEU A 1 414 ? 15.589 -19.240 14.066 1.00 38.59 414 LEU A O 1
ATOM 3411 N N . LEU A 1 415 ? 13.402 -19.096 14.494 1.00 41.78 415 LEU A N 1
ATOM 3412 C CA . LEU A 1 415 ? 13.310 -17.661 14.234 1.00 41.78 415 LEU A CA 1
ATOM 3413 C C . LEU A 1 415 ? 13.800 -16.868 15.458 1.00 41.78 415 LEU A C 1
ATOM 3415 O O . LEU A 1 415 ? 13.035 -16.120 16.094 1.00 41.78 415 LEU A O 1
ATOM 3419 N N . SER A 1 416 ? 15.107 -16.918 15.733 1.00 36.66 416 SER A N 1
ATOM 3420 C CA . SER A 1 416 ? 15.744 -15.669 16.134 1.00 36.66 416 SER A CA 1
ATOM 3421 C C . SER A 1 416 ? 15.499 -14.710 14.966 1.00 36.66 416 SER A C 1
ATOM 3423 O O . SER A 1 416 ? 15.679 -15.034 13.792 1.00 36.66 416 SER A O 1
ATOM 3425 N N . PHE A 1 417 ? 14.919 -13.549 15.265 1.00 39.56 417 PHE A N 1
ATOM 3426 C CA . PHE A 1 417 ? 14.653 -12.568 14.209 1.00 39.56 417 PHE A CA 1
ATOM 3427 C C . PHE A 1 417 ? 15.966 -12.066 13.583 1.00 39.56 417 PHE A C 1
ATOM 3429 O O . PHE A 1 417 ? 15.923 -11.475 12.509 1.00 39.56 417 PHE A O 1
ATOM 3436 N N . ASP A 1 418 ? 17.101 -12.393 14.210 1.00 36.78 418 ASP A N 1
ATOM 3437 C CA . ASP A 1 418 ? 18.467 -12.234 13.726 1.00 36.78 418 ASP A CA 1
ATOM 3438 C C . ASP A 1 418 ? 18.683 -12.832 12.330 1.00 36.78 418 ASP A C 1
ATOM 3440 O O . ASP A 1 418 ? 19.497 -12.307 11.590 1.00 36.78 418 ASP A O 1
ATOM 3444 N N . GLU A 1 419 ? 17.965 -13.881 11.904 1.00 36.47 419 GLU A N 1
ATOM 3445 C CA . GLU A 1 419 ? 18.104 -14.398 10.528 1.00 36.47 419 GLU A CA 1
ATOM 3446 C C . GLU A 1 419 ? 17.262 -13.654 9.487 1.00 36.47 419 GLU A C 1
ATOM 3448 O O . GLU A 1 419 ? 17.699 -13.499 8.349 1.00 36.47 419 GLU A O 1
ATOM 3453 N N . TYR A 1 420 ? 16.076 -13.161 9.856 1.00 36.12 420 TYR A N 1
ATOM 3454 C CA . TYR A 1 420 ? 15.234 -12.369 8.948 1.00 36.12 420 TYR A CA 1
ATOM 3455 C C . TYR A 1 420 ? 15.796 -10.960 8.742 1.00 36.12 420 TYR A C 1
ATOM 3457 O O . TYR A 1 420 ? 15.720 -10.402 7.650 1.00 36.12 420 TYR A O 1
ATOM 3465 N N . PHE A 1 421 ? 16.401 -10.434 9.807 1.00 37.56 421 PHE A N 1
ATOM 3466 C CA . PHE A 1 421 ? 17.118 -9.172 9.868 1.00 37.56 421 PHE A CA 1
ATOM 3467 C C . PHE A 1 421 ? 18.624 -9.376 10.009 1.00 37.56 421 PHE A C 1
ATOM 3469 O O . PHE A 1 421 ? 19.305 -8.511 10.554 1.00 37.56 421 PHE A O 1
ATOM 3476 N N . ARG A 1 422 ? 19.194 -10.422 9.399 1.00 35.69 422 ARG A N 1
ATOM 3477 C CA . ARG A 1 422 ? 20.654 -10.505 9.204 1.00 35.69 422 ARG A CA 1
ATOM 3478 C C . ARG A 1 422 ? 21.195 -9.377 8.285 1.00 35.69 422 ARG A C 1
ATOM 3480 O O . ARG A 1 422 ? 22.346 -9.431 7.873 1.00 35.69 422 ARG A O 1
ATOM 3487 N N . GLY A 1 423 ? 20.361 -8.365 7.987 1.00 34.62 423 GLY A N 1
ATOM 3488 C CA . GLY A 1 423 ? 20.694 -7.039 7.460 1.00 34.62 423 GLY A CA 1
ATOM 3489 C C . GLY A 1 423 ? 20.050 -5.827 8.183 1.00 34.62 423 GLY A C 1
ATOM 3490 O O . GLY A 1 423 ? 20.217 -4.715 7.698 1.00 34.62 423 GLY A O 1
ATOM 3491 N N . GLU A 1 424 ? 19.336 -5.979 9.315 1.00 33.75 424 GLU A N 1
ATOM 3492 C CA . GLU A 1 424 ? 19.054 -4.863 10.264 1.00 33.75 424 GLU A CA 1
ATOM 3493 C C . GLU A 1 424 ? 19.772 -5.041 11.615 1.00 33.75 424 GLU A C 1
ATOM 3495 O O . GLU A 1 424 ? 19.465 -4.369 12.601 1.00 33.75 424 GLU A O 1
ATOM 3500 N N . ASP A 1 425 ? 20.792 -5.891 11.644 1.00 35.31 425 ASP A N 1
ATOM 3501 C CA . ASP A 1 425 ? 21.975 -5.591 12.429 1.00 35.31 425 ASP A CA 1
ATOM 3502 C C . ASP A 1 425 ? 22.904 -4.784 11.515 1.00 35.31 425 ASP A C 1
ATOM 3504 O O . ASP A 1 425 ? 23.735 -5.336 10.801 1.00 35.31 425 ASP A O 1
ATOM 3508 N N . ILE A 1 426 ? 22.765 -3.456 11.522 1.00 37.84 426 ILE A N 1
ATOM 3509 C CA . ILE A 1 426 ? 23.980 -2.649 11.387 1.00 37.84 426 ILE A CA 1
ATOM 3510 C C . ILE A 1 426 ? 24.537 -2.509 12.803 1.00 37.84 426 ILE A C 1
ATOM 3512 O O . ILE A 1 426 ? 24.704 -1.413 13.333 1.00 37.84 426 ILE A O 1
ATOM 3516 N N . GLY A 1 427 ? 24.841 -3.652 13.428 1.00 47.34 427 GLY A N 1
ATOM 3517 C CA . GLY A 1 427 ? 26.072 -3.730 14.184 1.00 47.34 427 GLY A CA 1
ATOM 3518 C C . GLY A 1 427 ? 27.139 -3.098 13.303 1.00 47.34 427 GLY A C 1
ATOM 3519 O O . GLY A 1 427 ? 27.134 -3.286 12.080 1.00 47.34 427 GLY A O 1
ATOM 3520 N N . THR A 1 428 ? 27.944 -2.236 13.908 1.00 54.97 428 THR A N 1
ATOM 3521 C CA . THR A 1 428 ? 28.937 -1.434 13.202 1.00 54.97 428 THR A CA 1
ATOM 3522 C C . THR A 1 428 ? 29.640 -2.301 12.160 1.00 54.97 428 THR A C 1
ATOM 3524 O O . THR A 1 428 ? 29.957 -3.455 12.443 1.00 54.97 428 THR A O 1
ATOM 3527 N N . TYR A 1 429 ? 29.889 -1.792 10.950 1.00 61.84 429 TYR A N 1
ATOM 3528 C CA . TYR A 1 429 ? 30.454 -2.604 9.852 1.00 61.84 429 TYR A CA 1
ATOM 3529 C C . TYR A 1 429 ? 31.835 -3.232 10.164 1.00 61.84 429 TYR A C 1
ATOM 3531 O O . TYR A 1 429 ? 32.416 -3.905 9.320 1.00 61.84 429 TYR A O 1
ATOM 3539 N N . ASN A 1 430 ? 32.353 -3.043 11.375 1.00 62.62 430 ASN A N 1
ATOM 3540 C CA . ASN A 1 430 ? 33.578 -3.586 11.946 1.00 62.62 430 ASN A CA 1
ATOM 3541 C C . ASN A 1 430 ? 33.713 -5.114 11.842 1.00 62.62 430 ASN A C 1
ATOM 3543 O O . ASN A 1 430 ? 34.818 -5.615 12.027 1.00 62.62 430 ASN A O 1
ATOM 3547 N N . GLN A 1 431 ? 32.631 -5.867 11.602 1.00 59.19 431 GLN A N 1
ATOM 3548 C CA . GLN A 1 431 ? 32.732 -7.308 11.322 1.00 59.19 431 GLN A CA 1
ATOM 3549 C C . GLN A 1 431 ? 33.125 -7.643 9.871 1.00 59.19 431 GLN A C 1
ATOM 3551 O O . GLN A 1 431 ? 33.407 -8.803 9.576 1.00 59.19 431 GLN A O 1
ATOM 3556 N N . PHE A 1 432 ? 33.127 -6.662 8.964 1.00 59.09 432 PHE A N 1
ATOM 3557 C CA . PHE A 1 432 ? 33.477 -6.838 7.556 1.00 59.09 432 PHE A CA 1
ATOM 3558 C C . PHE A 1 432 ? 34.883 -6.308 7.276 1.00 59.09 432 PHE A C 1
ATOM 3560 O O . PHE A 1 432 ? 35.240 -5.221 7.731 1.00 59.09 432 PHE A O 1
ATOM 3567 N N . TYR A 1 433 ? 35.646 -7.045 6.467 1.00 65.56 433 TYR A N 1
ATOM 3568 C CA . TYR A 1 433 ? 36.874 -6.525 5.871 1.00 65.56 433 TYR A CA 1
ATOM 3569 C C . TYR A 1 433 ? 36.543 -5.435 4.844 1.00 65.56 433 TYR A C 1
ATOM 3571 O O . TYR A 1 433 ? 35.486 -5.473 4.213 1.00 65.56 433 TYR A O 1
ATOM 3579 N N . TRP A 1 434 ? 37.462 -4.501 4.609 1.00 72.50 434 TRP A N 1
ATOM 3580 C CA . TRP A 1 434 ? 37.290 -3.352 3.715 1.00 72.50 434 TRP A CA 1
ATOM 3581 C C . TRP A 1 434 ? 36.773 -3.737 2.328 1.00 72.50 434 TRP A C 1
ATOM 3583 O O . TRP A 1 434 ? 35.853 -3.123 1.781 1.00 72.50 434 TRP A O 1
ATOM 3593 N N . LYS A 1 435 ? 37.334 -4.815 1.770 1.00 75.56 435 LYS A N 1
ATOM 3594 C CA . LYS A 1 435 ? 36.941 -5.359 0.463 1.00 75.56 435 LYS A CA 1
ATOM 3595 C C . LYS A 1 435 ? 35.478 -5.823 0.408 1.00 75.56 435 LYS A C 1
ATOM 3597 O O . LYS A 1 435 ? 34.879 -5.774 -0.666 1.00 75.56 435 LYS A O 1
ATOM 3602 N N . ASP A 1 436 ? 34.919 -6.222 1.549 1.00 61.78 436 ASP A N 1
ATOM 3603 C CA . ASP A 1 436 ? 33.582 -6.799 1.704 1.00 61.78 436 ASP A CA 1
ATOM 3604 C C . ASP A 1 436 ? 32.557 -5.750 2.185 1.00 61.78 436 ASP A C 1
ATOM 3606 O O . ASP A 1 436 ? 31.369 -6.052 2.303 1.00 61.78 436 ASP A O 1
ATOM 3610 N N . LEU A 1 437 ? 32.986 -4.501 2.422 1.00 51.91 437 LEU A N 1
ATOM 3611 C CA . LEU A 1 437 ? 32.082 -3.401 2.756 1.00 51.91 437 LEU A CA 1
ATOM 3612 C C . LEU A 1 437 ? 31.157 -3.066 1.581 1.00 51.91 437 LEU A C 1
ATOM 3614 O O . LEU A 1 437 ? 31.656 -2.855 0.466 1.00 51.91 437 LEU A O 1
ATOM 3618 N N . PRO A 1 438 ? 29.842 -2.898 1.817 1.00 61.59 438 PRO A N 1
ATOM 3619 C CA . PRO A 1 438 ? 28.948 -2.283 0.844 1.00 61.59 438 PRO A CA 1
ATOM 3620 C C . PRO A 1 438 ? 29.459 -0.904 0.418 1.00 61.59 438 PRO A C 1
ATOM 3622 O O . PRO A 1 438 ? 30.026 -0.172 1.228 1.00 61.59 438 PRO A O 1
ATOM 3625 N N . LEU A 1 439 ? 29.231 -0.518 -0.840 1.00 59.22 439 LEU A N 1
ATOM 3626 C CA . LEU A 1 439 ? 29.788 0.717 -1.407 1.00 59.22 439 LEU A CA 1
ATOM 3627 C C . LEU A 1 439 ? 29.425 1.968 -0.592 1.00 59.22 439 LEU A C 1
ATOM 3629 O O . LEU A 1 439 ? 30.275 2.826 -0.383 1.00 59.22 439 LEU A O 1
ATOM 3633 N N . LEU A 1 440 ? 28.189 2.052 -0.092 1.00 58.44 440 LEU A N 1
ATOM 3634 C CA . LEU A 1 440 ? 27.744 3.157 0.764 1.00 58.44 440 LEU A CA 1
ATOM 3635 C C . LEU A 1 440 ? 28.502 3.202 2.097 1.00 58.44 440 LEU A C 1
ATOM 3637 O O . LEU A 1 440 ? 28.916 4.275 2.524 1.00 58.44 440 LEU A O 1
ATOM 3641 N N . ALA A 1 441 ? 28.739 2.044 2.718 1.00 66.19 441 ALA A N 1
ATOM 3642 C CA . ALA A 1 441 ? 29.527 1.946 3.942 1.00 66.19 441 ALA A CA 1
ATOM 3643 C C . ALA A 1 441 ? 30.998 2.300 3.681 1.00 66.19 441 ALA A C 1
ATOM 3645 O O . ALA A 1 441 ? 31.594 3.043 4.449 1.00 66.19 441 ALA A O 1
ATOM 3646 N N . ARG A 1 442 ? 31.567 1.852 2.557 1.00 80.19 442 ARG A N 1
ATOM 3647 C CA . ARG A 1 442 ? 32.942 2.182 2.163 1.00 80.19 442 ARG A CA 1
ATOM 3648 C C . ARG A 1 442 ? 33.121 3.675 1.891 1.00 80.19 442 ARG A C 1
ATOM 3650 O O . ARG A 1 442 ? 34.016 4.275 2.466 1.00 80.19 442 ARG A O 1
ATOM 3657 N N . LYS A 1 443 ? 32.217 4.297 1.123 1.00 72.88 443 LYS A N 1
ATOM 3658 C CA . LYS A 1 443 ? 32.216 5.753 0.878 1.00 72.88 443 LYS A CA 1
ATOM 3659 C C . LYS A 1 443 ? 32.061 6.549 2.179 1.00 72.88 443 LYS A C 1
ATOM 3661 O O . LYS A 1 443 ? 32.705 7.579 2.351 1.00 72.88 443 LYS A O 1
ATOM 3666 N N . ALA A 1 444 ? 31.226 6.079 3.107 1.00 77.69 444 ALA A N 1
ATOM 3667 C CA . ALA A 1 444 ? 31.102 6.684 4.431 1.00 77.69 444 ALA A CA 1
ATOM 3668 C C . ALA A 1 444 ? 32.381 6.510 5.271 1.00 77.69 444 ALA A C 1
ATOM 3670 O O . ALA A 1 444 ? 32.820 7.454 5.920 1.00 77.69 444 ALA A O 1
ATOM 3671 N N . ALA A 1 445 ? 33.025 5.342 5.225 1.00 84.69 445 ALA A N 1
ATOM 3672 C CA . ALA A 1 445 ? 34.301 5.100 5.893 1.00 84.69 445 ALA A CA 1
ATOM 3673 C C . ALA A 1 445 ? 35.425 5.987 5.324 1.00 84.69 445 ALA A C 1
ATOM 3675 O O . ALA A 1 445 ? 36.161 6.603 6.090 1.00 84.69 445 ALA A O 1
ATOM 3676 N N . GLU A 1 446 ? 35.499 6.146 4.002 1.00 90.25 446 GLU A N 1
ATOM 3677 C CA . GLU A 1 446 ? 36.447 7.041 3.320 1.00 90.25 446 GLU A CA 1
ATOM 3678 C C . GLU A 1 446 ? 36.251 8.509 3.732 1.00 90.25 446 GLU A C 1
ATOM 3680 O O . GLU A 1 446 ? 37.224 9.205 4.025 1.00 90.25 446 GLU A O 1
ATOM 3685 N N . LYS A 1 447 ? 34.998 8.978 3.846 1.00 90.88 447 LYS A N 1
ATOM 3686 C CA . LYS A 1 447 ? 34.669 10.321 4.372 1.00 90.88 447 LYS A CA 1
ATOM 3687 C C . LYS A 1 447 ? 35.126 10.525 5.816 1.00 90.88 447 LYS A C 1
ATOM 3689 O O . LYS A 1 447 ? 35.443 11.641 6.216 1.00 90.88 447 LYS A O 1
ATOM 3694 N N . LEU A 1 448 ? 35.194 9.443 6.588 1.00 90.12 448 LEU A N 1
ATOM 3695 C CA . LEU A 1 448 ? 35.753 9.420 7.939 1.00 90.12 448 LEU A CA 1
ATOM 3696 C C . LEU A 1 448 ? 37.266 9.158 7.965 1.00 90.12 448 LEU A C 1
ATOM 3698 O O . LEU A 1 448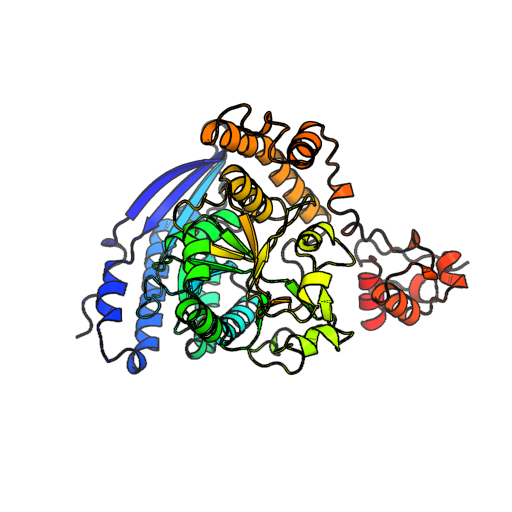 ? 37.817 8.915 9.039 1.00 90.12 448 LEU A O 1
ATOM 3702 N N . ALA A 1 449 ? 37.941 9.233 6.816 1.00 92.44 449 ALA A N 1
ATOM 3703 C CA . ALA A 1 449 ? 39.371 8.995 6.647 1.00 92.44 449 ALA A CA 1
ATOM 3704 C C . ALA A 1 449 ? 39.833 7.582 7.047 1.00 92.44 449 ALA A C 1
ATOM 3706 O O . ALA A 1 449 ? 40.967 7.410 7.497 1.00 92.44 449 ALA A O 1
ATOM 3707 N N . PHE A 1 450 ? 38.967 6.578 6.891 1.00 88.62 450 PHE A N 1
ATOM 3708 C CA . PHE A 1 450 ? 39.400 5.185 6.858 1.00 88.62 450 PHE A CA 1
ATOM 3709 C C . PHE A 1 450 ? 39.911 4.812 5.463 1.00 88.62 450 PHE A C 1
ATOM 3711 O O . PHE A 1 450 ? 39.449 5.325 4.445 1.00 88.62 450 PHE A O 1
ATOM 3718 N N . ASP A 1 451 ? 40.844 3.874 5.451 1.00 91.50 451 ASP A N 1
ATOM 3719 C CA . ASP A 1 451 ? 41.350 3.127 4.305 1.00 91.50 451 ASP A CA 1
ATOM 3720 C C . ASP A 1 451 ? 41.302 1.623 4.629 1.00 91.50 451 ASP A C 1
ATOM 3722 O O . ASP A 1 451 ? 40.900 1.218 5.725 1.00 91.50 451 ASP A O 1
ATOM 3726 N N . ASP A 1 452 ? 41.714 0.784 3.682 1.00 88.00 452 ASP A N 1
ATOM 3727 C CA . ASP A 1 452 ? 41.702 -0.670 3.841 1.00 88.00 452 ASP A CA 1
ATOM 3728 C C . ASP A 1 452 ? 42.495 -1.147 5.063 1.00 88.00 452 ASP A C 1
ATOM 3730 O O . ASP A 1 452 ? 42.038 -2.000 5.826 1.00 88.00 452 ASP A O 1
ATOM 3734 N N . ILE A 1 453 ? 43.657 -0.541 5.301 1.00 86.50 453 ILE A N 1
ATOM 3735 C CA . ILE A 1 453 ? 44.547 -0.894 6.404 1.00 86.50 453 ILE A CA 1
ATOM 3736 C C . ILE A 1 453 ? 43.963 -0.475 7.756 1.00 86.50 453 ILE A C 1
ATOM 3738 O O . ILE A 1 453 ? 44.004 -1.254 8.713 1.00 86.50 453 ILE A O 1
ATOM 3742 N N . SER A 1 454 ? 43.490 0.763 7.875 1.00 85.56 454 SER A N 1
ATOM 3743 C CA . SER A 1 454 ? 42.963 1.321 9.122 1.00 85.56 454 SER A CA 1
ATOM 3744 C C . SER A 1 454 ? 41.635 0.683 9.503 1.00 85.56 454 SER A C 1
ATOM 3746 O O . SER A 1 454 ? 41.435 0.371 10.677 1.00 85.56 454 SER A O 1
ATOM 3748 N N . TRP A 1 455 ? 40.778 0.383 8.529 1.00 84.38 455 TRP A N 1
ATOM 3749 C CA . TRP A 1 455 ? 39.521 -0.316 8.759 1.00 84.38 455 TRP A CA 1
ATOM 3750 C C . TRP A 1 455 ? 39.734 -1.740 9.277 1.00 84.38 455 TRP A C 1
ATOM 3752 O O . TRP A 1 455 ? 39.268 -2.077 10.367 1.00 84.38 455 TRP A O 1
ATOM 3762 N N . ASP A 1 456 ? 40.515 -2.552 8.557 1.00 78.88 456 ASP A N 1
ATOM 3763 C CA . ASP A 1 456 ? 40.709 -3.973 8.885 1.00 78.88 456 ASP A CA 1
ATOM 3764 C C . ASP A 1 456 ? 41.464 -4.182 10.205 1.00 78.88 456 ASP A C 1
ATOM 3766 O O . ASP A 1 456 ? 41.358 -5.233 10.841 1.00 78.88 456 ASP A O 1
ATOM 3770 N N . LYS A 1 457 ? 42.227 -3.173 10.644 1.00 80.12 457 LYS A N 1
ATOM 3771 C CA . LYS A 1 457 ? 42.924 -3.158 11.938 1.00 80.12 457 LYS A CA 1
ATOM 3772 C C . LYS A 1 457 ? 42.132 -2.471 13.054 1.00 80.12 457 LYS A C 1
ATOM 3774 O O . LYS A 1 457 ? 42.614 -2.432 14.186 1.00 80.12 457 LYS A O 1
ATOM 3779 N N . GLY A 1 458 ? 40.954 -1.916 12.761 1.00 76.25 458 GLY A N 1
ATOM 3780 C CA . GLY A 1 458 ? 40.136 -1.175 13.724 1.00 76.25 458 GLY A CA 1
ATOM 3781 C C . GLY A 1 458 ? 40.796 0.112 14.241 1.00 76.25 458 GLY A C 1
ATOM 3782 O O . GLY A 1 458 ? 40.558 0.514 15.383 1.00 76.25 458 GLY A O 1
ATOM 3783 N N . LEU A 1 459 ? 41.651 0.737 13.429 1.00 81.06 459 LEU A N 1
ATOM 3784 C CA . LEU A 1 459 ? 42.369 1.969 13.747 1.00 81.06 459 LEU A CA 1
ATOM 3785 C C . LEU A 1 459 ? 41.512 3.176 13.378 1.00 81.06 459 LEU A C 1
ATOM 3787 O O . LEU A 1 459 ? 41.315 3.490 12.209 1.00 81.06 459 LEU A O 1
ATOM 3791 N N . TRP A 1 460 ? 41.011 3.866 14.395 1.00 82.75 460 TRP A N 1
ATOM 3792 C CA . TRP A 1 460 ? 40.185 5.050 14.205 1.00 82.75 460 TRP A CA 1
ATOM 3793 C C . TRP A 1 460 ? 41.001 6.255 13.743 1.00 82.75 460 TRP A C 1
ATOM 3795 O O . TRP A 1 460 ? 42.073 6.533 14.284 1.00 82.75 460 TRP A O 1
ATOM 3805 N N . SER A 1 461 ? 40.440 7.017 12.805 1.00 81.25 461 SER A N 1
ATOM 3806 C CA . SER A 1 461 ? 40.948 8.339 12.439 1.00 81.25 461 SER A CA 1
ATOM 3807 C C . SER A 1 461 ? 40.694 9.370 13.554 1.00 81.25 461 SER A C 1
ATOM 3809 O O . SER A 1 461 ? 40.178 9.052 14.634 1.00 81.25 461 SER A O 1
ATOM 3811 N N . SER A 1 462 ? 41.005 10.645 13.292 1.00 83.25 462 SER A N 1
ATOM 3812 C CA . SER A 1 462 ? 40.747 11.745 14.233 1.00 83.25 462 SER A CA 1
ATOM 3813 C C . SER A 1 462 ? 39.279 11.828 14.674 1.00 83.25 462 SER A C 1
ATOM 3815 O O . SER A 1 462 ? 39.018 12.261 15.801 1.00 83.25 462 SER A O 1
ATOM 3817 N N . VAL A 1 463 ? 38.332 11.336 13.861 1.00 85.62 463 VAL A N 1
ATOM 3818 C CA . VAL A 1 463 ? 36.907 11.282 14.219 1.00 85.62 463 VAL A CA 1
ATOM 3819 C C . VAL A 1 463 ? 36.657 10.442 15.473 1.00 85.62 463 VAL A C 1
ATOM 3821 O O . VAL A 1 463 ? 35.828 10.816 16.299 1.00 85.62 463 VAL A O 1
ATOM 3824 N N . GLY A 1 464 ? 37.429 9.369 15.690 1.00 83.81 464 GLY A N 1
ATOM 3825 C CA . GLY A 1 464 ? 37.279 8.490 16.853 1.00 83.81 464 GLY A CA 1
ATOM 3826 C C . GLY A 1 464 ? 37.512 9.205 18.184 1.00 83.81 464 GLY A C 1
ATOM 3827 O O . GLY A 1 464 ? 36.959 8.803 19.203 1.00 83.81 464 GLY A O 1
ATOM 3828 N N . SER A 1 465 ? 38.274 10.303 18.174 1.00 85.31 465 SER A N 1
ATOM 3829 C CA . SER A 1 465 ? 38.577 11.110 19.361 1.00 85.31 465 SER A CA 1
ATOM 3830 C C . SER A 1 465 ? 37.563 12.226 19.643 1.00 85.31 465 SER A C 1
ATOM 3832 O O . SER A 1 465 ? 37.563 12.789 20.741 1.00 85.31 465 SER A O 1
ATOM 3834 N N . LYS A 1 466 ? 36.690 12.550 18.679 1.00 90.00 466 LYS A N 1
ATOM 3835 C CA . LYS A 1 466 ? 35.709 13.633 18.809 1.00 90.00 466 LYS A CA 1
ATOM 3836 C C . LYS A 1 466 ? 34.525 13.200 19.670 1.00 90.00 466 LYS A C 1
ATOM 3838 O O . LYS A 1 466 ? 34.062 12.057 19.609 1.00 90.00 466 LYS A O 1
ATOM 3843 N N . LYS A 1 467 ? 33.980 14.136 20.449 1.00 89.56 467 LYS A N 1
ATOM 3844 C CA . LYS A 1 467 ? 32.631 13.970 21.002 1.00 89.56 467 LYS A CA 1
ATOM 3845 C C . LYS A 1 467 ? 31.625 14.179 19.879 1.00 89.56 467 LYS A C 1
ATOM 3847 O O . LYS A 1 467 ? 31.866 14.987 18.989 1.00 89.56 467 LYS A O 1
ATOM 3852 N N . TRP A 1 468 ? 30.484 13.499 19.953 1.00 85.94 468 TRP A N 1
ATOM 3853 C CA . TRP A 1 468 ? 29.462 13.556 18.905 1.00 85.94 468 TRP A CA 1
ATOM 3854 C C . TRP A 1 468 ? 29.045 14.993 18.555 1.00 85.94 468 TRP A C 1
ATOM 3856 O O . TRP A 1 468 ? 28.951 15.354 17.388 1.00 85.94 468 TRP A O 1
ATOM 3866 N N . HIS A 1 469 ? 28.870 15.861 19.555 1.00 88.88 469 HIS A N 1
ATOM 3867 C CA . HIS A 1 469 ? 28.493 17.259 19.325 1.00 88.88 469 HIS A CA 1
ATOM 3868 C C . HIS A 1 469 ? 29.559 18.088 18.592 1.00 88.88 469 HIS A C 1
ATOM 3870 O O . HIS A 1 469 ? 29.190 19.032 17.899 1.00 88.88 469 HIS A O 1
ATOM 3876 N N . ASP A 1 470 ? 30.833 17.700 18.679 1.00 91.44 470 ASP A N 1
ATOM 3877 C CA . ASP A 1 470 ? 31.967 18.405 18.065 1.00 91.44 470 ASP A CA 1
ATOM 3878 C C . ASP A 1 470 ? 32.223 17.962 16.607 1.00 91.44 470 ASP A C 1
ATOM 3880 O O . ASP A 1 470 ? 33.129 18.471 15.945 1.00 91.44 470 ASP A O 1
ATOM 3884 N N . MET A 1 471 ? 31.450 16.994 16.101 1.00 90.38 471 MET A N 1
ATOM 3885 C CA . MET A 1 471 ? 31.560 16.479 14.734 1.00 90.38 471 MET A CA 1
ATOM 3886 C C . MET A 1 471 ? 30.781 17.326 13.728 1.00 90.38 471 MET A C 1
ATOM 3888 O O . MET A 1 471 ? 29.707 17.868 14.036 1.00 90.38 471 MET A O 1
ATOM 3892 N N . THR A 1 472 ? 31.294 17.381 12.499 1.00 91.81 472 THR A N 1
ATOM 3893 C CA . THR A 1 472 ? 30.582 17.992 11.369 1.00 91.81 472 THR A CA 1
ATOM 3894 C C . THR A 1 472 ? 29.332 17.182 11.011 1.00 91.81 472 THR A C 1
ATOM 3896 O O . THR A 1 472 ? 29.181 16.024 11.406 1.00 91.81 472 THR A O 1
ATOM 3899 N N . THR A 1 473 ? 28.415 17.787 10.255 1.00 81.56 473 THR A N 1
ATOM 3900 C CA . THR A 1 473 ? 27.238 17.080 9.727 1.00 81.56 473 THR A CA 1
ATOM 3901 C C . THR A 1 473 ? 27.652 15.878 8.878 1.00 81.56 473 THR A C 1
ATOM 3903 O O . THR A 1 473 ? 27.123 14.792 9.073 1.00 81.56 473 THR A O 1
ATOM 3906 N N . GLU A 1 474 ? 28.666 16.038 8.024 1.00 84.62 474 GLU A N 1
ATOM 3907 C CA . GLU A 1 474 ? 29.164 14.954 7.170 1.00 84.62 474 GLU A CA 1
ATOM 3908 C C . GLU A 1 474 ? 29.776 13.794 7.975 1.00 84.62 474 GLU A C 1
ATOM 3910 O O . GLU A 1 474 ? 29.576 12.628 7.632 1.00 84.62 474 GLU A O 1
ATOM 3915 N N . GLU A 1 475 ? 30.478 14.087 9.074 1.00 88.88 475 GLU A N 1
ATOM 3916 C CA . GLU A 1 475 ? 31.015 13.057 9.972 1.00 88.88 475 GLU A CA 1
ATOM 3917 C C . GLU A 1 475 ? 29.896 12.282 10.673 1.00 88.88 475 GLU A C 1
ATOM 3919 O O . GLU A 1 475 ? 29.948 11.055 10.740 1.00 88.88 475 GLU A O 1
ATOM 3924 N N . LYS A 1 476 ? 28.860 12.982 11.151 1.00 81.69 476 LYS A N 1
ATOM 3925 C CA . LYS A 1 476 ? 27.688 12.361 11.786 1.00 81.69 476 LYS A CA 1
ATOM 3926 C C . LYS A 1 476 ? 26.935 11.469 10.807 1.00 81.69 476 LYS A C 1
ATOM 3928 O O . LYS A 1 476 ? 26.684 10.312 11.118 1.00 81.69 476 LYS A O 1
ATOM 3933 N N . GLU A 1 477 ? 26.648 11.964 9.606 1.00 69.94 477 GLU A N 1
ATOM 3934 C CA . GLU A 1 477 ? 25.964 11.194 8.561 1.00 69.94 477 GLU A CA 1
ATOM 3935 C C . GLU A 1 477 ? 26.769 9.963 8.131 1.00 69.94 477 GLU A C 1
ATOM 3937 O O . GLU A 1 477 ? 26.206 8.887 7.911 1.00 69.94 477 GLU A O 1
ATOM 3942 N N . SER A 1 478 ? 28.095 10.093 8.040 1.00 80.69 478 SER A N 1
ATOM 3943 C CA . SER A 1 478 ? 28.977 8.975 7.699 1.00 80.69 478 SER A CA 1
ATOM 3944 C C . SER A 1 478 ? 29.038 7.941 8.828 1.00 80.69 478 SER A C 1
ATOM 3946 O O . SER A 1 478 ? 28.991 6.741 8.568 1.00 80.69 478 SER A O 1
ATOM 3948 N N . LEU A 1 479 ? 29.060 8.380 10.089 1.00 79.25 479 LEU A N 1
ATOM 3949 C CA . LEU A 1 479 ? 28.989 7.504 11.260 1.00 79.25 479 LEU A CA 1
ATOM 3950 C C . LEU A 1 479 ? 27.647 6.773 11.357 1.00 79.25 479 LEU A C 1
ATOM 3952 O O . LEU A 1 479 ? 27.637 5.560 11.559 1.00 79.25 479 LEU A O 1
ATOM 3956 N N . GLU A 1 480 ? 26.533 7.467 11.134 1.00 73.56 480 GLU A N 1
ATOM 3957 C CA . GLU A 1 480 ? 25.193 6.869 11.086 1.00 73.56 480 GLU A CA 1
ATOM 3958 C C . GLU A 1 480 ? 25.071 5.856 9.947 1.00 73.56 480 GLU A C 1
ATOM 3960 O O . GLU A 1 480 ? 24.530 4.765 10.139 1.00 73.56 480 GLU A O 1
ATOM 3965 N N . THR A 1 481 ? 25.649 6.171 8.782 1.00 67.00 481 THR A N 1
ATOM 3966 C CA . THR A 1 481 ? 25.739 5.242 7.645 1.00 67.00 481 THR A CA 1
ATOM 3967 C C . THR A 1 481 ? 26.522 3.982 8.010 1.00 67.00 481 THR A C 1
ATOM 3969 O O . THR A 1 481 ? 26.204 2.910 7.502 1.00 67.00 481 THR A O 1
ATOM 3972 N N . LEU A 1 482 ? 27.498 4.086 8.919 1.00 66.38 482 LEU A N 1
ATOM 3973 C CA . LEU A 1 482 ? 28.295 2.973 9.437 1.00 66.38 482 LEU A CA 1
ATOM 3974 C C . LEU A 1 482 ? 27.701 2.275 10.677 1.00 66.38 482 LEU A C 1
ATOM 3976 O O . LEU A 1 482 ? 28.323 1.351 11.208 1.00 66.38 482 LEU A O 1
ATOM 3980 N N . GLY A 1 483 ? 26.517 2.691 11.134 1.00 61.41 483 GLY A N 1
ATOM 3981 C CA . GLY A 1 483 ? 25.823 2.105 12.287 1.00 61.41 483 GLY A CA 1
ATOM 3982 C C . GLY A 1 483 ? 26.190 2.704 13.651 1.00 61.41 483 GLY A C 1
ATOM 3983 O O . GLY A 1 483 ? 25.832 2.132 14.679 1.00 61.41 483 GLY A O 1
ATOM 3984 N N . TYR A 1 484 ? 26.886 3.844 13.694 1.00 73.12 484 TYR A N 1
ATOM 3985 C CA . TYR A 1 484 ? 27.181 4.586 14.925 1.00 73.12 484 TYR A CA 1
ATOM 3986 C C . TYR A 1 484 ? 26.159 5.706 15.150 1.00 73.12 484 TYR A C 1
ATOM 3988 O O . TYR A 1 484 ? 25.864 6.468 14.238 1.00 73.12 484 TYR A O 1
ATOM 3996 N N . PHE A 1 485 ? 25.662 5.854 16.380 1.00 76.19 485 PHE A N 1
ATOM 3997 C CA . PHE A 1 485 ? 24.678 6.880 16.747 1.00 76.19 485 PHE A CA 1
ATOM 3998 C C . PHE A 1 485 ? 25.083 7.597 18.035 1.00 76.19 485 PHE A C 1
ATOM 4000 O O . PHE A 1 485 ? 25.733 7.000 18.889 1.00 76.19 485 PHE A O 1
ATOM 4007 N N . GLU A 1 486 ? 24.618 8.835 18.224 1.00 77.94 486 GLU A N 1
ATOM 4008 C CA . GLU A 1 486 ? 24.926 9.681 19.392 1.00 77.94 486 GLU A CA 1
ATOM 4009 C C . GLU A 1 486 ? 24.790 8.958 20.735 1.00 77.94 486 GLU A C 1
ATOM 4011 O O . GLU A 1 486 ? 25.692 9.000 21.569 1.00 77.94 486 GLU A O 1
ATOM 4016 N N . LYS A 1 487 ? 23.669 8.253 20.923 1.00 68.25 487 LYS A N 1
ATOM 4017 C CA . LYS A 1 487 ? 23.343 7.538 22.166 1.00 68.25 487 LYS A CA 1
ATOM 4018 C C . LYS A 1 487 ? 24.305 6.388 22.493 1.00 68.25 487 LYS A C 1
ATOM 4020 O O . LYS A 1 487 ? 24.386 5.994 23.651 1.00 68.25 487 LYS A O 1
ATOM 4025 N N . ASP A 1 488 ? 25.024 5.886 21.490 1.00 63.31 488 ASP A N 1
ATOM 4026 C CA . ASP A 1 488 ? 25.936 4.745 21.582 1.00 63.31 488 ASP A CA 1
ATOM 4027 C C . ASP A 1 488 ? 27.398 5.150 21.275 1.00 63.31 488 ASP A C 1
ATOM 4029 O O . ASP A 1 488 ? 28.294 4.300 21.233 1.00 63.31 488 ASP A O 1
ATOM 4033 N N . TRP A 1 489 ? 27.661 6.448 21.059 1.00 77.12 489 TRP A N 1
ATOM 4034 C CA . TRP A 1 489 ? 28.980 6.952 20.695 1.00 77.12 489 TRP A CA 1
ATOM 4035 C C . TRP A 1 489 ? 29.852 7.182 21.925 1.00 77.12 489 TRP A C 1
ATOM 4037 O O . TRP A 1 489 ? 29.664 8.122 22.701 1.00 77.12 489 TRP A O 1
ATOM 4047 N N . TYR A 1 490 ? 30.886 6.356 22.047 1.00 74.50 490 TYR A N 1
ATOM 4048 C CA . TYR A 1 490 ? 31.958 6.546 23.012 1.00 74.50 490 TYR A CA 1
ATOM 4049 C C . TYR A 1 490 ? 33.260 6.822 22.263 1.00 74.50 490 TYR A C 1
ATOM 4051 O O . TYR A 1 490 ? 33.710 5.933 21.529 1.00 74.50 490 TYR A O 1
ATOM 4059 N N . PRO A 1 491 ? 33.888 8.001 22.457 1.00 73.75 491 PRO A N 1
ATOM 4060 C CA . PRO A 1 491 ? 35.151 8.323 21.815 1.00 73.75 491 PRO A CA 1
ATOM 4061 C C . PRO A 1 491 ? 36.176 7.215 22.056 1.00 73.75 491 PRO A C 1
ATOM 4063 O O . PRO A 1 491 ? 36.456 6.825 23.196 1.00 73.75 491 PRO A O 1
ATOM 4066 N N . LYS A 1 492 ? 36.730 6.688 20.971 1.00 68.38 492 LYS A N 1
ATOM 4067 C CA . LYS A 1 492 ? 37.806 5.708 21.003 1.00 68.38 492 LYS A CA 1
ATOM 4068 C C . LYS A 1 492 ? 39.099 6.488 21.192 1.00 68.38 492 LYS A C 1
ATOM 4070 O O . LYS A 1 492 ? 39.458 7.326 20.369 1.00 68.38 492 LYS A O 1
ATOM 4075 N N . LYS A 1 493 ? 39.782 6.253 22.316 1.00 51.81 493 LYS A N 1
ATOM 4076 C CA . LYS A 1 493 ? 41.117 6.819 22.530 1.00 51.81 493 LYS A CA 1
ATOM 4077 C C . LYS A 1 493 ? 42.019 6.296 21.415 1.00 51.81 493 LYS A C 1
ATOM 4079 O O . LYS A 1 493 ? 42.274 5.097 21.360 1.00 51.81 493 LYS A O 1
ATOM 4084 N N . VAL A 1 494 ? 42.444 7.192 20.531 1.00 46.00 494 VAL A N 1
ATOM 4085 C CA . VAL A 1 494 ? 43.520 6.927 19.575 1.00 46.00 494 VAL A CA 1
ATOM 4086 C C . VAL A 1 494 ? 44.760 6.610 20.413 1.00 46.00 494 VAL A C 1
ATOM 4088 O O . VAL A 1 494 ? 45.064 7.367 21.341 1.00 46.00 494 VAL A O 1
ATOM 4091 N N . MET A 1 495 ? 45.381 5.451 20.178 1.00 34.59 495 MET A N 1
ATOM 409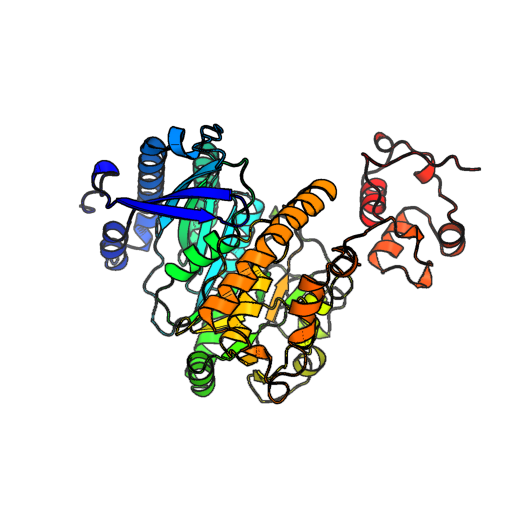2 C CA . MET A 1 495 ? 46.639 5.071 20.827 1.00 34.59 495 MET A CA 1
ATOM 4093 C C . MET A 1 495 ? 47.812 5.677 20.070 1.00 34.59 495 MET A C 1
ATOM 4095 O O . MET A 1 495 ? 47.765 5.623 18.820 1.00 34.59 495 MET A O 1
#

Secondary structure (DSSP, 8-state):
-------TTTS-EEEEEEEETTTTEEEEEEEE--HHHHHHHTT-TTTTTSHHHHHHHHHHHHHHHHHHHHHHHH----EEETTEEEEEEEEEEEEE--S---TTSEEEEEEEES-HHHHHHHHHHHHHH-S-EEEEEEE-SHHHHHHHHHHHHHTTTTTTTEEEEEEE--TTSPP-HHHHHHHHHHH--SSEEEE--TTEEEESSSHHHHHHHHHHH-HHHHHHHHTTEEEEEPEEEESSPPPTTT--SS-TT---SHHHHHS-TTEEETTTTT-GGGTGGG-HHHHHS--S-SEEEE---STT---EEEEESTTPPPP-TT--SSSSHHHHHHHHHHHTT-EEEEESS-EEEE-----TT-SHHHHHHHHHHHHTTHHHHHHHHHHHH-TTTT--TTT-TTTHHHHHHHHTS---HHHHTTTT----GGGS-GGGS-HHHHHHHHHTT--HHHHHTT---GGGGS-GGGS-HHHHHHHHHTT--GGG-------

InterPro domains:
  IPR051292 Alpha-1,3-xylosyltransferase/Beta-1,3-glucuronyltransferase [PTHR12270] (103-369)

Sequence (495 aa):
MISQSVSASSAKKRETVEVDQCRNTTRKVMSYSTSESCSNYASSSRYMYDFHNLFQHQFQFAEDILSLHEKEIFSGKESSENDKKVITTLSIPNVFCQGKVLSKDITLTTQIGVDKSKMRRLAALAMRWNGPLSVAIRITSKEELQKLQEEMIHFMGDLQKVAFHFYFEDGSNIYPNNILRNIALDQTTSDYFALFDVDFFPSPINTHEHLQTVLNQNPQISKKLDEKVAFVLPAFELLEKIPGDEINSTHELYPETKEDIIDNEDIQRFHWNTAPQGHRSTNYDRWMKKNDKASYPIQIQEYGYEPYIIASKKNLPRFYNEFRGLGINKLSFYADLQYSKYKFEVLKNFFIFHVFHSSSYGNQQQRSFLTWKSKKCISSFMAYLEKTYGAGHLDKKDEMVDYDVWVMKMKEGLLSFDEYFRGEDIGTYNQFYWKDLPLLARKAAEKLAFDDISWDKGLWSSVGSKKWHDMTTEEKESLETLGYFEKDWYPKKVM

Nearest PDB structures (foldseek):
  7ui7-assembly1_B  TM=8.393E-01  e=3.133E-22  Homo sapiens
  7zvj-assembly1_B  TM=7.867E-01  e=6.121E-23  Homo sapiens
  7zvj-assembly1_A  TM=7.699E-01  e=3.423E-21  Homo sapiens
  6fxk-assembly1_A-2  TM=4.906E-01  e=9.941E-05  Homo sapiens
  5l0z-assembly1_B  TM=4.622E-01  e=9.416E-01  Sinorhizobium meliloti 1021

Radius of gyration: 24.21 Å; Cα contacts (8 Å, |Δi|>4): 822; chains: 1; bounding box: 76×58×60 Å

pLDDT: mean 80.98, std 17.98, range [30.28, 98.62]

Mean predicted aligned error: 12.21 Å